Protein AF-A0A0B1PFQ1-F1 (afdb_monomer_lite)

pLDDT: mean 81.69, std 20.34, range [27.16, 98.69]

Foldseek 3Di:
DQDEPPDPDCFLVVLVVCVVVVNQDLAAHSLLRNDWQVLLVVLVVVFDAAAFAQDPPDDFKAKDFGRDPQLVQQFPDLLRTHGDDVSVVVSVVVSCVSPVPTHMDIGHDFQAWKKKWKWFQQQPDIWIFFMKTKDAADPQDSSRPDDGRCCQPVVQVVVRIAIDTDDDPVLRVVVGVNQRRSCVSSVRVSRGIWMWMWGQHPVPRGIHTHDIGSDQPAPDPPPGRRVRNVRQQFTQWLGPVLSSLSSVLSSCSNVCVLVLLLVLVQVVCLVCLVVVVVCLVVVVDVQNVLLLLVLVQDAAAWEEEEEQCFLQSSQVSNVVVVHHYAYAYEHAHPSSCPHPNNVPRYPPPHHHHDLLNDLSPDAATQEYEYEPRLQQDDLSSSSSSVSSRLVRHQAEYYYEFEQDDPVRQVVCCVVRHPSRGGHRCPVSVVSTHGHHPQQDDDPPPVVVVSVVVSVVVSVVVLVVPPDPDDDDRWDKDKDKDKRHDDDDDDDPDDDDDDDRHHYTYIYIYIYDPDDPPPPDDDD

Secondary structure (DSSP, 8-state):
--B-TTSSSSBHHHHHHHHHTTPPPSS--HHHHT--HHHHHHHHHTSSSB-----TT---EEEEESS-STTTTT-SSGGGEESSHHHHHHHHHHHHHH-TTSPEEEEE---EEEEEEEEEEETTEEEEPPPEEEE-SSS--TTT-S--HHIIIIIHHHTSSEEEE---HHHHHHHHHHHHHHHHHTT-TT--EEEEEEEEETTT--EEEEEEESS---SPPTT---HHHHHHHHHSTTHHHHHHHHHHHHHHHHHTTTHHHHHHHHHHHHHHHHHHHHHHHHT-SHHHHHHHHHHHHS---EEEEEET-TTSHHHHHHHHTT--EEEEEEES-TGGGGSHHHHHHBPSSPEES-HHHHGGG---EEEEEESS-GGGS-HHHHHHHHHHHHHHEEEEEEEEEEE--HHHHHHHHHHH-TTS-----HHHHHT-PPPTTSS----HHHHHHHHHHHHHHHHHHHHHT--S-SS------EEEEEE----------------PPP-EEEEEEEE---SSSSS----

Organism: Uncinula necator (NCBI:txid52586)

Radius of gyration: 27.13 Å; chains: 1; bounding box: 74×42×81 Å

InterPro domains:
  IPR029063 S-adenosyl-L-methionine-dependent methyltransferase superfamily [G3DSA:3.40.50.150] (262-458)
  IPR029063 S-adenosyl-L-methionine-dependent methyltransferase superfamily [SSF53335] (268-390)
  IPR041698 Methyltransferase domain 25 [PF13649] (304-392)

Sequence (523 aa):
MWGSEKDKVAGVEATKYLESKNIPILTNSSRFLKRTKLDLYQTAITSSFFVPGNTPGKFPKFVKYGDGYGGQLSLNTNSAVCVNEEEMKKQISLMREKNNHLKILVQDYIIGNACSVIVIEMGRGVVALDPIQQIFPGPTPNNEAFLNWDEKFENLENGDVRFEFLEDDATISILKSTAIKAFKASDSTRSGWARVDLRIEISSGLVYVIDICSVPMIFYPKGNLLGDDLVISQRFPGGHPAFIDTLLATRQIQLGELGRRNARVAAIYDKNAIHYQTLIQRGDVKFFTFRQALVSMFEFSGTVLDMACGTGYFGELLHQNGIKAEITGIELSTGMLNFPAIKNHYRCPVMVGPMQELIMVANEYDHIVCFGGLHFLDRIHFNAVLARIFMLARKSITFEIDDLNDSYIARTKGKYGELCYNGNNVNAAEAFSTPFGRAHNSNVTTCKHHIEAVLHLLSRLVKLKSSPSRGAGVNAQYTLHIWDSQEDSHNPSLQDSHSSPRVSIVFVSTSLSPQYFLSQSPP

Structure (mmCIF, N/CA/C/O backbone):
data_AF-A0A0B1PFQ1-F1
#
_entry.id   AF-A0A0B1PFQ1-F1
#
loop_
_atom_site.group_PDB
_atom_site.id
_atom_site.type_symbol
_atom_site.label_atom_id
_atom_site.label_alt_id
_atom_site.label_comp_id
_atom_site.label_asym_id
_atom_site.label_entity_id
_atom_site.label_seq_id
_atom_site.pdbx_PDB_ins_code
_atom_site.Cartn_x
_atom_site.Cartn_y
_atom_site.Cartn_z
_atom_site.occupancy
_atom_site.B_iso_or_equiv
_atom_site.auth_seq_id
_atom_site.auth_comp_id
_atom_site.auth_asym_id
_atom_site.auth_atom_id
_atom_site.pdbx_PDB_model_num
ATOM 1 N N . MET A 1 1 ? -10.546 17.169 6.157 1.00 83.19 1 MET A N 1
ATOM 2 C CA . MET A 1 1 ? -11.981 17.099 6.517 1.00 83.19 1 MET A CA 1
ATOM 3 C C . MET A 1 1 ? -12.148 15.889 7.411 1.00 83.19 1 MET A C 1
ATOM 5 O O . MET A 1 1 ? -11.604 14.852 7.053 1.00 83.19 1 MET A O 1
ATOM 9 N N . TRP A 1 2 ? -12.790 16.031 8.570 1.00 79.94 2 TRP A N 1
ATOM 10 C CA . TRP A 1 2 ? -12.835 14.962 9.579 1.00 79.94 2 TRP A CA 1
ATOM 11 C C . TRP A 1 2 ? -14.158 14.825 10.337 1.00 79.94 2 TRP A C 1
ATOM 13 O O . TRP A 1 2 ? -14.365 13.800 10.974 1.00 79.94 2 TRP A O 1
ATOM 23 N N . GL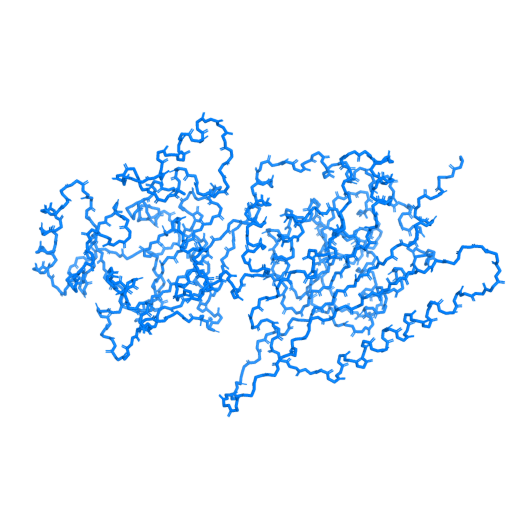Y A 1 3 ? -15.061 15.806 10.249 1.00 78.69 3 GLY A N 1
ATOM 24 C CA . GLY A 1 3 ? -16.358 15.727 10.924 1.00 78.69 3 GLY A CA 1
ATOM 25 C C . GLY A 1 3 ? -17.307 14.675 10.337 1.00 78.69 3 GLY A C 1
ATOM 26 O O . GLY A 1 3 ? -17.315 14.409 9.131 1.00 78.69 3 GLY A O 1
ATOM 27 N N . SER A 1 4 ? -18.163 14.126 11.188 1.00 81.50 4 SER A N 1
ATOM 28 C CA . SER A 1 4 ? -19.406 13.454 10.811 1.00 81.50 4 SER A CA 1
ATOM 29 C C . SER A 1 4 ? -20.455 14.440 10.286 1.00 81.50 4 SER A C 1
ATOM 31 O O . SER A 1 4 ? -20.261 15.653 10.299 1.00 81.50 4 SER A O 1
ATOM 33 N N . GLU A 1 5 ? -21.617 13.922 9.880 1.00 83.25 5 GLU A N 1
ATOM 34 C CA . GLU A 1 5 ? -22.803 14.741 9.577 1.00 83.25 5 GLU A CA 1
ATOM 35 C C . GLU A 1 5 ? -23.342 15.498 10.806 1.00 83.25 5 GLU A C 1
ATOM 37 O O . GLU A 1 5 ? -24.090 16.461 10.657 1.00 83.25 5 GLU A O 1
ATOM 42 N N . LYS A 1 6 ? -22.980 15.064 12.020 1.00 79.75 6 LYS A N 1
ATOM 43 C CA . LYS A 1 6 ? -23.446 15.647 13.285 1.00 79.75 6 LYS A CA 1
ATOM 44 C C . LYS A 1 6 ? -22.460 16.658 13.876 1.00 79.75 6 LYS A C 1
ATOM 46 O O . LYS A 1 6 ? -22.832 17.403 14.781 1.00 79.75 6 LYS A O 1
ATOM 51 N N . ASP A 1 7 ? -21.225 16.703 13.377 1.00 75.94 7 ASP A N 1
ATOM 52 C CA . ASP A 1 7 ? -20.189 17.586 13.907 1.00 75.94 7 ASP A CA 1
ATOM 53 C C . ASP A 1 7 ? -20.264 18.988 13.297 1.00 75.94 7 ASP A C 1
ATOM 55 O O . ASP A 1 7 ? -20.567 19.178 12.121 1.00 75.94 7 ASP A O 1
ATOM 59 N N . LYS A 1 8 ? -19.906 20.003 14.089 1.00 82.75 8 LYS A N 1
ATOM 60 C CA . LYS A 1 8 ? -19.859 21.411 13.650 1.00 82.75 8 LYS A CA 1
ATOM 61 C C . LYS A 1 8 ? -18.545 21.777 12.941 1.00 82.75 8 LYS A C 1
ATOM 63 O O . LYS A 1 8 ? -18.089 22.913 13.029 1.00 82.75 8 LYS A O 1
ATOM 68 N N . VAL A 1 9 ? -17.913 20.816 12.269 1.00 84.50 9 VAL A N 1
ATOM 69 C CA . VAL A 1 9 ? -16.626 20.983 11.574 1.00 84.50 9 VAL A CA 1
ATOM 70 C C . VAL A 1 9 ? -16.699 20.412 10.161 1.00 84.50 9 VAL A C 1
ATOM 72 O O . VAL A 1 9 ? -17.543 19.573 9.854 1.00 84.50 9 VAL A O 1
ATOM 75 N N . ALA A 1 10 ? -15.795 20.845 9.279 1.00 89.44 10 ALA A N 1
ATOM 76 C CA . ALA A 1 10 ? -15.756 20.350 7.907 1.00 89.44 10 ALA A CA 1
ATOM 77 C C . ALA A 1 10 ? -15.469 18.838 7.862 1.00 89.44 10 ALA A C 1
ATOM 79 O O . ALA A 1 10 ? -14.452 18.351 8.369 1.00 89.44 10 ALA A O 1
ATOM 80 N N . GLY A 1 11 ? -16.358 18.101 7.204 1.00 91.31 11 GLY A N 1
ATOM 81 C CA . GLY A 1 11 ? -16.422 16.650 7.292 1.00 91.31 11 GLY A CA 1
ATOM 82 C C . GLY A 1 11 ? -17.160 16.020 6.119 1.00 91.31 11 GLY A C 1
ATOM 83 O O . GLY A 1 11 ? -16.887 16.357 4.964 1.00 91.31 11 GLY A O 1
ATOM 84 N N . VAL A 1 12 ? -18.117 15.142 6.418 1.00 92.50 12 VAL A N 1
ATOM 85 C CA . VAL A 1 12 ? -18.976 14.475 5.427 1.00 92.50 12 VAL A CA 1
ATOM 86 C C . VAL A 1 12 ? -19.632 15.480 4.474 1.00 92.50 12 VAL A C 1
ATOM 88 O O . VAL A 1 12 ? -19.461 15.356 3.265 1.00 92.50 12 VAL A O 1
ATOM 91 N N . GLU A 1 13 ? -20.313 16.507 4.990 1.00 93.81 13 GLU A N 1
ATOM 92 C CA . GLU A 1 13 ? -21.057 17.471 4.158 1.00 93.81 13 GLU A CA 1
ATOM 93 C C . GLU A 1 13 ? -20.147 18.324 3.263 1.00 93.81 13 GLU A C 1
ATOM 95 O O . GLU A 1 13 ? -20.426 18.514 2.080 1.00 93.81 13 GLU A O 1
ATOM 100 N N . ALA A 1 14 ? -19.002 18.771 3.788 1.00 94.56 14 ALA A N 1
ATOM 101 C CA . ALA A 1 14 ? -18.006 19.487 2.990 1.00 94.56 14 ALA A CA 1
ATOM 102 C C . ALA A 1 14 ? -17.444 18.597 1.867 1.00 94.56 14 ALA A C 1
ATOM 104 O O . ALA A 1 14 ? -17.285 19.048 0.733 1.00 94.56 14 ALA A O 1
ATOM 105 N N . THR A 1 15 ? -17.210 17.315 2.160 1.00 94.50 15 THR A N 1
ATOM 106 C CA . THR A 1 15 ? -16.732 16.345 1.168 1.00 94.50 15 THR A CA 1
ATOM 107 C C . THR A 1 15 ? -17.791 16.093 0.094 1.00 94.50 15 THR A C 1
ATOM 109 O O . THR A 1 15 ? -17.469 16.171 -1.089 1.00 94.50 15 THR A O 1
ATOM 112 N N . LYS A 1 16 ? -19.065 15.898 0.477 1.00 95.25 16 LYS A N 1
ATOM 113 C CA . LYS A 1 16 ? -20.194 15.768 -0.468 1.00 95.25 16 LYS A CA 1
ATOM 114 C C . LYS A 1 16 ? -20.304 16.982 -1.383 1.00 95.25 16 LYS A C 1
ATOM 116 O O . LYS A 1 16 ? -20.533 16.835 -2.582 1.00 95.25 16 LYS A O 1
ATOM 121 N N . TYR A 1 17 ? -20.133 18.186 -0.834 1.00 95.88 17 TYR A N 1
ATOM 122 C CA . TYR A 1 17 ? -20.160 19.410 -1.627 1.00 95.88 17 TYR A CA 1
ATOM 123 C C . TYR A 1 17 ? -19.057 19.413 -2.692 1.00 95.88 17 TYR A C 1
ATOM 125 O O . TYR A 1 17 ? -19.350 19.654 -3.862 1.00 95.88 17 TYR A O 1
ATOM 133 N N . LEU A 1 18 ? -17.813 19.087 -2.329 1.00 95.94 18 LEU A N 1
ATOM 134 C CA . LEU A 1 18 ? -16.701 19.006 -3.283 1.00 95.94 18 LEU A CA 1
ATOM 135 C C . LEU A 1 18 ? -16.933 17.924 -4.349 1.00 95.94 18 LEU A C 1
ATOM 137 O O . LEU A 1 18 ? -16.752 18.183 -5.541 1.00 95.94 18 LEU A O 1
ATOM 141 N N . GLU A 1 19 ? -17.416 16.748 -3.945 1.00 94.62 19 GLU A N 1
ATOM 142 C CA . GLU A 1 19 ? -17.791 15.667 -4.864 1.00 94.62 19 GLU A CA 1
ATOM 143 C C . GLU A 1 19 ? -18.880 16.121 -5.853 1.00 94.62 19 GLU A C 1
ATOM 145 O O . GLU A 1 19 ? -18.765 15.861 -7.049 1.00 94.62 19 GLU A O 1
ATOM 150 N N . SER A 1 20 ? -19.879 16.892 -5.401 1.00 96.69 20 SER A N 1
ATOM 151 C CA . SER A 1 20 ? -20.934 17.453 -6.267 1.00 96.69 20 SER A CA 1
ATOM 152 C C . SER A 1 20 ? -20.413 18.443 -7.319 1.00 96.69 20 SER A C 1
ATOM 154 O O . SER A 1 20 ? -21.076 18.697 -8.324 1.00 96.69 20 SER A O 1
ATOM 156 N N . LYS A 1 21 ? -19.217 19.006 -7.102 1.00 97.69 21 LYS A N 1
ATOM 157 C CA . LYS A 1 21 ? -18.514 19.886 -8.046 1.00 97.69 21 LYS A CA 1
ATOM 158 C C . LYS A 1 21 ? -17.526 19.131 -8.936 1.00 97.69 21 LYS A C 1
ATOM 160 O O . LYS A 1 21 ? -16.770 19.769 -9.661 1.00 97.69 21 LYS A O 1
ATOM 165 N N . ASN A 1 22 ? -17.536 17.796 -8.900 1.00 94.25 22 ASN A N 1
ATOM 166 C CA . ASN A 1 22 ? -16.572 16.931 -9.580 1.00 94.25 22 ASN A CA 1
ATOM 167 C C . ASN A 1 22 ? -15.115 17.218 -9.181 1.00 94.25 22 ASN A C 1
ATOM 169 O O . ASN A 1 22 ? -14.201 16.989 -9.972 1.00 94.25 22 ASN A O 1
ATOM 173 N N . ILE A 1 23 ? -14.886 17.719 -7.962 1.00 93.94 23 ILE A N 1
ATOM 174 C CA . ILE A 1 23 ? -13.533 17.930 -7.447 1.00 93.94 23 ILE A CA 1
ATOM 175 C C . ILE A 1 23 ? -12.981 16.570 -7.001 1.00 93.94 23 ILE A C 1
ATOM 177 O O . ILE A 1 23 ? -13.604 15.906 -6.166 1.00 93.94 23 ILE A O 1
ATOM 181 N N . PRO A 1 24 ? -11.825 16.123 -7.528 1.00 89.12 24 PRO A N 1
ATOM 182 C CA . PRO A 1 24 ? -11.214 14.878 -7.090 1.00 89.12 24 PRO A CA 1
ATOM 183 C C . PRO A 1 24 ? -10.848 14.932 -5.604 1.00 89.12 24 PRO A C 1
ATOM 185 O O . PRO A 1 24 ? -10.064 15.773 -5.170 1.00 89.12 24 PRO A O 1
ATOM 188 N N . ILE A 1 25 ? -11.395 13.998 -4.829 1.00 91.19 25 ILE A N 1
ATOM 189 C CA . ILE A 1 25 ? -11.004 13.793 -3.434 1.00 91.19 25 ILE A CA 1
ATOM 190 C C . ILE A 1 25 ? -9.783 12.876 -3.407 1.00 91.19 25 ILE A C 1
ATOM 192 O O . ILE A 1 25 ? -9.820 11.780 -3.971 1.00 91.19 25 ILE A O 1
ATOM 196 N N . LEU A 1 26 ? -8.703 13.349 -2.780 1.00 89.44 26 LEU A N 1
ATOM 197 C CA . LEU A 1 26 ? -7.451 12.601 -2.662 1.00 89.44 26 LEU A CA 1
ATOM 198 C C . LEU A 1 26 ? -7.584 11.401 -1.715 1.00 89.44 26 LEU A C 1
ATOM 200 O O . LEU A 1 26 ? -7.049 10.335 -1.997 1.00 89.44 26 LEU A O 1
ATOM 204 N N . THR A 1 27 ? -8.285 11.589 -0.597 1.00 86.88 27 THR A N 1
ATOM 205 C CA . THR A 1 27 ? -8.435 10.581 0.459 1.00 86.88 27 THR A CA 1
ATOM 206 C C . THR A 1 27 ? -9.895 10.151 0.596 1.00 86.88 27 THR A C 1
ATOM 208 O O . THR A 1 27 ? -10.509 9.715 -0.375 1.00 86.88 27 THR A O 1
ATOM 211 N N . ASN A 1 28 ? -10.467 10.246 1.792 1.00 90.31 28 ASN A N 1
ATOM 212 C CA . ASN A 1 28 ? -11.726 9.610 2.133 1.00 90.31 28 ASN A CA 1
ATOM 213 C C . ASN A 1 28 ? -12.912 10.297 1.462 1.00 90.31 28 ASN A C 1
ATOM 215 O O . ASN A 1 28 ? -13.170 11.478 1.699 1.00 90.31 28 ASN A O 1
ATOM 219 N N . SER A 1 29 ? -13.661 9.531 0.668 1.00 91.88 29 SER A N 1
ATOM 220 C CA . SER A 1 29 ? -14.942 9.972 0.112 1.00 91.88 29 SER A CA 1
ATOM 221 C C . SER A 1 29 ? -15.964 10.253 1.213 1.00 91.88 29 SER A C 1
ATOM 223 O O . SER A 1 29 ? -15.890 9.697 2.316 1.00 91.88 29 SER A O 1
ATOM 225 N N . SER A 1 30 ? -16.990 11.044 0.901 1.00 92.81 30 SER A N 1
ATOM 226 C CA . SER A 1 30 ? -18.083 11.282 1.851 1.00 92.81 30 SER A CA 1
ATOM 227 C C . SER A 1 30 ? -18.793 9.987 2.259 1.00 92.81 30 SER A C 1
ATOM 229 O O . SER A 1 30 ? -19.237 9.843 3.400 1.00 92.81 30 SER A O 1
ATOM 231 N N . ARG A 1 31 ? -18.858 9.013 1.339 1.00 92.19 31 ARG A N 1
ATOM 232 C CA . ARG A 1 31 ? -19.452 7.689 1.553 1.00 92.19 31 ARG A CA 1
ATOM 233 C C . ARG A 1 31 ? -18.693 6.865 2.588 1.00 92.19 31 ARG A C 1
ATOM 235 O O . ARG A 1 31 ? -19.335 6.129 3.332 1.00 92.19 31 ARG A O 1
ATOM 242 N N . PHE A 1 32 ? -17.371 6.989 2.637 1.00 92.25 32 PHE A N 1
ATOM 243 C CA . PHE A 1 32 ? -16.557 6.313 3.640 1.00 92.25 32 PHE A CA 1
ATOM 244 C C . PHE A 1 32 ? -16.535 7.089 4.962 1.00 92.25 32 PHE A C 1
ATOM 246 O O . PHE A 1 32 ? -16.702 6.491 6.021 1.00 92.25 32 PHE A O 1
ATOM 253 N N . LEU A 1 33 ? -16.441 8.425 4.909 1.00 90.56 33 LEU A N 1
ATOM 254 C CA . LEU A 1 33 ? -16.474 9.283 6.099 1.00 90.56 33 LEU A CA 1
ATOM 255 C C . LEU A 1 33 ? -17.773 9.148 6.904 1.00 90.56 33 LEU A C 1
ATOM 257 O O . LEU A 1 33 ? -17.730 9.210 8.123 1.00 90.56 33 LEU A O 1
ATOM 261 N N . LYS A 1 34 ? -18.926 8.943 6.255 1.00 91.31 34 LYS A N 1
ATOM 262 C CA . LYS A 1 34 ? -20.216 8.806 6.955 1.00 91.31 34 LYS A CA 1
ATOM 263 C C . LYS A 1 34 ? -20.390 7.481 7.709 1.00 91.31 34 LYS A C 1
ATOM 265 O O . LYS A 1 34 ? -21.407 7.309 8.378 1.00 91.31 34 LYS A O 1
ATOM 270 N N . ARG A 1 35 ? -19.479 6.514 7.538 1.00 90.62 35 ARG A N 1
ATOM 271 C CA . ARG A 1 35 ? -19.631 5.182 8.132 1.00 90.62 35 ARG A CA 1
ATOM 272 C C . ARG A 1 35 ? -19.499 5.236 9.649 1.00 90.62 35 ARG A C 1
ATOM 274 O O . ARG A 1 35 ? -18.654 5.931 10.201 1.00 90.62 35 ARG A O 1
ATOM 281 N N . THR A 1 36 ? -20.326 4.441 10.309 1.00 90.75 36 THR A N 1
ATOM 282 C CA . THR A 1 36 ? -20.420 4.336 11.764 1.00 90.75 36 THR A CA 1
ATOM 283 C C . THR A 1 36 ? -19.946 2.967 12.252 1.00 90.75 36 THR A C 1
ATOM 285 O O . THR A 1 36 ? -19.763 2.026 11.474 1.00 90.75 36 THR A O 1
ATOM 288 N N . LYS A 1 37 ? -19.813 2.803 13.573 1.00 91.12 37 LYS A N 1
ATOM 289 C CA . LYS A 1 37 ? -19.506 1.496 14.183 1.00 91.12 37 LYS A CA 1
ATOM 290 C C . LYS A 1 37 ? -20.623 0.485 13.936 1.00 91.12 37 LYS A C 1
ATOM 292 O O . LYS A 1 37 ? -20.359 -0.706 13.845 1.00 91.12 37 LYS A O 1
ATOM 297 N N . LEU A 1 38 ? -21.866 0.941 13.792 1.00 92.25 38 LEU A N 1
ATOM 298 C CA . LEU A 1 38 ? -22.983 0.058 13.455 1.00 92.25 38 LEU A CA 1
ATOM 299 C C . LEU A 1 38 ? -22.845 -0.491 12.032 1.00 92.25 38 LEU A C 1
ATOM 301 O O . LEU A 1 38 ? -23.089 -1.675 11.809 1.00 92.25 38 LEU A O 1
ATOM 305 N N . ASP A 1 39 ? -22.379 0.334 11.092 1.00 93.38 39 ASP A N 1
ATOM 306 C CA . ASP A 1 39 ? -22.106 -0.114 9.724 1.00 93.38 39 ASP A CA 1
ATOM 307 C C . ASP A 1 39 ? -20.955 -1.125 9.685 1.00 93.38 39 ASP A C 1
ATOM 309 O O . ASP A 1 39 ? -20.989 -2.056 8.884 1.00 93.38 39 ASP A O 1
ATOM 313 N N . LEU A 1 40 ? -19.937 -0.973 10.543 1.00 94.44 40 LEU A N 1
ATOM 314 C CA . LEU A 1 40 ? -18.861 -1.961 10.692 1.00 94.44 40 LEU A CA 1
ATOM 315 C C . LEU A 1 40 ? -19.414 -3.328 11.122 1.00 94.44 40 LEU A C 1
ATOM 317 O O . LEU A 1 40 ? -19.068 -4.342 10.521 1.00 94.44 40 LEU A O 1
ATOM 321 N N . TYR A 1 41 ? -20.302 -3.355 12.119 1.00 94.06 41 TYR A N 1
ATOM 322 C CA . TYR A 1 41 ? -20.934 -4.592 12.588 1.00 94.06 41 TYR A CA 1
ATOM 323 C C . TYR A 1 41 ? -21.797 -5.234 11.503 1.00 94.06 41 TYR A C 1
ATOM 325 O O . TYR A 1 41 ? -21.711 -6.440 11.278 1.00 94.06 41 TYR A O 1
ATOM 333 N N . GLN A 1 42 ? -22.582 -4.431 10.782 1.00 93.88 42 GLN A N 1
ATOM 334 C CA . GLN A 1 42 ? -23.383 -4.931 9.668 1.00 93.88 42 GLN A CA 1
ATOM 335 C C . GLN A 1 42 ? -22.504 -5.510 8.551 1.00 93.88 42 GLN A C 1
ATOM 337 O O . GLN A 1 42 ? -22.839 -6.547 7.980 1.00 93.88 42 GLN A O 1
ATOM 342 N N . THR A 1 43 ? -21.367 -4.872 8.265 1.00 94.69 43 THR A N 1
ATOM 343 C CA . THR A 1 43 ? -20.375 -5.377 7.313 1.00 94.69 43 THR A CA 1
ATOM 344 C C . THR A 1 43 ? -19.730 -6.675 7.795 1.00 94.69 43 THR A C 1
ATOM 346 O O . THR A 1 43 ? -19.524 -7.573 6.981 1.00 94.69 43 THR A O 1
ATOM 349 N N . ALA A 1 44 ? -19.442 -6.813 9.090 1.00 95.56 44 ALA A N 1
ATOM 350 C CA . ALA A 1 44 ? -18.828 -8.015 9.648 1.00 95.56 44 ALA A CA 1
ATOM 351 C C . ALA A 1 44 ? -19.704 -9.267 9.472 1.00 95.56 44 ALA A C 1
ATOM 353 O O . ALA A 1 44 ? -19.174 -10.336 9.197 1.00 95.56 44 ALA A O 1
ATOM 354 N N . ILE A 1 45 ? -21.037 -9.134 9.532 1.00 92.88 45 ILE A N 1
ATOM 355 C CA . ILE A 1 45 ? -21.983 -10.256 9.341 1.00 92.88 45 ILE A CA 1
ATOM 356 C C . ILE A 1 45 ? -21.776 -10.958 7.993 1.00 92.88 45 ILE A C 1
ATOM 358 O O . ILE A 1 45 ? -21.897 -12.177 7.899 1.00 92.88 45 ILE A O 1
ATOM 362 N N . THR A 1 46 ? -21.471 -10.197 6.944 1.00 92.12 46 THR A N 1
ATOM 363 C CA . THR A 1 46 ? -21.299 -10.722 5.583 1.00 92.12 46 THR A CA 1
ATOM 364 C C . THR A 1 46 ? -19.832 -10.859 5.178 1.00 92.12 46 THR A C 1
ATOM 366 O O . THR A 1 46 ? -19.545 -11.074 4.002 1.00 92.12 46 THR A O 1
ATOM 369 N N . SER A 1 47 ? -18.897 -10.697 6.117 1.00 93.00 47 SER A N 1
ATOM 370 C CA . SER A 1 47 ? -17.460 -10.623 5.838 1.00 93.00 47 SER A CA 1
ATOM 371 C C . SER A 1 47 ? -16.661 -11.578 6.721 1.00 93.00 47 SER A C 1
ATOM 373 O O . SER A 1 47 ? -17.102 -12.009 7.776 1.00 93.00 47 SER A O 1
ATOM 375 N N . SER A 1 48 ? -15.439 -11.910 6.306 1.00 91.94 48 SER A N 1
ATOM 376 C CA . SER A 1 48 ? -14.580 -12.865 7.021 1.00 91.94 48 SER A CA 1
ATOM 377 C C . SER A 1 48 ? -13.660 -12.195 8.056 1.00 91.94 48 SER A C 1
ATOM 379 O O . SER A 1 48 ? -12.442 -12.389 8.009 1.00 91.94 48 SER A O 1
ATOM 381 N N . PHE A 1 49 ? -14.218 -11.378 8.956 1.00 96.31 49 PHE A N 1
ATOM 382 C CA . PHE A 1 49 ? -13.507 -10.812 10.113 1.00 96.31 49 PHE A CA 1
ATOM 383 C C . PHE A 1 49 ? -14.431 -10.713 11.333 1.00 96.31 49 PHE A C 1
ATOM 385 O O . PHE A 1 49 ? -15.646 -10.604 11.187 1.00 96.31 49 PHE A O 1
ATOM 392 N N . PHE A 1 50 ? -13.858 -10.739 12.538 1.00 97.50 50 PHE A N 1
ATOM 393 C CA . PHE A 1 50 ? -14.632 -10.684 13.775 1.00 97.50 50 PHE A CA 1
ATOM 394 C C . PHE A 1 50 ? -14.819 -9.253 14.266 1.00 97.50 50 PHE A C 1
ATOM 396 O O . PHE A 1 50 ? -13.910 -8.428 14.192 1.00 97.50 50 PHE A O 1
ATOM 403 N N . VAL A 1 51 ? -15.991 -8.991 14.833 1.00 97.81 51 VAL A N 1
ATOM 404 C CA . VAL A 1 51 ? -16.269 -7.836 15.693 1.00 97.81 51 VAL A CA 1
ATOM 405 C C . VAL A 1 51 ? -16.729 -8.358 17.053 1.00 97.81 51 VAL A C 1
ATOM 407 O O . VAL A 1 51 ? -17.224 -9.488 17.125 1.00 97.81 51 VAL A O 1
ATOM 410 N N . PRO A 1 52 ? -16.559 -7.597 18.143 1.00 97.19 52 PRO A N 1
ATOM 411 C CA . PRO A 1 52 ? -17.048 -8.021 19.450 1.00 97.19 52 PRO A CA 1
ATOM 412 C C . PRO A 1 52 ? -18.560 -8.296 19.418 1.00 97.19 52 PRO A C 1
ATOM 414 O O . PRO A 1 52 ? -19.318 -7.534 18.830 1.00 97.19 52 PRO A O 1
ATOM 417 N N . GLY A 1 53 ? -19.010 -9.397 20.021 1.00 96.44 53 GLY A N 1
ATOM 418 C CA . GLY A 1 53 ? -20.433 -9.752 20.062 1.00 96.44 53 GLY A CA 1
ATOM 419 C C . GLY A 1 53 ? -21.222 -8.912 21.068 1.00 96.44 53 GLY A C 1
ATOM 420 O O . GLY A 1 53 ? -20.693 -7.990 21.674 1.00 96.44 53 GLY A O 1
ATOM 421 N N . ASN A 1 54 ? -22.487 -9.259 21.305 1.00 96.38 54 ASN A N 1
ATOM 422 C CA . ASN A 1 54 ? -23.229 -8.823 22.491 1.00 96.38 54 ASN A CA 1
ATOM 423 C C . ASN A 1 54 ? -23.855 -10.050 23.165 1.00 96.38 54 ASN A C 1
ATOM 425 O O . ASN A 1 54 ? -25.071 -10.227 23.176 1.00 96.38 54 ASN A O 1
ATOM 429 N N . THR A 1 55 ? -23.004 -10.933 23.682 1.00 96.81 55 THR A N 1
ATOM 430 C CA . THR A 1 55 ? -23.420 -12.242 24.195 1.00 96.81 55 THR A CA 1
ATOM 431 C C . THR A 1 55 ? -24.247 -12.086 25.483 1.00 96.81 55 THR A C 1
ATOM 433 O O . THR A 1 55 ? -23.741 -11.499 26.445 1.00 96.81 55 THR A O 1
ATOM 436 N N . PRO A 1 56 ? -25.505 -12.566 25.555 1.00 96.31 56 PRO A N 1
ATOM 437 C CA . PRO A 1 56 ? -26.318 -12.456 26.767 1.00 96.31 56 PRO A CA 1
ATOM 438 C C . PRO A 1 56 ? -25.625 -13.079 27.987 1.00 96.31 56 PRO A C 1
ATOM 440 O O . PRO A 1 56 ? -25.067 -14.168 27.895 1.00 96.31 56 PRO A O 1
ATOM 443 N N . GLY A 1 57 ? -25.629 -12.371 29.120 1.00 95.38 57 GLY A N 1
ATOM 444 C CA . GLY A 1 57 ? -25.008 -12.827 30.371 1.00 95.38 57 GLY A CA 1
ATOM 445 C C . GLY A 1 57 ? -23.472 -12.803 30.412 1.00 95.38 57 GLY A C 1
ATOM 446 O O . GLY A 1 57 ? -22.904 -12.989 31.484 1.00 95.38 57 GLY A O 1
ATOM 447 N N . LYS A 1 58 ? -22.780 -12.541 29.293 1.00 95.94 58 LYS A N 1
ATOM 448 C CA . LYS A 1 58 ? -21.313 -12.427 29.261 1.00 95.94 58 LYS A CA 1
ATOM 449 C C . LYS A 1 58 ? -20.875 -11.024 29.681 1.00 95.94 58 LYS A C 1
ATOM 451 O O . LYS A 1 58 ? -21.216 -10.054 29.010 1.00 95.94 58 LYS A O 1
ATOM 456 N N . PHE A 1 59 ? -20.072 -10.928 30.732 1.00 94.81 59 PHE A N 1
ATOM 457 C CA . PHE A 1 59 ? -19.438 -9.691 31.192 1.00 94.81 59 PHE A CA 1
ATOM 458 C C . PHE A 1 59 ? -17.915 -9.881 31.293 1.00 94.81 59 PHE A C 1
ATOM 460 O O . PHE A 1 59 ? -17.470 -11.019 31.462 1.00 94.81 59 PHE A O 1
ATOM 467 N N . PRO A 1 60 ? -17.108 -8.807 31.188 1.00 95.06 60 PRO A N 1
ATOM 468 C CA . PRO A 1 60 ? -17.511 -7.400 31.068 1.00 95.06 60 PRO A CA 1
ATOM 469 C C . PRO A 1 60 ? -18.052 -6.981 29.685 1.00 95.06 60 PRO A C 1
ATOM 471 O O . PRO A 1 60 ? -17.782 -7.614 28.662 1.00 95.06 60 PRO A O 1
ATOM 474 N N . LYS A 1 61 ? -18.822 -5.886 29.662 1.00 94.81 61 LYS A N 1
ATOM 475 C CA . LYS A 1 61 ? -19.389 -5.237 28.467 1.00 94.81 61 LYS A CA 1
ATOM 476 C C . LYS A 1 61 ? -18.773 -3.862 28.254 1.00 94.81 61 LYS A C 1
ATOM 478 O O . LYS A 1 61 ? -18.550 -3.145 29.217 1.00 94.81 61 LYS A O 1
ATOM 483 N N . PHE A 1 62 ? -18.582 -3.457 27.005 1.00 92.69 62 PHE A N 1
ATOM 484 C CA . PHE A 1 62 ? -18.231 -2.087 26.640 1.00 92.69 62 PHE A CA 1
ATOM 485 C C . PHE A 1 62 ? -19.461 -1.353 26.097 1.00 92.69 62 PHE A C 1
ATOM 487 O O . PHE A 1 62 ? -20.074 -1.812 25.127 1.00 92.69 62 PHE A O 1
ATOM 494 N N . VAL A 1 63 ? -19.815 -0.214 26.696 1.00 91.56 63 VAL A N 1
ATOM 495 C CA . VAL A 1 63 ? -20.958 0.617 26.282 1.00 91.56 63 VAL A CA 1
ATOM 496 C C . VAL A 1 63 ? -20.443 1.920 25.667 1.00 91.56 63 VAL A C 1
ATOM 498 O O . VAL A 1 63 ? -19.768 2.707 26.327 1.00 91.56 63 VAL A O 1
ATOM 501 N N . LYS A 1 64 ? -20.749 2.157 24.386 1.00 89.69 64 LYS A N 1
ATOM 502 C CA . LYS A 1 64 ? -20.285 3.333 23.623 1.00 89.69 64 LYS A CA 1
ATOM 503 C C . LYS A 1 64 ? -21.342 3.843 22.644 1.00 89.69 64 LYS A C 1
ATOM 505 O O . LYS A 1 64 ? -22.306 3.142 22.353 1.00 89.69 64 LYS A O 1
ATOM 510 N N . TYR A 1 65 ? -21.167 5.044 22.090 1.00 87.56 65 TYR A N 1
ATOM 511 C CA . TYR A 1 65 ? -21.995 5.481 20.960 1.00 87.56 65 TYR A CA 1
ATOM 512 C C . TYR A 1 65 ? -21.569 4.756 19.679 1.00 87.56 65 TYR A C 1
ATOM 514 O O . TYR A 1 65 ? -20.379 4.552 19.429 1.00 87.56 65 TYR A O 1
ATOM 522 N N . GLY A 1 66 ? -22.545 4.365 18.865 1.00 86.56 66 GLY A N 1
ATOM 523 C CA . GLY A 1 66 ? -22.334 3.722 17.572 1.00 86.56 66 GLY A CA 1
ATOM 524 C C . GLY A 1 66 ? -21.977 4.713 16.463 1.00 86.56 66 GLY A C 1
ATOM 525 O O . GLY A 1 66 ? -21.224 4.367 15.559 1.00 86.56 66 GLY A O 1
ATOM 526 N N . ASP A 1 67 ? -22.482 5.943 16.550 1.00 78.44 67 ASP A N 1
ATOM 527 C CA . ASP A 1 67 ? -22.410 6.999 15.532 1.00 78.44 67 ASP A CA 1
ATOM 528 C C . ASP A 1 67 ? -21.678 8.271 16.008 1.00 78.44 67 ASP A C 1
ATOM 530 O O . ASP A 1 67 ? -21.792 9.321 15.383 1.00 78.44 67 ASP A O 1
ATOM 534 N N . GLY A 1 68 ? -20.924 8.182 17.110 1.00 66.19 68 GLY A N 1
ATOM 535 C CA . GLY A 1 68 ? -20.095 9.272 17.638 1.00 66.19 68 GLY A CA 1
ATOM 536 C C . GLY A 1 68 ? -18.609 9.150 17.274 1.00 66.19 68 GLY A C 1
ATOM 537 O O . GLY A 1 68 ? -18.088 8.043 17.089 1.00 6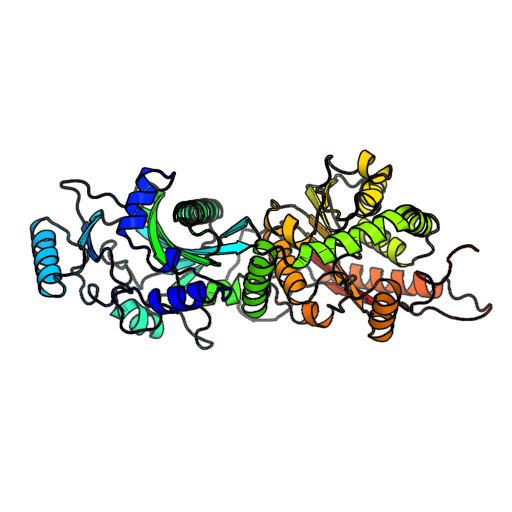6.19 68 GLY A O 1
ATOM 538 N N . TYR A 1 69 ? -17.916 10.293 17.234 1.00 63.69 69 TYR A N 1
ATOM 539 C CA . TYR A 1 69 ? -16.470 10.392 17.004 1.00 63.69 69 TYR A CA 1
ATOM 540 C C . TYR A 1 69 ? -15.662 10.457 18.305 1.00 63.69 69 TYR A C 1
ATOM 542 O O . TYR A 1 69 ? -16.143 10.876 19.360 1.00 63.69 69 TYR A O 1
ATOM 550 N N . GLY A 1 70 ? -14.406 10.013 18.221 1.00 56.03 70 GLY A N 1
ATOM 551 C CA . GLY A 1 70 ? -13.340 10.353 19.165 1.00 56.03 70 GLY A CA 1
ATOM 552 C C . GLY A 1 70 ? -13.445 9.817 20.594 1.00 56.03 70 GLY A C 1
ATOM 553 O O . GLY A 1 70 ? -12.467 9.896 21.313 1.00 56.03 70 GLY A O 1
ATOM 554 N N . GLY A 1 71 ? -14.558 9.240 21.046 1.00 51.00 71 GLY A N 1
ATOM 555 C CA . GLY A 1 71 ? -14.777 9.022 22.486 1.00 51.00 71 GLY A CA 1
ATOM 556 C C . GLY A 1 71 ? -15.212 10.287 23.238 1.00 51.00 71 GLY A C 1
ATOM 557 O O . GLY A 1 71 ? -15.573 10.204 24.410 1.00 51.00 71 GLY A O 1
ATOM 558 N N . GLN A 1 72 ? -15.281 11.417 22.526 1.00 46.69 72 GLN A N 1
ATOM 559 C CA . GLN A 1 72 ? -15.517 12.781 23.010 1.00 46.69 72 GLN A CA 1
ATOM 560 C C . GLN A 1 72 ? -16.851 12.957 23.746 1.00 46.69 72 GLN A C 1
ATOM 562 O O . GLN A 1 72 ? -17.031 13.885 24.528 1.00 46.69 72 GLN A O 1
ATOM 567 N N . LEU A 1 73 ? -17.812 12.058 23.517 1.00 48.16 73 LEU A N 1
ATOM 568 C CA . LEU A 1 73 ? -19.133 12.148 24.137 1.00 48.16 73 LEU A CA 1
ATOM 569 C C . LEU A 1 73 ? -19.355 11.123 25.260 1.00 48.16 73 LEU A C 1
ATOM 571 O O . LEU A 1 73 ? -20.290 11.311 26.044 1.00 48.16 73 LEU A O 1
ATOM 575 N N . SER A 1 74 ? -18.510 10.091 25.398 1.00 45.78 74 SER A N 1
ATOM 576 C CA . SER A 1 74 ? -18.783 8.933 26.273 1.00 45.78 74 SER A CA 1
ATOM 577 C C . SER A 1 74 ? -17.632 8.421 27.147 1.00 45.78 74 SER A C 1
ATOM 579 O O . SER A 1 74 ? -17.908 7.568 27.981 1.00 45.78 74 SER A O 1
ATOM 581 N N . LEU A 1 75 ? -16.380 8.861 26.964 1.00 52.22 75 LEU A N 1
ATOM 582 C CA . LEU A 1 75 ? -15.215 8.190 27.571 1.00 52.22 75 LEU A CA 1
ATOM 583 C C . LEU A 1 75 ? -14.512 8.949 28.710 1.00 52.22 75 LEU A C 1
ATOM 585 O O . LEU A 1 75 ? -13.444 8.514 29.108 1.00 52.22 75 LEU A O 1
ATOM 589 N N . ASN A 1 76 ? -15.082 10.004 29.298 1.00 51.09 76 ASN A N 1
ATOM 590 C CA . ASN A 1 76 ? -14.484 10.647 30.492 1.00 51.09 76 ASN A CA 1
ATOM 591 C C . ASN A 1 76 ? -14.638 9.822 31.788 1.00 51.09 76 ASN A C 1
ATOM 593 O O . ASN A 1 76 ? -14.588 10.373 32.882 1.00 51.09 76 ASN A O 1
ATOM 597 N N . THR A 1 77 ? -14.918 8.519 31.705 1.00 54.44 77 THR A N 1
ATOM 598 C CA . THR A 1 77 ? -15.234 7.714 32.889 1.00 54.44 77 THR A CA 1
ATOM 599 C C . THR A 1 77 ? -14.802 6.261 32.728 1.00 54.44 77 THR A C 1
ATOM 601 O O . THR A 1 77 ? -15.184 5.607 31.754 1.00 54.44 77 THR A O 1
ATOM 604 N N . ASN A 1 78 ? -14.157 5.717 33.766 1.00 61.91 78 ASN A N 1
ATOM 605 C CA . ASN A 1 78 ? -13.848 4.288 33.951 1.00 61.91 78 ASN A CA 1
ATOM 606 C C . ASN A 1 78 ? -15.091 3.366 33.875 1.00 61.91 78 ASN A C 1
ATOM 608 O O . ASN A 1 78 ? -14.962 2.149 33.867 1.00 61.91 78 ASN A O 1
ATOM 612 N N . SER A 1 79 ? -16.306 3.924 33.786 1.00 69.81 79 SER A N 1
ATOM 613 C CA . SER A 1 79 ? -17.579 3.200 33.680 1.00 69.81 79 SER A CA 1
ATOM 614 C C . SER A 1 79 ? -17.957 2.740 32.264 1.00 69.81 79 SER A C 1
ATOM 616 O O . SER A 1 79 ? -19.032 2.168 32.082 1.00 69.81 79 SER A O 1
ATOM 618 N N . ALA A 1 80 ? -17.123 2.988 31.245 1.00 82.31 80 ALA A N 1
ATOM 619 C CA . ALA A 1 80 ? -17.386 2.503 29.884 1.00 82.31 80 ALA A CA 1
ATOM 620 C C . ALA A 1 80 ? -17.336 0.966 29.786 1.00 82.31 80 ALA A C 1
ATOM 622 O O . ALA A 1 80 ? -18.023 0.379 28.944 1.00 82.31 80 ALA A O 1
ATOM 623 N N . VAL A 1 81 ? -16.550 0.326 30.659 1.00 90.25 81 VAL A N 1
ATOM 624 C CA . VAL A 1 81 ? -16.518 -1.125 30.855 1.00 90.25 81 VAL A CA 1
ATOM 625 C C . VAL A 1 81 ? -17.405 -1.469 32.050 1.00 90.25 81 VAL A C 1
ATOM 627 O O . VAL A 1 81 ? -17.076 -1.150 33.185 1.00 90.25 81 VAL A O 1
ATOM 630 N N . CYS A 1 82 ? -18.535 -2.118 31.797 1.00 92.69 82 CYS A N 1
ATOM 631 C CA . CYS A 1 82 ? -19.485 -2.544 32.821 1.00 92.69 82 CYS A CA 1
ATOM 632 C C . CYS A 1 82 ? -19.237 -4.014 33.166 1.00 92.69 82 CYS A C 1
ATOM 634 O O . CYS A 1 82 ? -19.233 -4.860 32.266 1.00 92.69 82 CYS A O 1
ATOM 636 N N . VAL A 1 83 ? -19.058 -4.347 34.445 1.00 94.25 83 VAL A N 1
ATOM 637 C CA . VAL A 1 83 ? -18.760 -5.726 34.881 1.00 94.25 83 VAL A CA 1
ATOM 638 C C . VAL A 1 83 ? -20.013 -6.549 35.190 1.00 94.25 83 VAL A C 1
ATOM 640 O O . VAL A 1 83 ? -19.923 -7.758 35.390 1.00 94.25 83 VAL A O 1
ATOM 643 N N . ASN A 1 84 ? -21.189 -5.919 35.196 1.00 95.56 84 ASN A N 1
ATOM 644 C CA . ASN A 1 84 ? -22.480 -6.567 35.419 1.00 95.56 84 ASN A CA 1
ATOM 645 C C . ASN A 1 84 ? -23.630 -5.831 34.698 1.00 95.56 84 ASN A C 1
ATOM 647 O O . ASN A 1 84 ? -23.455 -4.773 34.082 1.00 95.56 84 ASN A O 1
ATOM 651 N N . GLU A 1 85 ? -24.828 -6.418 34.754 1.00 97.00 85 GLU A N 1
ATOM 652 C CA . GLU A 1 85 ? -26.015 -5.913 34.057 1.00 97.00 85 GLU A CA 1
ATOM 653 C C . GLU A 1 85 ? -26.529 -4.582 34.623 1.00 97.00 85 GLU A C 1
ATOM 655 O O . GLU A 1 85 ? -27.024 -3.744 33.864 1.00 97.00 85 GLU A O 1
ATOM 660 N N . GLU A 1 86 ? -26.402 -4.366 35.934 1.00 96.69 86 GLU A N 1
ATOM 661 C CA . GLU A 1 86 ? -26.845 -3.135 36.595 1.00 96.69 86 GLU A CA 1
ATOM 662 C C . GLU A 1 86 ? -26.014 -1.933 36.140 1.00 96.69 86 GLU A C 1
ATOM 664 O O . GLU A 1 86 ? -26.572 -0.918 35.714 1.00 96.69 86 GLU A O 1
ATOM 669 N N . GLU A 1 87 ? -24.687 -2.073 36.133 1.00 94.88 87 GLU A N 1
ATOM 670 C CA . GLU A 1 87 ? -23.762 -1.064 35.616 1.00 94.88 87 GLU A CA 1
ATOM 671 C C . GLU A 1 87 ? -24.027 -0.756 34.145 1.00 94.88 87 GLU A C 1
ATOM 673 O O . GLU A 1 87 ? -24.092 0.412 33.760 1.00 94.88 87 GLU A O 1
ATOM 678 N N . MET A 1 88 ? -24.263 -1.787 33.329 1.00 95.06 88 MET A N 1
ATOM 679 C CA . MET A 1 88 ? -24.580 -1.617 31.912 1.00 95.06 88 MET A CA 1
ATOM 680 C C . MET A 1 88 ? -25.872 -0.813 31.718 1.00 95.06 88 MET A C 1
ATOM 682 O O . MET A 1 88 ? -25.898 0.136 30.933 1.00 95.06 88 MET A O 1
ATOM 686 N N . LYS A 1 89 ? -26.950 -1.147 32.440 1.00 95.50 89 LYS A N 1
ATOM 687 C CA . LYS A 1 89 ? -28.224 -0.406 32.374 1.00 95.50 89 LYS A CA 1
ATOM 688 C C . LYS A 1 89 ? -28.064 1.041 32.839 1.00 95.50 89 LYS A C 1
ATOM 690 O O . LYS A 1 89 ? -28.610 1.950 32.203 1.00 95.50 89 LYS A O 1
ATOM 695 N N . LYS A 1 90 ? -27.296 1.265 33.909 1.00 93.62 90 LYS A N 1
ATOM 696 C CA . LYS A 1 90 ? -26.974 2.602 34.421 1.00 93.62 90 LYS A CA 1
ATOM 697 C C . LYS A 1 90 ? -26.214 3.423 33.378 1.00 93.62 90 LYS A C 1
ATOM 699 O O . LYS A 1 90 ? -26.618 4.546 33.083 1.00 93.62 90 LYS A O 1
ATOM 704 N N . GLN A 1 91 ? -25.183 2.846 32.763 1.00 91.25 91 GLN A N 1
ATOM 705 C CA . GLN A 1 91 ? -24.377 3.514 31.742 1.00 91.25 91 GLN A CA 1
ATOM 706 C C . GLN A 1 91 ? -25.199 3.839 30.486 1.00 91.25 91 GLN A C 1
ATOM 708 O O . GLN A 1 91 ? -25.116 4.952 29.970 1.00 91.25 91 GLN A O 1
ATOM 713 N N . ILE A 1 92 ? -26.054 2.920 30.019 1.00 92.44 92 ILE A N 1
ATOM 714 C CA . ILE A 1 92 ? -26.973 3.182 28.897 1.00 92.44 92 ILE A CA 1
ATOM 715 C C . ILE A 1 92 ? -27.900 4.361 29.213 1.00 92.44 92 ILE A C 1
ATOM 717 O O . ILE A 1 92 ? -28.110 5.216 28.354 1.00 92.44 92 ILE A O 1
ATOM 721 N N . SER A 1 93 ? -28.454 4.412 30.427 1.00 92.69 93 SER A N 1
ATOM 722 C CA . SER A 1 93 ? -29.369 5.483 30.845 1.00 92.69 93 SER A CA 1
ATOM 723 C C . SER A 1 93 ? -28.659 6.838 30.848 1.00 92.69 93 SER A C 1
ATOM 725 O O . SER A 1 93 ? -29.123 7.766 30.187 1.00 92.69 93 SER A O 1
ATOM 727 N N . LEU A 1 94 ? -27.467 6.906 31.450 1.00 89.88 94 LEU A N 1
ATOM 728 C CA . LEU A 1 94 ? -26.625 8.105 31.462 1.00 89.88 94 LEU A CA 1
ATOM 729 C C . LEU A 1 94 ? -26.281 8.591 30.043 1.00 89.88 94 LEU A C 1
ATOM 731 O O . LEU A 1 94 ? -26.348 9.783 29.742 1.00 89.88 94 LEU A O 1
ATOM 735 N N . MET A 1 95 ? -25.930 7.672 29.139 1.00 88.06 95 MET A N 1
ATOM 736 C CA . MET A 1 95 ? -25.622 8.022 27.750 1.00 88.06 95 MET A CA 1
ATOM 737 C C . MET A 1 95 ? -26.852 8.543 26.994 1.00 88.06 95 MET A C 1
ATOM 739 O O . MET A 1 95 ? -26.737 9.495 26.224 1.00 88.06 95 MET A O 1
ATOM 743 N N . ARG A 1 96 ? -28.044 7.979 27.232 1.00 89.69 96 ARG A N 1
ATOM 744 C CA . ARG A 1 96 ? -29.293 8.482 26.631 1.00 89.69 96 ARG A CA 1
ATOM 745 C C . ARG A 1 96 ? -29.660 9.871 27.137 1.00 89.69 96 ARG A C 1
ATOM 747 O O . ARG A 1 96 ? -30.116 10.684 26.341 1.00 89.69 96 ARG A O 1
ATOM 754 N N . GLU A 1 97 ? -29.454 10.142 28.423 1.00 89.75 97 GLU A N 1
ATOM 755 C CA . GLU A 1 97 ? -29.680 11.469 29.006 1.00 89.75 97 GLU A CA 1
ATOM 756 C C . GLU A 1 97 ? -28.740 12.510 28.395 1.00 89.75 97 GLU A C 1
ATOM 758 O O . GLU A 1 97 ? -29.177 13.597 28.022 1.00 89.75 97 GLU A O 1
ATOM 763 N N . LYS A 1 98 ? -27.460 12.155 28.225 1.00 85.75 98 LYS A N 1
ATOM 764 C CA . LYS A 1 98 ? -26.455 13.064 27.666 1.00 85.75 98 LYS A CA 1
ATOM 765 C C . LYS A 1 98 ? -26.656 13.316 26.169 1.00 85.75 98 LYS A C 1
ATOM 767 O O . LYS A 1 98 ? -26.506 14.448 25.724 1.00 85.75 98 LYS A O 1
ATOM 772 N N . ASN A 1 99 ? -26.967 12.279 25.383 1.00 84.56 99 ASN A N 1
ATOM 773 C CA . ASN A 1 99 ? -27.184 12.387 23.936 1.00 84.56 99 ASN A CA 1
ATOM 774 C C . ASN A 1 99 ? -28.278 11.424 23.452 1.00 84.56 99 ASN A C 1
ATOM 776 O O . ASN A 1 99 ? -28.005 10.350 22.916 1.00 84.56 99 ASN A O 1
ATOM 780 N N . ASN A 1 100 ? -29.535 11.846 23.564 1.00 85.56 100 ASN A N 1
ATOM 781 C CA . ASN A 1 100 ? -30.699 11.043 23.170 1.00 85.56 100 ASN A CA 1
ATOM 782 C C . ASN A 1 100 ? -30.815 10.752 21.656 1.00 85.56 100 ASN A C 1
ATOM 784 O O . ASN A 1 100 ? -31.576 9.874 21.256 1.00 85.56 100 ASN A O 1
ATOM 788 N N . HIS A 1 101 ? -30.077 11.479 20.815 1.00 84.56 101 HIS A N 1
ATOM 789 C CA . HIS A 1 101 ? -30.113 11.380 19.352 1.00 84.56 101 HIS A CA 1
ATOM 790 C C . HIS A 1 101 ? -28.989 10.504 18.767 1.00 84.56 101 HIS A C 1
ATOM 792 O O . HIS A 1 101 ? -28.927 10.309 17.548 1.00 84.56 101 HIS A O 1
ATOM 798 N N . LEU A 1 102 ? -28.072 10.017 19.610 1.00 85.19 102 LEU A N 1
ATOM 799 C CA . LEU A 1 102 ? -27.010 9.092 19.221 1.00 85.19 102 LEU A CA 1
ATOM 800 C C . LEU A 1 102 ? -27.427 7.657 19.525 1.00 85.19 102 LEU A C 1
ATOM 802 O O . LEU A 1 102 ? -28.096 7.369 20.520 1.00 85.19 102 LEU A O 1
ATOM 806 N N . LYS A 1 103 ? -27.013 6.729 18.666 1.00 89.69 103 LYS A N 1
ATOM 807 C CA . LYS A 1 103 ? -27.278 5.306 18.879 1.00 89.69 103 LYS A CA 1
ATOM 808 C C . LYS A 1 103 ? -26.252 4.748 19.855 1.00 89.69 103 LYS A C 1
ATOM 810 O O . LYS A 1 103 ? -25.067 5.045 19.750 1.00 89.69 103 LYS A O 1
ATOM 815 N N . ILE A 1 104 ? -26.691 3.906 20.784 1.00 91.06 104 ILE A N 1
ATOM 816 C CA . ILE A 1 104 ? -25.806 3.235 21.745 1.00 91.06 104 ILE A CA 1
ATOM 817 C C . ILE A 1 104 ? -25.505 1.824 21.244 1.00 91.06 104 ILE A C 1
ATOM 819 O O . ILE A 1 104 ? -26.402 1.105 20.810 1.00 91.06 104 ILE A O 1
ATOM 823 N N . LEU A 1 105 ? -24.236 1.444 21.326 1.00 92.62 105 LEU A N 1
ATOM 824 C CA . LEU A 1 105 ? -23.711 0.122 21.035 1.00 92.62 105 LEU A CA 1
ATOM 825 C C . LEU A 1 105 ? -23.213 -0.505 22.341 1.00 92.62 105 LEU A C 1
ATOM 827 O O . LEU A 1 105 ? -22.373 0.065 23.038 1.00 92.62 105 LEU A O 1
ATOM 831 N N . VAL A 1 106 ? -23.732 -1.692 22.641 1.00 94.69 106 VAL A N 1
ATOM 832 C CA . VAL A 1 106 ? -23.274 -2.552 23.735 1.00 94.69 106 VAL A CA 1
ATOM 833 C C . VAL A 1 106 ? -22.583 -3.746 23.108 1.00 94.69 106 VAL A C 1
ATOM 835 O O . VAL A 1 106 ? -23.161 -4.396 22.237 1.00 94.69 106 VAL A O 1
ATOM 838 N N . GLN A 1 107 ? -21.367 -4.032 23.550 1.00 95.62 107 GLN A N 1
ATOM 839 C CA . GLN A 1 107 ? -20.579 -5.139 23.027 1.00 95.62 107 GLN A CA 1
ATOM 840 C C . GLN A 1 107 ? -19.821 -5.866 24.140 1.00 95.62 107 GLN A C 1
ATOM 842 O O . GLN A 1 107 ? -19.589 -5.304 25.206 1.00 95.62 107 GLN A O 1
ATOM 847 N N . ASP A 1 108 ? -19.413 -7.104 23.894 1.00 96.69 108 ASP A N 1
ATOM 848 C CA . ASP A 1 108 ? -18.491 -7.841 24.749 1.00 96.69 108 ASP A CA 1
ATOM 849 C C . ASP A 1 108 ? -17.168 -7.063 24.825 1.00 96.69 108 ASP A C 1
ATOM 851 O O . ASP A 1 108 ? -16.654 -6.574 23.811 1.00 96.69 108 ASP A O 1
ATOM 855 N N . TYR A 1 109 ? -16.621 -6.908 26.029 1.00 95.12 109 TYR A N 1
ATOM 856 C CA . TYR A 1 109 ? -15.292 -6.336 26.182 1.00 95.12 109 TYR A CA 1
ATOM 857 C C . TYR A 1 109 ? -14.247 -7.423 25.919 1.00 95.12 109 TYR A C 1
ATOM 859 O O . TYR A 1 109 ? -14.217 -8.454 26.591 1.00 95.12 109 TYR A O 1
ATOM 867 N N . ILE A 1 110 ? -13.404 -7.198 24.911 1.00 95.81 110 ILE A N 1
ATOM 868 C CA . ILE A 1 110 ? -12.348 -8.136 24.532 1.00 95.81 110 ILE A CA 1
ATOM 869 C C . ILE A 1 110 ? -11.136 -7.879 25.420 1.00 95.81 110 ILE A C 1
ATOM 871 O O . ILE A 1 110 ? -10.473 -6.847 25.292 1.00 95.81 110 ILE A O 1
ATOM 875 N N . ILE A 1 111 ? -10.858 -8.817 26.322 1.00 94.88 111 ILE A N 1
ATOM 876 C CA . ILE A 1 111 ? -9.698 -8.760 27.209 1.00 94.88 111 ILE A CA 1
ATOM 877 C C . ILE A 1 111 ? -8.449 -9.152 26.416 1.00 94.88 111 ILE A C 1
ATOM 879 O O . ILE A 1 111 ? -8.304 -10.303 26.002 1.00 94.88 111 ILE A O 1
ATOM 883 N N . GLY A 1 112 ? -7.552 -8.188 26.224 1.00 93.38 112 GLY A N 1
ATOM 884 C CA . GLY A 1 112 ? -6.246 -8.412 25.624 1.00 93.38 112 GLY A CA 1
ATOM 885 C C . GLY A 1 112 ? -5.646 -7.176 24.975 1.00 93.38 112 GLY A C 1
ATOM 886 O O . GLY A 1 112 ? -5.996 -6.051 25.331 1.00 93.38 112 GLY A O 1
ATOM 887 N N . ASN A 1 113 ? -4.721 -7.395 24.046 1.00 93.50 113 ASN A N 1
ATOM 888 C CA . ASN A 1 113 ? -3.847 -6.343 23.535 1.00 93.50 113 ASN A CA 1
ATOM 889 C C . ASN A 1 113 ? -4.581 -5.464 22.523 1.00 93.50 113 ASN A C 1
ATOM 891 O O . ASN A 1 113 ? -5.192 -5.977 21.584 1.00 93.50 113 ASN A O 1
ATOM 895 N N . ALA A 1 114 ? -4.503 -4.144 22.701 1.00 93.75 114 ALA A N 1
ATOM 896 C CA . ALA A 1 114 ? -5.020 -3.168 21.750 1.00 93.75 114 ALA A CA 1
ATOM 897 C C . ALA A 1 114 ? -3.953 -2.844 20.699 1.00 93.75 114 ALA A C 1
ATOM 899 O O . ALA A 1 114 ? -2.862 -2.377 21.028 1.00 93.75 114 ALA A O 1
ATOM 900 N N . CYS A 1 115 ? -4.288 -3.084 19.435 1.00 96.00 115 CYS A N 1
ATOM 901 C CA . CYS A 1 115 ? -3.397 -2.890 18.300 1.00 96.00 115 CYS A CA 1
ATOM 902 C C . CYS A 1 115 ? -4.050 -1.972 17.268 1.00 96.00 115 CYS A C 1
ATOM 904 O O . CYS A 1 115 ? -5.274 -1.930 17.146 1.00 96.00 115 CYS A O 1
ATOM 906 N N . SER A 1 116 ? -3.235 -1.295 16.472 1.00 96.25 116 SER A N 1
ATOM 907 C CA . SER A 1 116 ? -3.708 -0.465 15.369 1.00 96.25 116 SER A CA 1
ATOM 908 C C . SER A 1 116 ? -2.881 -0.742 14.119 1.00 96.25 116 SER A C 1
ATOM 910 O O . SER A 1 116 ? -1.663 -0.904 14.183 1.00 96.25 116 SER A O 1
ATOM 912 N N . VAL A 1 117 ? -3.556 -0.804 12.972 1.00 97.75 117 VAL A N 1
ATOM 913 C CA . VAL A 1 117 ? -2.940 -1.028 11.658 1.00 97.75 117 VAL A CA 1
ATOM 914 C C . VAL A 1 117 ? -3.384 0.079 10.716 1.00 97.75 117 VAL A C 1
ATOM 916 O O . VAL A 1 117 ? -4.581 0.245 10.479 1.00 97.75 117 VAL A O 1
ATOM 919 N N . ILE A 1 118 ? -2.433 0.807 10.132 1.00 97.06 118 ILE A N 1
ATOM 920 C CA . ILE A 1 118 ? -2.732 1.716 9.022 1.00 97.06 118 ILE A CA 1
ATOM 921 C C . ILE A 1 118 ? -2.862 0.894 7.742 1.00 97.06 118 ILE A C 1
ATOM 923 O O . ILE A 1 118 ? -1.984 0.104 7.397 1.00 97.06 118 ILE A O 1
ATOM 927 N N . VAL A 1 119 ? -3.964 1.095 7.032 1.00 96.88 119 VAL A N 1
ATOM 928 C CA . VAL A 1 119 ? -4.248 0.507 5.724 1.00 96.88 119 VAL A CA 1
ATOM 929 C C . VAL A 1 119 ? -4.334 1.612 4.692 1.00 96.88 119 VAL A C 1
ATOM 931 O O . VAL A 1 119 ? -4.966 2.640 4.921 1.00 96.88 119 VAL A O 1
ATOM 934 N N . ILE A 1 120 ? -3.699 1.402 3.549 1.00 96.19 120 ILE A N 1
ATOM 935 C CA . ILE A 1 120 ? -3.592 2.390 2.479 1.00 96.19 120 ILE A CA 1
ATOM 936 C C . ILE A 1 120 ? -3.919 1.752 1.137 1.00 96.19 120 ILE A C 1
ATOM 938 O O . ILE A 1 120 ? -3.580 0.598 0.869 1.00 96.19 120 ILE A O 1
ATOM 942 N N . GLU A 1 121 ? -4.579 2.509 0.276 1.00 95.56 121 GLU A N 1
ATOM 943 C CA . GLU A 1 121 ? -4.720 2.177 -1.130 1.00 95.56 121 GLU A CA 1
ATOM 944 C C . GLU A 1 121 ? -3.421 2.534 -1.861 1.00 95.56 121 GLU A C 1
ATOM 946 O O . GLU A 1 121 ? -2.935 3.665 -1.811 1.00 95.56 121 GLU A O 1
ATOM 951 N N . MET A 1 122 ? -2.876 1.555 -2.576 1.00 95.31 122 MET A N 1
ATOM 952 C CA . MET A 1 122 ? -1.736 1.718 -3.474 1.00 95.31 122 MET A CA 1
ATOM 953 C C . MET A 1 122 ? -2.203 1.319 -4.872 1.00 95.31 122 MET A C 1
ATOM 955 O O . MET A 1 122 ? -2.471 0.146 -5.134 1.00 95.31 122 MET A O 1
ATOM 959 N N . GLY A 1 123 ? -2.398 2.298 -5.758 1.00 93.62 123 GLY A N 1
ATOM 960 C CA . GLY A 1 123 ? -3.032 2.091 -7.063 1.00 93.62 123 GLY A CA 1
ATOM 961 C C . GLY A 1 123 ? -4.432 1.470 -6.937 1.00 93.62 123 GLY A C 1
ATOM 962 O O . GLY A 1 123 ? -5.390 2.120 -6.517 1.00 93.62 123 GLY A O 1
ATOM 963 N N . ARG A 1 124 ? -4.558 0.195 -7.322 1.00 91.94 124 ARG A N 1
ATOM 964 C CA . ARG A 1 124 ? -5.793 -0.609 -7.174 1.00 91.94 124 ARG A CA 1
ATOM 965 C C . ARG A 1 124 ? -5.700 -1.662 -6.062 1.00 91.94 124 ARG A C 1
ATOM 967 O O . ARG A 1 124 ? -6.660 -2.393 -5.828 1.00 91.94 124 ARG A O 1
ATOM 974 N N . GLY A 1 125 ? -4.542 -1.767 -5.417 1.00 93.50 125 GLY A N 1
ATOM 975 C CA . GLY A 1 125 ? -4.286 -2.642 -4.282 1.00 93.50 125 GLY A CA 1
ATOM 976 C C . GLY A 1 125 ? -4.561 -1.953 -2.948 1.00 93.50 125 GLY A C 1
ATOM 977 O O . GLY A 1 125 ? -4.772 -0.744 -2.875 1.00 93.50 125 GLY A O 1
ATOM 978 N N . VAL A 1 126 ? -4.529 -2.748 -1.880 1.00 95.38 126 VAL A N 1
ATOM 979 C CA . VAL A 1 126 ? -4.576 -2.265 -0.495 1.00 95.38 126 VAL A CA 1
ATOM 980 C C . VAL A 1 126 ? -3.427 -2.913 0.255 1.00 95.38 126 VAL A C 1
ATOM 982 O O . VAL A 1 126 ? -3.241 -4.127 0.155 1.00 95.38 126 VAL A O 1
ATOM 985 N N . VAL A 1 127 ? -2.691 -2.106 1.005 1.00 95.94 127 VAL A N 1
ATOM 986 C CA . VAL A 1 127 ? -1.523 -2.515 1.780 1.00 95.94 127 VAL A CA 1
ATOM 987 C C . VAL A 1 127 ? -1.746 -2.137 3.235 1.00 95.94 127 VAL A C 1
ATOM 989 O O . VAL A 1 127 ? -2.291 -1.076 3.524 1.00 95.94 127 VAL A O 1
ATOM 992 N N . ALA A 1 128 ? -1.336 -3.013 4.145 1.00 97.12 128 ALA A N 1
ATOM 993 C CA . ALA A 1 128 ? -1.296 -2.730 5.572 1.00 97.12 128 ALA A CA 1
ATOM 994 C C . ALA A 1 128 ? 0.147 -2.467 6.009 1.00 97.12 128 ALA A C 1
ATOM 996 O O . ALA A 1 128 ? 1.049 -3.242 5.678 1.00 97.12 128 ALA A O 1
ATOM 997 N N . LEU A 1 129 ? 0.347 -1.380 6.749 1.00 96.38 129 LEU A N 1
ATOM 998 C CA . LEU A 1 129 ? 1.625 -1.019 7.355 1.00 96.38 129 LEU A CA 1
ATOM 999 C C . LEU A 1 129 ? 1.869 -1.829 8.632 1.00 96.38 129 LEU A C 1
ATOM 1001 O O . LEU A 1 129 ? 0.996 -2.576 9.084 1.00 96.38 129 LEU A O 1
ATOM 1005 N N . ASP A 1 130 ? 3.079 -1.723 9.177 1.00 95.00 130 ASP A N 1
ATOM 1006 C CA . ASP A 1 130 ? 3.456 -2.433 10.398 1.00 95.00 130 ASP A CA 1
ATOM 1007 C C . ASP A 1 130 ? 2.521 -2.044 11.556 1.00 95.00 130 ASP A C 1
ATOM 1009 O O . ASP A 1 130 ? 2.274 -0.852 11.770 1.00 95.00 130 ASP A O 1
ATOM 1013 N N . PRO A 1 131 ? 1.951 -3.034 12.265 1.00 96.81 131 PRO A N 1
ATOM 1014 C CA . PRO A 1 131 ? 1.064 -2.768 13.381 1.00 96.81 131 PRO A CA 1
ATOM 1015 C C . PRO A 1 131 ? 1.828 -2.190 14.567 1.00 96.81 131 PRO A C 1
ATOM 1017 O O . PRO A 1 131 ? 2.957 -2.589 14.862 1.00 96.81 131 PRO A O 1
ATOM 1020 N N . ILE A 1 132 ? 1.138 -1.325 15.299 1.00 95.31 132 ILE A N 1
ATOM 1021 C CA . ILE A 1 132 ? 1.559 -0.852 16.615 1.00 95.31 132 ILE A CA 1
ATOM 1022 C C . ILE A 1 132 ? 0.633 -1.407 17.693 1.00 95.31 132 ILE A C 1
ATOM 1024 O O . ILE A 1 132 ? -0.560 -1.618 17.456 1.00 95.31 132 ILE A O 1
ATOM 1028 N N . GLN A 1 133 ? 1.178 -1.621 18.882 1.00 94.50 133 GLN A N 1
ATOM 1029 C CA . GLN A 1 133 ? 0.459 -2.000 20.088 1.00 94.50 133 GLN A CA 1
ATOM 1030 C C . GLN A 1 133 ? 0.503 -0.856 21.104 1.00 94.50 133 GLN A C 1
ATOM 1032 O O . GLN A 1 133 ? 1.520 -0.186 21.258 1.00 94.50 133 GLN A O 1
ATOM 1037 N N . GLN A 1 134 ? -0.607 -0.659 21.813 1.00 91.38 134 GLN A N 1
ATOM 1038 C CA . GLN A 1 134 ? -0.679 0.224 22.977 1.00 91.38 134 GLN A CA 1
ATOM 1039 C C . GLN A 1 134 ? -0.113 -0.488 24.208 1.00 91.38 134 GLN A C 1
ATOM 1041 O O . GLN A 1 134 ? -0.550 -1.591 24.550 1.00 91.38 134 GLN A O 1
ATOM 1046 N N . ILE A 1 135 ? 0.828 0.163 24.884 1.00 90.12 135 ILE A N 1
ATOM 1047 C CA . ILE A 1 135 ? 1.461 -0.311 26.110 1.00 90.12 135 ILE A CA 1
ATOM 1048 C C . ILE A 1 135 ? 1.078 0.642 27.237 1.00 90.12 135 ILE A C 1
ATOM 1050 O O . ILE A 1 135 ? 1.458 1.812 27.221 1.00 90.12 135 ILE A O 1
ATOM 1054 N N . PHE A 1 136 ? 0.312 0.126 28.194 1.00 85.75 136 PHE A N 1
ATOM 1055 C CA . PHE A 1 136 ? -0.168 0.858 29.364 1.00 85.75 136 PHE A CA 1
ATOM 1056 C C . PHE A 1 136 ? 0.856 0.795 30.513 1.00 85.75 136 PHE A C 1
ATOM 1058 O O . PHE A 1 136 ? 1.650 -0.153 30.567 1.00 85.75 136 PHE A O 1
ATOM 1065 N N . PRO A 1 137 ? 0.864 1.774 31.434 1.00 83.12 137 PRO A N 1
ATOM 1066 C CA . PRO A 1 137 ? 1.850 1.837 32.505 1.00 83.12 137 PRO A CA 1
ATOM 1067 C C . PRO A 1 137 ? 1.551 0.809 33.606 1.00 83.12 137 PRO A C 1
ATOM 1069 O O . PRO A 1 137 ? 0.402 0.584 33.989 1.00 83.12 137 PRO A O 1
ATOM 1072 N N . GLY A 1 138 ? 2.606 0.205 34.163 1.00 80.06 138 GLY A N 1
ATOM 1073 C CA . GLY A 1 138 ? 2.504 -0.713 35.304 1.00 80.06 138 GLY A CA 1
ATOM 1074 C C . GLY A 1 138 ? 1.560 -1.912 35.080 1.00 80.06 138 GLY A C 1
ATOM 1075 O O . GLY A 1 138 ? 1.227 -2.254 33.943 1.00 80.06 138 GLY A O 1
ATOM 1076 N N . PRO A 1 139 ? 1.118 -2.593 36.154 1.00 80.50 139 PRO A N 1
ATOM 1077 C CA . PRO A 1 139 ? 0.086 -3.620 36.067 1.00 80.50 139 PRO A CA 1
ATOM 1078 C C . PRO A 1 139 ? -1.292 -2.962 35.887 1.00 80.50 139 PRO A C 1
ATOM 1080 O O . PRO A 1 139 ? -2.080 -2.888 36.828 1.00 80.50 139 PRO A O 1
ATOM 1083 N N . THR A 1 140 ? -1.581 -2.460 34.684 1.00 81.38 140 THR A N 1
ATOM 1084 C CA . THR A 1 140 ? -2.920 -1.958 34.343 1.00 81.38 140 THR A CA 1
ATOM 1085 C C . THR A 1 140 ? -3.909 -3.132 34.322 1.00 81.38 140 THR A C 1
ATOM 1087 O O . THR A 1 140 ? -3.666 -4.113 33.610 1.00 81.38 140 THR A O 1
ATOM 1090 N N . PRO A 1 141 ? -5.023 -3.078 35.077 1.00 84.00 141 PRO A N 1
ATOM 1091 C CA . PRO A 1 141 ? -6.039 -4.119 35.041 1.00 84.00 141 PRO A CA 1
ATOM 1092 C C . PRO A 1 141 ? -6.557 -4.363 33.620 1.00 84.00 141 PRO A C 1
ATOM 1094 O O . PRO A 1 141 ? -6.780 -3.441 32.839 1.00 84.00 141 PRO A O 1
ATOM 1097 N N . ASN A 1 142 ? -6.813 -5.624 33.278 1.00 83.19 142 ASN A N 1
ATOM 1098 C CA . ASN A 1 142 ? -7.261 -6.005 31.934 1.00 83.19 142 ASN A CA 1
ATOM 1099 C C . ASN A 1 142 ? -8.546 -5.283 31.482 1.00 83.19 142 ASN A C 1
ATOM 1101 O O . ASN A 1 142 ? -8.735 -5.024 30.293 1.00 83.19 142 ASN A O 1
ATOM 1105 N N . ASN A 1 143 ? -9.438 -4.967 32.422 1.00 79.94 143 ASN A N 1
ATOM 1106 C CA . ASN A 1 143 ? -10.677 -4.214 32.208 1.00 79.94 143 ASN A CA 1
ATOM 1107 C C . ASN A 1 143 ? -10.469 -2.693 32.099 1.00 79.94 143 ASN A C 1
ATOM 1109 O O . ASN A 1 143 ? -11.421 -1.996 31.776 1.00 79.94 143 ASN A O 1
ATOM 1113 N N . GLU A 1 144 ? -9.256 -2.198 32.334 1.00 79.69 144 GLU A N 1
ATOM 1114 C CA . GLU A 1 144 ? -8.875 -0.780 32.272 1.00 79.69 144 GLU A CA 1
ATOM 1115 C C . GLU A 1 144 ? -7.866 -0.496 31.150 1.00 79.69 144 GLU A C 1
ATOM 1117 O O . GLU A 1 144 ? -7.658 0.652 30.788 1.00 79.69 144 GLU A O 1
ATOM 1122 N N . ALA A 1 145 ? -7.290 -1.533 30.531 1.00 83.25 145 ALA A N 1
ATOM 1123 C CA . ALA A 1 145 ? -6.356 -1.414 29.412 1.00 83.25 145 ALA A CA 1
ATOM 1124 C C . ALA A 1 145 ? -7.050 -0.991 28.098 1.00 83.25 145 ALA A C 1
ATOM 1126 O O . ALA A 1 145 ? -7.103 -1.754 27.129 1.00 83.25 145 ALA A O 1
ATOM 1127 N N . PHE A 1 146 ? -7.642 0.204 28.051 1.00 81.00 146 PHE A N 1
ATOM 1128 C CA . PHE A 1 146 ? -8.222 0.835 26.865 1.00 81.00 146 PHE A CA 1
ATOM 1129 C C . PHE A 1 146 ? -8.091 2.355 26.956 1.00 81.00 146 PHE A C 1
ATOM 1131 O O . PHE A 1 146 ? -8.326 2.910 28.011 1.00 81.00 146 PHE A O 1
ATOM 1138 N N . LEU A 1 147 ? -7.814 3.028 25.835 1.00 73.44 147 LEU A N 1
ATOM 1139 C CA . LEU A 1 147 ? -7.693 4.488 25.815 1.00 73.44 147 LEU A CA 1
ATOM 1140 C C . LEU A 1 147 ? -9.043 5.198 26.023 1.00 73.44 147 LEU A C 1
ATOM 1142 O O . LEU A 1 147 ? -9.904 5.202 25.126 1.00 73.44 147 LEU A O 1
ATOM 1146 N N . ASN A 1 148 ? -9.200 5.842 27.174 1.00 72.31 148 ASN A 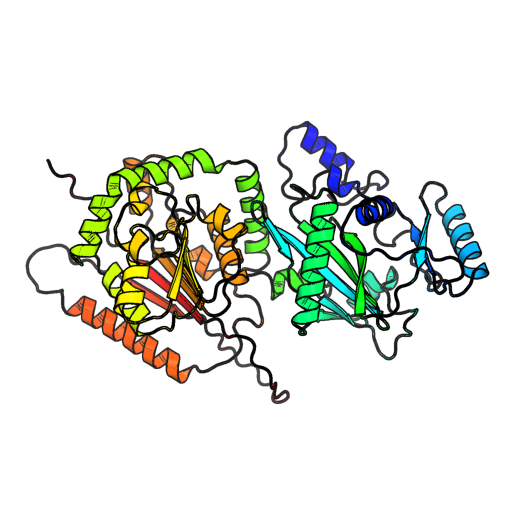N 1
ATOM 1147 C CA . ASN A 1 148 ? -10.258 6.804 27.469 1.00 72.31 148 ASN A CA 1
ATOM 1148 C C . ASN A 1 148 ? -9.948 8.191 26.840 1.00 72.31 148 ASN A C 1
ATOM 1150 O O . ASN A 1 148 ? -8.962 8.339 26.120 1.00 72.31 148 ASN A O 1
ATOM 1154 N N . TRP A 1 149 ? -10.836 9.189 26.963 1.00 66.06 149 TRP A N 1
ATOM 1155 C CA . TRP A 1 149 ? -10.614 10.485 26.287 1.00 66.06 149 TRP A CA 1
ATOM 1156 C C . TRP A 1 149 ? -9.409 11.244 26.852 1.00 66.06 149 TRP A C 1
ATOM 1158 O O . TRP A 1 149 ? -8.563 11.688 26.077 1.00 66.06 149 TRP A O 1
ATOM 1168 N N . ASP A 1 150 ? -9.332 11.350 28.175 1.00 63.44 150 ASP A N 1
ATOM 1169 C CA . ASP A 1 150 ? -8.264 12.068 28.872 1.00 63.44 150 ASP A CA 1
ATOM 1170 C C . ASP A 1 150 ? -6.916 11.361 28.611 1.00 63.44 150 ASP A C 1
ATOM 1172 O O . ASP A 1 150 ? -5.911 11.992 28.299 1.00 63.44 150 ASP A O 1
ATOM 1176 N N . GLU A 1 151 ? -6.921 10.027 28.532 1.00 63.12 151 GLU A N 1
ATOM 1177 C CA . GLU A 1 151 ? -5.757 9.215 28.170 1.00 63.12 151 GLU A CA 1
ATOM 1178 C C . GLU A 1 151 ? -5.250 9.432 26.740 1.00 63.12 151 GLU A C 1
ATOM 1180 O O . GLU A 1 151 ? -4.050 9.336 26.493 1.00 63.12 151 GLU A O 1
ATOM 1185 N N . LYS A 1 152 ? -6.142 9.716 25.782 1.00 63.84 152 LYS A N 1
ATOM 1186 C CA . LYS A 1 152 ? -5.766 9.917 24.370 1.00 63.84 152 LYS A CA 1
ATOM 1187 C C . LYS A 1 152 ? -5.004 11.206 24.113 1.00 63.84 152 LYS A C 1
ATOM 1189 O O . LYS A 1 152 ? -4.421 11.325 23.040 1.00 63.84 152 LYS A O 1
ATOM 1194 N N . PHE A 1 153 ? -5.057 12.168 25.025 1.00 66.06 153 PHE A N 1
ATOM 1195 C CA . PHE A 1 153 ? -4.418 13.463 24.827 1.00 66.06 153 PHE A CA 1
ATOM 1196 C C . PHE A 1 153 ? -3.488 13.800 25.993 1.00 66.06 153 PHE A C 1
ATOM 1198 O O . PHE A 1 153 ? -2.313 14.038 25.750 1.00 66.06 153 PHE A O 1
ATOM 1205 N N . GLU A 1 154 ? -3.944 13.707 27.243 1.00 63.31 154 GLU A N 1
ATOM 1206 C CA . GLU A 1 154 ? -3.138 14.081 28.413 1.00 63.31 154 GLU A CA 1
ATOM 1207 C C . GLU A 1 154 ? -2.097 13.002 28.767 1.00 63.31 154 GLU A C 1
ATOM 1209 O O . GLU A 1 154 ? -0.916 13.304 28.925 1.00 63.31 154 GLU A O 1
ATOM 1214 N N . ASN A 1 155 ? -2.482 11.721 28.811 1.00 62.41 155 ASN A N 1
ATOM 1215 C CA . ASN A 1 155 ? -1.544 10.654 29.209 1.00 62.41 155 ASN A CA 1
ATOM 1216 C C . ASN A 1 155 ? -0.564 10.260 28.097 1.00 62.41 155 ASN A C 1
ATOM 1218 O O . ASN A 1 155 ? 0.538 9.791 28.386 1.00 62.41 155 ASN A O 1
ATOM 1222 N N . LEU A 1 156 ? -0.932 10.468 26.827 1.00 63.50 156 LEU A N 1
ATOM 1223 C CA . LEU A 1 156 ? 0.020 10.352 25.720 1.00 63.50 156 LEU A CA 1
ATOM 1224 C C . LEU A 1 156 ? 1.067 11.469 25.768 1.00 63.50 156 LEU A C 1
ATOM 1226 O O . LEU A 1 156 ? 2.230 11.193 25.496 1.00 63.50 156 LEU A O 1
ATOM 1230 N N . GLU A 1 157 ? 0.693 12.697 26.141 1.00 64.56 157 GLU A N 1
ATOM 1231 C CA . GLU A 1 157 ? 1.650 13.798 26.326 1.00 64.56 157 GLU A CA 1
ATOM 1232 C C . GLU A 1 157 ? 2.593 13.555 27.515 1.00 64.56 157 GLU A C 1
ATOM 1234 O O . GLU A 1 157 ? 3.780 13.870 27.426 1.00 64.56 157 GLU A O 1
ATOM 1239 N N . ASN A 1 158 ? 2.099 12.921 28.584 1.00 66.69 158 ASN A N 1
ATOM 1240 C CA . ASN A 1 158 ? 2.902 12.553 29.756 1.00 66.69 158 ASN A CA 1
ATOM 1241 C C . ASN A 1 158 ? 3.764 11.290 29.552 1.00 66.69 158 ASN A C 1
ATOM 1243 O O . ASN A 1 158 ? 4.661 11.025 30.353 1.00 66.69 158 ASN A O 1
ATOM 1247 N N . GLY A 1 159 ? 3.528 10.524 28.480 1.00 65.00 159 GLY A N 1
ATOM 1248 C CA . GLY A 1 159 ? 4.264 9.295 28.160 1.00 65.00 159 GLY A CA 1
ATOM 1249 C C . GLY A 1 159 ? 3.830 8.055 28.951 1.00 65.00 159 GLY A C 1
ATOM 1250 O O . GLY A 1 159 ? 4.533 7.045 28.930 1.00 65.00 159 GLY A O 1
ATOM 1251 N N . ASP A 1 160 ? 2.682 8.109 29.626 1.00 76.38 160 ASP A N 1
ATOM 1252 C CA . ASP A 1 160 ? 2.166 7.007 30.444 1.00 76.38 160 ASP A CA 1
ATOM 1253 C C . ASP A 1 160 ? 1.700 5.830 29.578 1.00 76.38 160 ASP A C 1
ATOM 1255 O O . ASP A 1 160 ? 1.949 4.670 29.905 1.00 76.38 160 ASP A O 1
ATOM 1259 N N . VAL A 1 161 ? 1.063 6.124 28.440 1.00 79.56 161 VAL A N 1
ATOM 1260 C CA . VAL A 1 161 ? 0.757 5.130 27.405 1.00 79.56 161 VAL A CA 1
ATOM 1261 C C . VAL A 1 161 ? 1.701 5.344 26.231 1.00 79.56 161 VAL A C 1
ATOM 1263 O O . VAL A 1 161 ? 1.842 6.454 25.723 1.00 79.56 161 VAL A O 1
ATOM 1266 N N . ARG A 1 162 ? 2.338 4.269 25.770 1.00 86.56 162 ARG A N 1
ATOM 1267 C CA . ARG A 1 162 ? 3.271 4.304 24.636 1.00 86.56 162 ARG A CA 1
ATOM 1268 C C . ARG A 1 162 ? 2.833 3.359 23.530 1.00 86.56 162 ARG A C 1
ATOM 1270 O O . ARG A 1 162 ? 2.121 2.386 23.772 1.00 86.56 162 ARG A O 1
ATOM 1277 N N . PHE A 1 163 ? 3.272 3.650 22.314 1.00 89.94 163 PHE A N 1
ATOM 1278 C CA . PHE A 1 163 ? 3.071 2.778 21.166 1.00 89.94 163 PHE A CA 1
ATOM 1279 C C . PHE A 1 163 ? 4.376 2.073 20.829 1.00 89.94 163 PHE A C 1
ATOM 1281 O O . PHE A 1 163 ? 5.413 2.719 20.694 1.00 89.94 163 PHE A O 1
ATOM 1288 N N . GLU A 1 164 ? 4.314 0.757 20.670 1.00 92.00 164 GLU A N 1
ATOM 1289 C CA . GLU A 1 164 ? 5.447 -0.055 20.229 1.00 92.00 164 GLU A CA 1
ATOM 1290 C C . GLU A 1 164 ? 5.078 -0.819 18.963 1.00 92.00 164 GLU A C 1
ATOM 1292 O O . GLU A 1 164 ? 3.930 -1.231 18.789 1.00 92.00 164 GLU A O 1
ATOM 1297 N N . PHE A 1 165 ? 6.046 -1.008 18.068 1.00 93.31 165 PHE A N 1
ATOM 1298 C CA . PHE A 1 165 ? 5.863 -1.916 16.942 1.00 93.31 165 PHE A CA 1
ATOM 1299 C C . PHE A 1 165 ? 5.823 -3.353 17.450 1.00 93.31 165 PHE A C 1
ATOM 1301 O O . PHE A 1 165 ? 6.565 -3.728 18.355 1.00 93.31 165 PHE A O 1
ATOM 1308 N N . LEU A 1 166 ? 4.938 -4.156 16.865 1.00 93.62 166 LEU A N 1
ATOM 1309 C CA . LEU A 1 166 ? 4.980 -5.596 17.085 1.00 93.62 166 LEU A CA 1
ATOM 1310 C C . LEU A 1 166 ? 6.136 -6.199 16.287 1.00 93.62 166 LEU A C 1
ATOM 1312 O O . LEU A 1 166 ? 6.373 -5.792 15.152 1.00 93.62 166 LEU A O 1
ATOM 1316 N N . GLU A 1 167 ? 6.782 -7.206 16.871 1.00 91.19 167 GLU A N 1
ATOM 1317 C CA . GLU A 1 167 ? 7.921 -7.918 16.271 1.00 91.19 167 GLU A CA 1
ATOM 1318 C C . GLU A 1 167 ? 7.598 -9.398 15.958 1.00 91.19 167 GLU A C 1
ATOM 1320 O O . GLU A 1 167 ? 8.369 -10.077 15.289 1.00 91.19 167 GLU A O 1
ATOM 1325 N N . ASP A 1 168 ? 6.445 -9.922 16.401 1.00 93.25 168 ASP A N 1
ATOM 1326 C CA . ASP A 1 168 ? 6.023 -11.299 16.093 1.00 93.25 168 ASP A CA 1
ATOM 1327 C C . ASP A 1 168 ? 5.394 -11.406 14.691 1.00 93.25 168 ASP A C 1
ATOM 1329 O O . ASP A 1 168 ? 4.254 -10.984 14.472 1.00 93.25 168 ASP A O 1
ATOM 1333 N N . ASP A 1 169 ? 6.116 -12.018 13.748 1.00 89.94 169 ASP A N 1
ATOM 1334 C CA . ASP A 1 169 ? 5.723 -12.142 12.334 1.00 89.94 169 ASP A CA 1
ATOM 1335 C C . ASP A 1 169 ? 4.334 -12.771 12.128 1.00 89.94 169 ASP A C 1
ATOM 1337 O O . ASP A 1 169 ? 3.553 -12.324 11.276 1.00 89.94 169 ASP A O 1
ATOM 1341 N N . ALA A 1 170 ? 3.996 -13.801 12.911 1.00 93.94 170 ALA A N 1
ATOM 1342 C CA . ALA A 1 170 ? 2.710 -14.484 12.800 1.00 93.94 170 ALA A CA 1
ATOM 1343 C C . ALA A 1 170 ? 1.555 -13.546 13.187 1.00 93.94 170 ALA A C 1
ATOM 1345 O O . ALA A 1 170 ? 0.581 -13.406 12.436 1.00 93.94 170 ALA A O 1
ATOM 1346 N N . THR A 1 171 ? 1.690 -12.845 14.312 1.00 95.38 171 THR A N 1
ATOM 1347 C CA . THR A 1 171 ? 0.726 -11.843 14.777 1.00 95.38 171 THR A CA 1
ATOM 1348 C C . THR A 1 171 ? 0.625 -10.676 13.800 1.00 95.38 171 THR A C 1
ATOM 1350 O O . THR A 1 171 ? -0.486 -10.278 13.436 1.00 95.38 171 THR A O 1
ATOM 1353 N N . ILE A 1 172 ? 1.757 -10.159 13.309 1.00 95.88 172 ILE A N 1
ATOM 1354 C CA . ILE A 1 172 ? 1.797 -9.076 12.316 1.00 95.88 172 ILE A CA 1
ATOM 1355 C C . ILE A 1 172 ? 0.996 -9.461 11.070 1.00 95.88 172 ILE A C 1
ATOM 1357 O O . ILE A 1 172 ? 0.150 -8.689 10.611 1.00 95.88 172 ILE A O 1
ATOM 1361 N N . SER A 1 173 ? 1.222 -10.664 10.539 1.00 96.00 173 SER A N 1
ATOM 1362 C CA . SER A 1 173 ? 0.535 -11.162 9.346 1.00 96.00 173 SER A CA 1
ATOM 1363 C C . SER A 1 173 ? -0.983 -11.260 9.549 1.00 96.00 173 SER A C 1
ATOM 1365 O O . SER A 1 173 ? -1.763 -10.787 8.711 1.00 96.00 173 SER A O 1
ATOM 1367 N N . ILE A 1 174 ? -1.425 -11.791 10.696 1.00 97.50 174 ILE A N 1
ATOM 1368 C CA . ILE A 1 174 ? -2.853 -11.916 11.026 1.00 97.50 174 ILE A CA 1
ATOM 1369 C C . ILE A 1 174 ? -3.506 -10.535 11.177 1.00 97.50 174 ILE A C 1
ATOM 1371 O O . ILE A 1 174 ? -4.590 -10.311 10.625 1.00 97.50 174 ILE A O 1
ATOM 1375 N N . LEU A 1 175 ? -2.856 -9.593 11.868 1.00 98.31 175 LEU A N 1
ATOM 1376 C CA . LEU A 1 175 ? -3.356 -8.226 12.040 1.00 98.31 175 LEU A CA 1
ATOM 1377 C C . LEU A 1 175 ? -3.470 -7.495 10.698 1.00 98.31 175 LEU A C 1
ATOM 1379 O O . LEU A 1 175 ? -4.535 -6.958 10.384 1.00 98.31 175 LEU A O 1
ATOM 1383 N N . LYS A 1 176 ? -2.416 -7.532 9.870 1.00 97.94 176 LYS A N 1
ATOM 1384 C CA . LYS A 1 176 ? -2.402 -6.919 8.531 1.00 97.94 176 LYS A CA 1
ATOM 1385 C C . LYS A 1 176 ? -3.505 -7.492 7.640 1.00 97.94 176 LYS A C 1
ATOM 1387 O O . LYS A 1 176 ? -4.276 -6.739 7.043 1.00 97.94 176 LYS A O 1
ATOM 1392 N N . SER A 1 177 ? -3.631 -8.819 7.587 1.00 97.44 177 SER A N 1
ATOM 1393 C CA . SER A 1 177 ? -4.665 -9.503 6.799 1.00 97.44 177 SER A CA 1
ATOM 1394 C C . SER A 1 177 ? -6.078 -9.139 7.263 1.00 97.44 177 SER A C 1
ATOM 1396 O O . SER A 1 177 ? -6.948 -8.829 6.444 1.00 97.44 177 SER A O 1
ATOM 1398 N N . THR A 1 178 ? -6.306 -9.109 8.579 1.00 98.19 178 THR A N 1
ATOM 1399 C CA . THR A 1 178 ? -7.602 -8.741 9.168 1.00 98.19 178 THR A CA 1
ATOM 1400 C C . THR A 1 178 ? -7.954 -7.283 8.878 1.00 98.19 178 THR A C 1
ATOM 1402 O O . THR A 1 178 ? -9.075 -6.999 8.453 1.00 98.19 178 THR A O 1
ATOM 1405 N N . ALA A 1 179 ? -6.991 -6.367 9.005 1.00 98.12 179 ALA A N 1
ATOM 1406 C CA . ALA A 1 179 ? -7.181 -4.953 8.700 1.00 98.12 179 ALA A CA 1
ATOM 1407 C C . ALA A 1 179 ? -7.517 -4.715 7.218 1.00 98.12 179 ALA A C 1
ATOM 1409 O O . ALA A 1 179 ? -8.468 -3.995 6.911 1.00 98.12 179 ALA A O 1
ATOM 1410 N N . ILE A 1 180 ? -6.810 -5.374 6.288 1.00 97.06 180 ILE A N 1
ATOM 1411 C CA . ILE A 1 180 ? -7.105 -5.289 4.845 1.00 97.06 180 ILE A CA 1
ATOM 1412 C C . ILE A 1 180 ? -8.519 -5.796 4.545 1.00 97.06 180 ILE A C 1
ATOM 1414 O O . ILE A 1 180 ? -9.245 -5.161 3.775 1.00 97.06 180 ILE A O 1
ATOM 1418 N N . LYS A 1 181 ? -8.925 -6.928 5.139 1.00 96.62 181 LYS A N 1
ATOM 1419 C CA . LYS A 1 181 ? -10.278 -7.483 4.967 1.00 96.62 181 LYS A CA 1
ATOM 1420 C C . LYS A 1 181 ? -11.343 -6.505 5.456 1.00 96.62 181 LYS A C 1
ATOM 1422 O O . LYS A 1 181 ? -12.274 -6.214 4.709 1.00 96.62 181 LYS A O 1
ATOM 1427 N N . ALA A 1 182 ? -11.184 -5.979 6.670 1.00 96.94 182 ALA A N 1
ATOM 1428 C CA . ALA A 1 182 ? -12.124 -5.037 7.269 1.00 96.94 182 ALA A CA 1
ATOM 1429 C C . ALA A 1 182 ? -12.248 -3.748 6.447 1.00 96.94 182 ALA A C 1
ATOM 1431 O O . ALA A 1 182 ? -13.359 -3.296 6.167 1.00 96.94 182 ALA A O 1
ATOM 1432 N N . PHE A 1 183 ? -11.119 -3.199 5.994 1.00 95.88 183 PHE A N 1
ATOM 1433 C CA . PHE A 1 183 ? -11.087 -2.023 5.132 1.00 95.88 183 PHE A CA 1
ATOM 1434 C C . PHE A 1 183 ? -11.833 -2.270 3.820 1.00 95.88 183 PHE A C 1
ATOM 1436 O O . PHE A 1 183 ? -12.819 -1.588 3.552 1.00 95.88 183 PHE A O 1
ATOM 1443 N N . LYS A 1 184 ? -11.446 -3.300 3.052 1.00 94.19 184 LYS A N 1
ATOM 1444 C CA . LYS A 1 184 ? -12.077 -3.627 1.760 1.00 94.19 184 LYS A CA 1
ATOM 1445 C C . LYS A 1 184 ? -13.580 -3.889 1.886 1.00 94.19 184 LYS A C 1
ATOM 1447 O O . LYS A 1 184 ? -14.353 -3.443 1.043 1.00 94.19 184 LYS A O 1
ATOM 1452 N N . ALA A 1 185 ? -13.996 -4.592 2.938 1.00 94.50 185 ALA A N 1
ATOM 1453 C CA . ALA A 1 185 ? -15.403 -4.883 3.202 1.00 94.50 185 ALA A CA 1
ATOM 1454 C C . ALA A 1 185 ? -16.211 -3.634 3.594 1.00 94.50 185 ALA A C 1
ATOM 1456 O O . ALA A 1 185 ? -17.427 -3.585 3.404 1.00 94.50 185 ALA A O 1
ATOM 1457 N N . SER A 1 186 ? -15.539 -2.599 4.100 1.00 89.62 186 SER A N 1
ATOM 1458 C CA . SER A 1 186 ? -16.162 -1.340 4.506 1.00 89.62 186 SER A CA 1
ATOM 1459 C C . SER A 1 186 ? -16.379 -0.377 3.341 1.00 89.62 186 SER A C 1
ATOM 1461 O O . SER A 1 186 ? -16.587 0.815 3.572 1.00 89.62 186 SER A O 1
ATOM 1463 N N . ASP A 1 187 ? -16.408 -0.892 2.102 1.00 80.81 187 ASP A N 1
ATOM 1464 C CA . ASP A 1 187 ? -16.732 -0.116 0.899 1.00 80.81 187 ASP A CA 1
ATOM 1465 C C . ASP A 1 187 ? -15.810 1.107 0.766 1.00 80.81 187 ASP A C 1
ATOM 1467 O O . ASP A 1 187 ? -16.187 2.213 0.388 1.00 80.81 187 ASP A O 1
ATOM 1471 N N . SER A 1 188 ? -14.550 0.868 1.124 1.00 73.25 188 SER A N 1
ATOM 1472 C CA . SER A 1 188 ? -13.494 1.863 1.191 1.00 73.25 188 SER A CA 1
ATOM 1473 C C . SER A 1 188 ? -12.851 2.149 -0.161 1.00 73.25 188 SER A C 1
ATOM 1475 O O . SER A 1 188 ? -11.828 2.829 -0.208 1.00 73.25 188 SER A O 1
ATOM 1477 N N . THR A 1 189 ? -13.428 1.667 -1.266 1.00 76.38 189 THR A N 1
ATOM 1478 C CA . THR A 1 189 ? -12.886 1.926 -2.601 1.00 76.38 189 THR A CA 1
ATOM 1479 C C . THR A 1 189 ? -12.730 3.428 -2.799 1.00 76.38 189 THR A C 1
ATOM 1481 O O . THR A 1 189 ? -13.713 4.163 -2.675 1.00 76.38 189 THR A O 1
ATOM 1484 N N . ARG A 1 190 ? -11.518 3.872 -3.142 1.00 82.50 190 ARG A N 1
ATOM 1485 C CA . ARG A 1 190 ? -11.171 5.288 -3.332 1.00 82.50 190 ARG A CA 1
ATOM 1486 C C . ARG A 1 190 ? -11.217 6.120 -2.050 1.00 82.50 190 ARG A C 1
ATOM 1488 O O . ARG A 1 190 ? -11.573 7.296 -2.108 1.00 82.50 190 ARG A O 1
ATOM 1495 N N . SER A 1 191 ? -10.904 5.516 -0.907 1.00 83.88 191 SER A N 1
ATOM 1496 C CA . SER A 1 191 ? -10.794 6.230 0.375 1.00 83.88 191 SER A CA 1
ATOM 1497 C C . SER A 1 191 ? -9.359 6.657 0.688 1.00 83.88 191 SER A C 1
ATOM 1499 O O . SER A 1 191 ? -9.127 7.443 1.603 1.00 83.88 191 SER A O 1
ATOM 1501 N N . GLY A 1 192 ? -8.379 6.176 -0.079 1.00 89.62 192 GLY A N 1
ATOM 1502 C CA . GLY A 1 192 ? -6.966 6.490 0.098 1.00 89.62 192 GLY A CA 1
ATOM 1503 C C . GLY A 1 192 ? -6.339 5.735 1.266 1.00 89.62 192 GLY A C 1
ATOM 1504 O O . GLY A 1 192 ? -5.353 5.040 1.061 1.00 89.62 192 GLY A O 1
ATOM 1505 N N . TRP A 1 193 ? -6.894 5.835 2.477 1.00 93.88 193 TRP A N 1
ATOM 1506 C CA . TRP A 1 193 ? -6.310 5.236 3.680 1.00 93.88 193 TRP A CA 1
ATOM 1507 C C . TRP A 1 193 ? -7.246 5.254 4.901 1.00 93.88 193 TRP A C 1
ATOM 1509 O O . TRP A 1 193 ? -8.215 6.005 4.937 1.00 93.88 193 TRP A O 1
ATOM 1519 N N . ALA A 1 194 ? -6.943 4.438 5.910 1.00 95.06 194 ALA A N 1
ATOM 1520 C CA . ALA A 1 194 ? -7.596 4.437 7.219 1.00 95.06 194 ALA A CA 1
ATOM 1521 C C . ALA A 1 194 ? -6.693 3.788 8.277 1.00 95.06 194 ALA A C 1
ATOM 1523 O O . ALA A 1 194 ? -5.701 3.137 7.952 1.00 95.06 194 ALA A O 1
ATOM 1524 N N . ARG A 1 195 ? -7.079 3.896 9.548 1.00 95.62 195 ARG A N 1
ATOM 1525 C CA . ARG A 1 195 ? -6.539 3.071 10.629 1.00 95.62 195 ARG A CA 1
ATOM 1526 C C . ARG A 1 195 ? -7.608 2.099 11.088 1.00 95.62 195 ARG A C 1
ATOM 1528 O O . ARG A 1 195 ? -8.736 2.498 11.365 1.00 95.62 195 ARG A O 1
ATOM 1535 N N . VAL A 1 196 ? -7.254 0.829 11.174 1.00 96.88 196 VAL A N 1
ATOM 1536 C CA . VAL A 1 196 ? -8.105 -0.209 11.745 1.00 96.88 196 VAL A CA 1
ATOM 1537 C C . VAL A 1 196 ? -7.633 -0.456 13.168 1.00 96.88 196 VAL A C 1
ATOM 1539 O O . VAL A 1 196 ? -6.469 -0.788 13.378 1.00 96.88 196 VAL A O 1
ATOM 1542 N N . ASP A 1 197 ? -8.532 -0.279 14.129 1.00 96.25 197 ASP A N 1
ATOM 1543 C CA . ASP A 1 197 ? -8.274 -0.562 15.537 1.00 96.25 197 ASP A CA 1
ATOM 1544 C C . ASP A 1 197 ? -8.719 -1.995 15.835 1.00 96.25 197 ASP A C 1
ATOM 1546 O O . ASP A 1 197 ? -9.857 -2.377 15.548 1.00 96.25 197 ASP A O 1
ATOM 1550 N N . LEU A 1 198 ? -7.814 -2.799 16.387 1.00 97.56 198 LEU A N 1
ATOM 1551 C CA . LEU A 1 198 ? -7.991 -4.227 16.631 1.00 97.56 198 LEU A CA 1
ATOM 1552 C C . LEU A 1 198 ? -7.722 -4.576 18.098 1.00 97.56 198 LEU A C 1
ATOM 1554 O O . LEU A 1 198 ? -7.020 -3.863 18.815 1.00 97.56 198 LEU A O 1
ATOM 1558 N N . ARG A 1 199 ? -8.258 -5.716 18.535 1.00 96.75 199 ARG A N 1
ATOM 1559 C CA . ARG A 1 199 ? -7.858 -6.376 19.779 1.00 96.75 199 ARG A CA 1
ATOM 1560 C C . ARG A 1 199 ? -7.538 -7.840 19.562 1.00 96.75 199 ARG A C 1
ATOM 1562 O O . ARG A 1 199 ? -8.292 -8.525 18.874 1.00 96.75 199 ARG A O 1
ATOM 1569 N N . ILE A 1 200 ? -6.468 -8.302 20.198 1.00 96.88 200 ILE A N 1
ATOM 1570 C CA . ILE A 1 200 ? -6.106 -9.719 20.286 1.00 96.88 200 ILE A CA 1
ATOM 1571 C C . ILE A 1 200 ? -6.606 -10.234 21.633 1.00 96.88 200 ILE A C 1
ATOM 1573 O O . ILE A 1 200 ? -6.152 -9.764 22.673 1.00 96.88 200 ILE A O 1
ATOM 1577 N N . GLU A 1 201 ? -7.558 -11.162 21.631 1.00 96.38 201 GLU A N 1
ATOM 1578 C CA . GLU A 1 201 ? -8.102 -11.753 22.856 1.00 96.38 201 GLU A CA 1
ATOM 1579 C C . GLU A 1 201 ? -7.081 -12.703 23.499 1.00 96.38 201 GLU A C 1
ATOM 1581 O O . GLU A 1 201 ? -6.622 -13.643 22.855 1.00 96.38 201 GLU A O 1
ATOM 1586 N N . ILE A 1 202 ? -6.750 -12.495 24.778 1.00 93.25 202 ILE A N 1
ATOM 1587 C CA . ILE A 1 202 ? -5.703 -13.272 25.473 1.00 93.25 202 ILE A CA 1
ATOM 1588 C C . ILE A 1 202 ? -6.038 -14.768 25.537 1.00 93.25 202 ILE A C 1
ATOM 1590 O O . ILE A 1 202 ? -5.152 -15.605 25.403 1.00 93.25 202 ILE A O 1
ATOM 1594 N N . SER A 1 203 ? -7.305 -15.120 25.761 1.00 94.38 203 SER A N 1
ATOM 1595 C CA . SER A 1 203 ? -7.706 -16.512 25.999 1.00 94.38 203 SER A CA 1
ATOM 1596 C C . SER A 1 203 ? -7.724 -17.372 24.737 1.00 94.38 203 SER A C 1
ATOM 1598 O O . SER A 1 203 ? -7.526 -18.581 24.823 1.00 94.38 203 SER A O 1
ATOM 1600 N N . SER A 1 204 ? -7.995 -16.768 23.580 1.00 95.69 204 SER A N 1
ATOM 1601 C CA . SER A 1 204 ? -8.237 -17.483 22.323 1.00 95.69 204 SER A CA 1
ATOM 1602 C C . SER A 1 204 ? -7.217 -17.160 21.231 1.00 95.69 204 SER A C 1
ATOM 1604 O O . SER A 1 204 ? -7.124 -17.898 20.253 1.00 95.69 204 SER A O 1
ATOM 1606 N N . GLY A 1 205 ? -6.488 -16.047 21.359 1.00 95.56 205 GLY A N 1
ATOM 1607 C CA . GLY A 1 205 ? -5.658 -15.484 20.294 1.00 95.56 205 GLY A CA 1
ATOM 1608 C C . GLY A 1 205 ? -6.460 -14.891 19.128 1.00 95.56 205 GLY A C 1
ATOM 1609 O O . GLY A 1 205 ? -5.872 -14.491 18.124 1.00 95.56 205 GLY A O 1
ATOM 1610 N N . LEU A 1 206 ? -7.797 -14.833 19.216 1.00 97.12 206 LEU A N 1
ATOM 1611 C CA . LEU A 1 206 ? -8.639 -14.302 18.144 1.00 97.12 206 LEU A CA 1
ATOM 1612 C C . LEU A 1 206 ? -8.497 -12.783 18.019 1.00 97.12 206 LEU A C 1
ATOM 1614 O O . LEU A 1 206 ? -8.404 -12.058 19.010 1.00 97.12 206 LEU A O 1
ATOM 1618 N N . VAL A 1 207 ? -8.544 -12.305 16.775 1.00 98.19 207 VAL A N 1
ATOM 1619 C CA . VAL A 1 207 ? -8.439 -10.883 16.439 1.00 98.19 207 VAL A CA 1
ATOM 1620 C C . VAL A 1 207 ? -9.816 -10.303 16.139 1.00 98.19 207 VAL A C 1
ATOM 1622 O O . VAL A 1 207 ? -10.503 -10.752 15.221 1.00 98.19 207 VAL A O 1
ATOM 1625 N N . TYR A 1 208 ? -10.184 -9.260 16.878 1.00 98.31 208 TYR A N 1
ATOM 1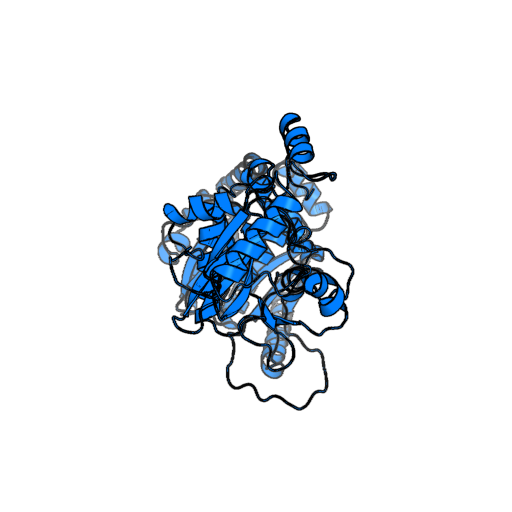626 C CA . TYR A 1 208 ? -11.445 -8.538 16.742 1.00 98.31 208 TYR A CA 1
ATOM 1627 C C . TYR A 1 208 ? -11.199 -7.122 16.231 1.00 98.31 208 TYR A C 1
ATOM 1629 O O . TYR A 1 208 ? -10.371 -6.396 16.776 1.00 98.31 208 TYR A O 1
ATOM 1637 N N . VAL A 1 209 ? -11.958 -6.700 15.223 1.00 98.00 209 VAL A N 1
ATOM 1638 C CA . VAL A 1 209 ? -11.969 -5.322 14.727 1.00 98.00 209 VAL A CA 1
ATOM 1639 C C . VAL A 1 209 ? -12.889 -4.487 15.613 1.00 98.00 209 VAL A C 1
ATOM 1641 O O . VAL A 1 209 ? -14.070 -4.792 15.775 1.00 98.00 209 VAL A O 1
ATOM 1644 N N . ILE A 1 210 ? -12.339 -3.432 16.206 1.00 95.00 210 ILE A N 1
ATOM 1645 C CA . ILE A 1 210 ? -13.021 -2.574 17.180 1.00 95.00 210 ILE A CA 1
ATOM 1646 C C . ILE A 1 210 ? -13.579 -1.313 16.525 1.00 95.00 210 ILE A C 1
ATOM 1648 O O . ILE A 1 210 ? -14.670 -0.861 16.897 1.00 95.00 210 ILE A O 1
ATOM 1652 N N . ASP A 1 211 ? -12.818 -0.735 15.596 1.00 93.50 211 ASP A N 1
ATOM 1653 C CA . ASP A 1 211 ? -13.170 0.494 14.889 1.00 93.50 211 ASP A CA 1
ATOM 1654 C C . ASP A 1 211 ? -12.383 0.627 13.577 1.00 93.50 211 ASP A C 1
ATOM 1656 O O . ASP A 1 211 ? -11.338 -0.002 13.392 1.00 93.50 211 ASP A O 1
ATOM 1660 N N . ILE A 1 212 ? -12.877 1.479 12.678 1.00 93.69 212 ILE A N 1
ATOM 1661 C CA . ILE A 1 212 ? -12.132 1.936 11.500 1.00 93.69 212 ILE A CA 1
ATOM 1662 C C . ILE A 1 212 ? -12.119 3.461 11.531 1.00 93.69 212 ILE A C 1
ATOM 1664 O O . ILE A 1 212 ? -13.118 4.115 11.234 1.00 93.69 212 ILE A O 1
ATOM 1668 N N . CYS A 1 213 ? -10.975 4.032 11.893 1.00 91.50 213 CYS A N 1
ATOM 1669 C CA . CYS A 1 213 ? -10.753 5.465 11.874 1.00 91.50 213 CYS A CA 1
ATOM 1670 C C . CYS A 1 213 ? -10.430 5.906 10.444 1.00 91.50 213 CYS A C 1
ATOM 1672 O O . CYS A 1 213 ? -9.344 5.650 9.920 1.00 91.50 213 CYS A O 1
ATOM 1674 N N . SER A 1 214 ? -11.387 6.576 9.807 1.00 89.75 214 SER A N 1
ATOM 1675 C CA . SER A 1 214 ? -11.225 7.102 8.452 1.00 89.75 214 SER A CA 1
ATOM 1676 C C . SER A 1 214 ? -10.270 8.293 8.390 1.00 89.75 214 SER A C 1
ATOM 1678 O O . SER A 1 214 ? -9.755 8.589 7.324 1.00 89.75 214 SER A O 1
ATOM 1680 N N . VAL A 1 215 ? -9.970 8.962 9.505 1.00 87.56 215 VAL A N 1
ATOM 1681 C CA . VAL A 1 215 ? -9.043 10.104 9.525 1.00 87.56 215 VAL A CA 1
ATOM 1682 C C . VAL A 1 215 ? -7.981 9.893 10.604 1.00 87.56 215 VAL A C 1
ATOM 1684 O O . VAL A 1 215 ? -8.084 10.481 11.681 1.00 87.56 215 VAL A O 1
ATOM 1687 N N . PRO A 1 216 ? -6.987 9.021 10.345 1.00 87.81 216 PRO A N 1
ATOM 1688 C CA . PRO A 1 216 ? -5.881 8.814 11.270 1.00 87.81 216 PRO A CA 1
ATOM 1689 C C . PRO A 1 216 ? -5.130 10.121 11.527 1.00 87.81 216 PRO A C 1
ATOM 1691 O O . PRO A 1 216 ? -5.040 10.991 10.654 1.00 87.81 216 PRO A O 1
ATOM 1694 N N . MET A 1 217 ? -4.568 10.242 12.724 1.00 84.38 217 MET A N 1
ATOM 1695 C CA . MET A 1 217 ? -3.865 11.437 13.187 1.00 84.38 217 MET A CA 1
ATOM 1696 C C . MET A 1 217 ? -2.413 11.441 12.698 1.00 84.38 217 MET A C 1
ATOM 1698 O O . MET A 1 217 ? -1.488 11.282 13.486 1.00 84.38 217 MET A O 1
ATOM 1702 N N . ILE A 1 218 ? -2.211 11.620 11.391 1.00 81.69 218 ILE A N 1
ATOM 1703 C CA . ILE A 1 218 ? -0.874 11.832 10.809 1.00 81.69 218 ILE A CA 1
ATOM 1704 C C . ILE A 1 218 ? -0.670 13.310 10.454 1.00 81.69 218 ILE A C 1
ATOM 1706 O O . ILE A 1 218 ? -1.641 14.037 10.238 1.00 81.69 218 ILE A O 1
ATOM 1710 N N . PHE A 1 219 ? 0.589 13.730 10.329 1.00 83.19 219 PHE A N 1
ATOM 1711 C CA . PHE A 1 219 ? 1.025 15.122 10.138 1.00 83.19 219 PHE A CA 1
ATOM 1712 C C . PHE A 1 219 ? 0.850 16.011 11.374 1.00 83.19 219 PHE A C 1
ATOM 1714 O O . PHE A 1 219 ? 0.668 17.226 11.254 1.00 83.19 219 PHE A O 1
ATOM 1721 N N . TYR A 1 220 ? 0.924 15.423 12.567 1.00 76.25 220 TYR A N 1
ATOM 1722 C CA . TYR A 1 220 ? 1.038 16.207 13.794 1.00 76.25 220 TYR A CA 1
ATOM 1723 C C . TYR A 1 220 ? 2.427 16.864 13.900 1.00 76.25 220 TYR A C 1
ATOM 1725 O O . TYR A 1 220 ? 3.367 16.448 13.216 1.00 76.25 220 TYR A O 1
ATOM 1733 N N . PRO A 1 221 ? 2.586 17.913 14.732 1.00 78.19 221 PRO A N 1
ATOM 1734 C CA . PRO A 1 221 ? 3.888 18.525 14.971 1.00 78.19 221 PRO A CA 1
ATOM 1735 C C . PRO A 1 221 ? 4.954 17.484 15.337 1.00 78.19 221 PRO A C 1
ATOM 1737 O O . PRO A 1 221 ? 4.669 16.491 16.013 1.00 78.19 221 PRO A O 1
ATOM 1740 N N . LYS A 1 222 ? 6.193 17.709 14.882 1.00 72.31 222 LYS A N 1
ATOM 1741 C CA . LYS A 1 222 ? 7.321 16.815 15.178 1.00 72.31 222 LYS A CA 1
ATOM 1742 C C . LYS A 1 222 ? 7.472 16.628 16.690 1.00 72.31 222 LYS A C 1
ATOM 1744 O O . LYS A 1 222 ? 7.405 17.603 17.432 1.00 72.31 222 LYS A O 1
ATOM 1749 N N . GLY A 1 223 ? 7.723 15.390 17.111 1.00 68.44 223 GLY A N 1
ATOM 1750 C CA . GLY A 1 223 ? 7.862 15.028 18.524 1.00 68.44 223 GLY A CA 1
ATOM 1751 C C . GLY A 1 223 ? 6.552 14.635 19.210 1.00 68.44 223 GLY A C 1
ATOM 1752 O O . GLY A 1 223 ? 6.568 14.374 20.406 1.00 68.44 223 GLY A O 1
ATOM 1753 N N . ASN A 1 224 ? 5.432 14.568 18.480 1.00 73.31 224 ASN A N 1
ATOM 1754 C CA . ASN A 1 224 ? 4.205 13.990 19.021 1.00 73.31 224 ASN A CA 1
ATOM 1755 C C . ASN A 1 224 ? 4.388 12.488 19.314 1.00 73.31 224 ASN A C 1
ATOM 1757 O O . ASN A 1 224 ? 5.096 11.784 18.594 1.00 73.31 224 ASN A O 1
ATOM 1761 N N . LEU A 1 225 ? 3.719 12.011 20.362 1.00 70.00 225 LEU A N 1
ATOM 1762 C CA . LEU A 1 225 ? 3.724 10.606 20.782 1.00 70.00 225 LEU A CA 1
ATOM 1763 C C . LEU A 1 225 ? 2.496 9.840 20.253 1.00 70.00 225 LEU A C 1
ATOM 1765 O O . LEU A 1 225 ? 2.156 8.767 20.751 1.00 70.00 225 LEU A O 1
ATOM 1769 N N . LEU A 1 226 ? 1.807 10.384 19.241 1.00 72.19 226 LEU A N 1
ATOM 1770 C CA . LEU A 1 226 ? 0.641 9.737 18.647 1.00 72.19 226 LEU A CA 1
ATOM 1771 C C . LEU A 1 226 ? 1.106 8.616 17.714 1.00 72.19 226 LEU A C 1
ATOM 1773 O O . LEU A 1 226 ? 1.878 8.827 16.779 1.00 72.19 226 LEU A O 1
ATOM 1777 N N . GLY A 1 227 ? 0.592 7.408 17.947 1.00 77.88 227 GLY A N 1
ATOM 1778 C CA . GLY A 1 227 ? 1.045 6.210 17.242 1.00 77.88 227 GLY A CA 1
ATOM 1779 C C . GLY A 1 227 ? 0.886 6.252 15.717 1.00 77.88 227 GLY A C 1
ATOM 1780 O O . GLY A 1 227 ? 1.698 5.671 15.005 1.00 77.88 227 GLY A O 1
ATOM 1781 N N . ASP A 1 228 ? -0.115 6.957 15.184 1.00 87.94 228 ASP A N 1
ATOM 1782 C CA . ASP A 1 228 ? -0.378 6.969 13.737 1.00 87.94 228 ASP A CA 1
ATOM 1783 C C . ASP A 1 228 ? 0.768 7.631 12.948 1.00 87.94 228 ASP A C 1
ATOM 1785 O O . ASP A 1 228 ? 1.194 7.125 11.907 1.00 87.94 228 ASP A O 1
ATOM 1789 N N . ASP A 1 229 ? 1.288 8.756 13.448 1.00 89.50 229 ASP A N 1
ATOM 1790 C CA . ASP A 1 229 ? 2.371 9.509 12.808 1.00 89.50 229 ASP A CA 1
ATOM 1791 C C . ASP A 1 229 ? 3.716 8.769 12.910 1.00 89.50 229 ASP A C 1
ATOM 1793 O O . ASP A 1 229 ? 4.534 8.808 11.984 1.00 89.50 229 ASP A O 1
ATOM 1797 N N . LEU A 1 230 ? 3.907 8.018 14.000 1.00 88.75 230 LEU A N 1
ATOM 1798 C CA . LEU A 1 230 ? 5.053 7.134 14.219 1.00 88.75 230 LEU A CA 1
ATOM 1799 C C . LEU A 1 230 ? 5.174 6.078 13.109 1.00 88.75 230 LEU A C 1
ATOM 1801 O O . LEU A 1 230 ? 6.258 5.856 12.572 1.00 88.75 230 LEU A O 1
ATOM 1805 N N . VAL A 1 231 ? 4.055 5.459 12.715 1.00 92.50 231 VAL A N 1
ATOM 1806 C CA . VAL A 1 231 ? 4.034 4.438 11.653 1.00 92.50 231 VAL A CA 1
ATOM 1807 C C . VAL A 1 231 ? 4.507 5.022 10.321 1.00 92.50 231 VAL A C 1
ATOM 1809 O O . VAL A 1 231 ? 5.314 4.401 9.628 1.00 92.50 231 VAL A O 1
ATOM 1812 N N . ILE A 1 232 ? 4.043 6.223 9.961 1.00 92.75 232 ILE A N 1
ATOM 1813 C CA . ILE A 1 232 ? 4.433 6.862 8.698 1.00 92.75 232 ILE A CA 1
ATOM 1814 C C . ILE A 1 232 ? 5.882 7.343 8.746 1.00 92.75 232 ILE A C 1
ATOM 1816 O O . ILE A 1 232 ? 6.645 7.067 7.825 1.00 92.75 232 ILE A O 1
ATOM 1820 N N . SER A 1 233 ? 6.276 8.031 9.815 1.00 89.44 233 SER A N 1
ATOM 1821 C CA . SER A 1 233 ? 7.628 8.584 9.941 1.00 89.44 233 SER A CA 1
ATOM 1822 C C . SER A 1 233 ? 8.715 7.514 10.000 1.00 89.44 233 SER A C 1
ATOM 1824 O O . SER A 1 233 ? 9.786 7.724 9.434 1.00 89.44 233 SER A O 1
ATOM 1826 N N . GLN A 1 234 ? 8.457 6.379 10.659 1.00 88.44 234 GLN A N 1
ATOM 1827 C CA . GLN A 1 234 ? 9.482 5.360 10.893 1.00 88.44 234 GLN A CA 1
ATOM 1828 C C . GLN A 1 234 ? 9.400 4.162 9.948 1.00 88.44 234 GLN A C 1
ATOM 1830 O O . GLN A 1 234 ? 10.440 3.623 9.577 1.00 88.44 234 GLN A O 1
ATOM 1835 N N . ARG A 1 235 ? 8.199 3.709 9.562 1.00 90.50 235 ARG A N 1
ATOM 1836 C CA . ARG A 1 235 ? 8.032 2.442 8.821 1.00 90.50 235 ARG A CA 1
ATOM 1837 C C . ARG A 1 235 ? 7.563 2.615 7.378 1.00 90.50 235 ARG A C 1
ATOM 1839 O O . ARG A 1 235 ? 7.728 1.685 6.589 1.00 90.50 235 ARG A O 1
ATOM 1846 N N . PHE A 1 236 ? 7.015 3.768 6.990 1.00 94.50 236 PHE A N 1
ATOM 1847 C CA . PHE A 1 236 ? 6.687 4.014 5.584 1.00 94.50 236 PHE A CA 1
ATOM 1848 C C . PHE A 1 236 ? 7.955 4.402 4.801 1.00 94.50 236 PHE A C 1
ATOM 1850 O O . PHE A 1 236 ? 8.600 5.391 5.153 1.00 94.50 236 PHE A O 1
ATOM 1857 N N . PRO A 1 237 ? 8.343 3.677 3.733 1.00 94.06 237 PRO A N 1
ATOM 1858 C CA . PRO A 1 237 ? 9.535 4.032 2.970 1.00 94.06 237 PRO A CA 1
ATOM 1859 C C . PRO A 1 237 ? 9.375 5.395 2.293 1.00 94.06 237 PRO A C 1
ATOM 1861 O O . PRO A 1 237 ? 8.382 5.654 1.618 1.00 94.06 237 PRO A O 1
ATOM 1864 N N . GLY A 1 238 ? 10.361 6.264 2.495 1.00 92.25 238 GLY A N 1
ATOM 1865 C CA . GLY A 1 238 ? 10.353 7.663 2.081 1.00 92.25 238 GLY A CA 1
ATOM 1866 C C . GLY A 1 238 ? 9.564 8.593 3.011 1.00 92.25 238 GLY A C 1
ATOM 1867 O O . GLY A 1 238 ? 9.391 9.768 2.681 1.00 92.25 238 GLY A O 1
ATOM 1868 N N . GLY A 1 239 ? 9.088 8.086 4.155 1.00 92.44 239 GLY A N 1
ATOM 1869 C CA . GLY A 1 239 ? 8.402 8.843 5.200 1.00 92.44 239 GLY A CA 1
ATOM 1870 C C . GLY A 1 239 ? 7.156 9.586 4.714 1.00 92.44 239 GLY A C 1
ATOM 1871 O O . GLY A 1 239 ? 6.497 9.203 3.745 1.00 92.44 239 GLY A O 1
ATOM 1872 N N . HIS A 1 240 ? 6.837 10.698 5.380 1.00 93.12 240 HIS A N 1
ATOM 1873 C CA . HIS A 1 240 ? 5.691 11.549 5.041 1.00 93.12 240 HIS A CA 1
ATOM 1874 C C . HIS A 1 240 ? 5.679 12.076 3.595 1.00 93.12 240 HIS A C 1
ATOM 1876 O O . HIS A 1 240 ? 4.601 12.060 2.993 1.00 93.12 240 HIS A O 1
ATOM 1882 N N . PRO A 1 241 ? 6.806 12.529 3.000 1.00 93.44 241 PRO A N 1
ATOM 1883 C CA . PRO A 1 241 ? 6.803 12.983 1.610 1.00 93.44 241 PRO A CA 1
ATOM 1884 C C . PRO A 1 241 ? 6.373 11.885 0.632 1.00 93.44 241 PRO A C 1
ATOM 1886 O O . PRO A 1 241 ? 5.448 12.094 -0.154 1.00 93.44 241 PRO A O 1
ATOM 1889 N N . ALA A 1 242 ? 6.979 10.695 0.720 1.00 95.69 242 ALA A N 1
ATOM 1890 C CA . ALA A 1 242 ? 6.618 9.584 -0.158 1.00 95.69 242 ALA A CA 1
ATOM 1891 C C . ALA A 1 242 ? 5.208 9.053 0.124 1.00 95.69 242 ALA A C 1
ATOM 1893 O O . ALA A 1 242 ? 4.539 8.571 -0.791 1.00 95.69 242 ALA A O 1
ATOM 1894 N N . PHE A 1 243 ? 4.728 9.165 1.365 1.00 95.94 243 PHE A N 1
ATOM 1895 C CA . PHE A 1 243 ? 3.358 8.817 1.721 1.00 95.94 243 PHE A CA 1
ATOM 1896 C C . PHE A 1 243 ? 2.333 9.681 0.966 1.00 95.94 243 PHE A C 1
ATOM 1898 O O . PHE A 1 243 ? 1.412 9.145 0.348 1.00 95.94 243 PHE A O 1
ATOM 1905 N N . ILE A 1 244 ? 2.518 11.006 0.939 1.00 95.62 244 ILE A N 1
ATOM 1906 C CA . ILE A 1 244 ? 1.657 11.917 0.164 1.00 95.62 244 ILE A CA 1
ATOM 1907 C C . ILE A 1 244 ? 1.750 11.634 -1.337 1.00 95.62 244 ILE A C 1
ATOM 1909 O O . ILE A 1 244 ? 0.716 11.531 -2.001 1.00 95.62 244 ILE A O 1
ATOM 1913 N N . ASP A 1 245 ? 2.965 11.463 -1.861 1.00 97.25 245 ASP A N 1
ATOM 1914 C CA . ASP A 1 245 ? 3.170 11.137 -3.275 1.00 97.25 245 ASP A CA 1
ATOM 1915 C C . ASP A 1 245 ? 2.487 9.812 -3.646 1.00 97.25 245 ASP A C 1
ATOM 1917 O O . ASP A 1 245 ? 1.883 9.695 -4.710 1.00 97.25 245 ASP A O 1
ATOM 1921 N N . THR A 1 246 ? 2.478 8.836 -2.738 1.00 97.50 246 THR A N 1
ATOM 1922 C CA . THR A 1 246 ? 1.763 7.569 -2.927 1.00 97.50 246 THR A CA 1
ATOM 1923 C C . THR A 1 246 ? 0.254 7.772 -3.018 1.00 97.50 246 THR A C 1
ATOM 1925 O O . THR A 1 246 ? -0.375 7.208 -3.912 1.00 97.50 246 THR A O 1
ATOM 1928 N N . LEU A 1 247 ? -0.348 8.591 -2.149 1.00 95.81 247 LEU A N 1
ATOM 1929 C CA . LEU A 1 247 ? -1.784 8.888 -2.224 1.00 95.81 247 LEU A CA 1
ATOM 1930 C C . LEU A 1 247 ? -2.149 9.584 -3.545 1.00 95.81 247 LEU A C 1
ATOM 1932 O O . LEU A 1 247 ? -3.163 9.251 -4.165 1.00 95.81 247 LEU A O 1
ATOM 1936 N N . LEU A 1 248 ? -1.304 10.514 -4.002 1.00 96.62 248 LEU A N 1
ATOM 1937 C CA . LEU A 1 248 ? -1.470 11.193 -5.288 1.00 96.62 248 LEU A CA 1
ATOM 1938 C C . LEU A 1 248 ? -1.365 10.202 -6.452 1.00 96.62 248 LEU A C 1
ATOM 1940 O O . LEU A 1 248 ? -2.300 10.113 -7.248 1.00 96.62 248 LEU A O 1
ATOM 1944 N N . ALA A 1 249 ? -0.295 9.404 -6.506 1.00 97.12 249 ALA A N 1
ATOM 1945 C CA . ALA A 1 249 ? -0.096 8.377 -7.528 1.00 97.12 249 ALA A CA 1
ATOM 1946 C C . ALA A 1 249 ? -1.279 7.400 -7.575 1.00 97.12 249 ALA A C 1
ATOM 1948 O O . ALA A 1 249 ? -1.840 7.142 -8.641 1.00 97.12 249 ALA A O 1
ATOM 1949 N N . THR A 1 250 ? -1.728 6.910 -6.414 1.00 96.38 250 THR A N 1
ATOM 1950 C CA . THR A 1 250 ? -2.914 6.054 -6.292 1.00 96.38 250 THR A CA 1
ATOM 1951 C C . THR A 1 250 ? -4.122 6.694 -6.959 1.00 96.38 250 THR A C 1
ATOM 1953 O O . THR A 1 250 ? -4.807 6.041 -7.752 1.00 96.38 250 THR A O 1
ATOM 1956 N N . ARG A 1 251 ? -4.375 7.981 -6.698 1.00 94.62 251 ARG A N 1
ATOM 1957 C CA . ARG A 1 251 ? -5.526 8.666 -7.281 1.00 94.62 251 ARG A CA 1
ATOM 1958 C C . ARG A 1 251 ? -5.411 8.806 -8.798 1.00 94.62 251 ARG A C 1
ATOM 1960 O O . ARG A 1 251 ? -6.385 8.531 -9.500 1.00 94.62 251 ARG A O 1
ATOM 1967 N N . GLN A 1 252 ? -4.237 9.168 -9.306 1.00 95.19 252 GLN A N 1
ATOM 1968 C CA . GLN A 1 252 ? -3.987 9.316 -10.744 1.00 95.19 252 GLN A CA 1
ATOM 1969 C C . GLN A 1 252 ? -4.146 7.983 -11.492 1.00 95.19 252 GLN A C 1
ATOM 1971 O O . GLN A 1 252 ? -4.766 7.935 -12.559 1.00 95.19 252 GLN A O 1
ATOM 1976 N N . ILE A 1 253 ? -3.685 6.881 -10.891 1.00 95.19 253 ILE A N 1
ATOM 1977 C CA . ILE A 1 253 ? -3.873 5.512 -11.397 1.00 95.19 253 ILE A CA 1
ATOM 1978 C C . ILE A 1 253 ? -5.362 5.143 -11.444 1.00 95.19 253 ILE A C 1
ATOM 1980 O O . ILE A 1 253 ? -5.861 4.639 -12.452 1.00 95.19 253 ILE A O 1
ATOM 1984 N N . GLN A 1 254 ? -6.109 5.414 -10.370 1.00 93.12 254 GLN A N 1
ATOM 1985 C CA . GLN A 1 254 ? -7.542 5.104 -10.293 1.00 93.12 254 GLN A CA 1
ATOM 1986 C C . GLN A 1 254 ? -8.391 5.912 -11.287 1.00 93.12 254 GLN A C 1
ATOM 1988 O O . GLN A 1 254 ? -9.455 5.439 -11.702 1.00 93.12 254 GLN A O 1
ATOM 1993 N N . LEU A 1 255 ? -7.934 7.113 -11.656 1.00 92.62 255 LEU A N 1
ATOM 1994 C CA . LEU A 1 255 ? -8.548 7.979 -12.665 1.00 92.62 255 LEU A CA 1
ATOM 1995 C C . LEU A 1 255 ? -8.078 7.667 -14.097 1.00 92.62 255 LEU A C 1
ATOM 1997 O O . LEU A 1 255 ? -8.683 8.152 -15.050 1.00 92.62 255 LEU A O 1
ATOM 2001 N N . GLY A 1 256 ? -7.043 6.836 -14.266 1.00 93.44 256 GLY A N 1
ATOM 2002 C CA . GLY A 1 256 ? -6.503 6.469 -15.577 1.00 93.44 256 GLY A CA 1
ATOM 2003 C C . GLY A 1 256 ? -5.780 7.615 -16.292 1.00 93.44 256 GLY A C 1
ATOM 2004 O O . GLY A 1 256 ? -5.668 7.597 -17.519 1.00 93.44 256 GLY A O 1
ATOM 2005 N N . GLU A 1 257 ? -5.281 8.609 -15.549 1.00 90.75 257 GLU A N 1
ATOM 2006 C CA . GLU A 1 257 ? -4.695 9.838 -16.109 1.00 90.75 257 GLU A CA 1
ATOM 2007 C C . GLU A 1 257 ? -3.456 9.571 -16.977 1.00 90.75 257 GLU A C 1
ATOM 2009 O O . GLU A 1 257 ? -3.172 10.311 -17.920 1.00 90.75 257 GLU A O 1
ATOM 2014 N N . LEU A 1 258 ? -2.741 8.472 -16.716 1.00 89.88 258 LEU A N 1
ATOM 2015 C CA . LEU A 1 258 ? -1.514 8.122 -17.430 1.00 89.88 258 LEU A CA 1
ATOM 2016 C C . LEU A 1 258 ? -1.722 7.281 -18.697 1.00 89.88 258 LEU A C 1
ATOM 2018 O O . LEU A 1 258 ? -0.757 7.036 -19.421 1.00 89.88 258 LEU A O 1
ATOM 2022 N N . GLY A 1 259 ? -2.952 6.863 -19.017 1.00 92.44 259 GLY A N 1
ATOM 2023 C CA . GLY A 1 259 ? -3.203 5.893 -20.092 1.00 92.44 259 GLY A CA 1
ATOM 2024 C C . GLY A 1 259 ? -2.619 6.301 -21.452 1.00 92.44 259 GLY A C 1
ATOM 2025 O O . GLY A 1 259 ? -1.949 5.506 -22.111 1.00 92.44 259 GLY A O 1
ATOM 2026 N N . ARG A 1 260 ? -2.792 7.569 -21.857 1.00 92.94 260 ARG A N 1
ATOM 2027 C CA . ARG A 1 260 ? -2.265 8.083 -23.140 1.00 92.94 260 ARG A CA 1
ATOM 2028 C C . ARG A 1 260 ? -0.737 8.163 -23.167 1.00 92.94 260 ARG A C 1
ATOM 2030 O O . ARG A 1 260 ? -0.133 7.857 -24.193 1.00 92.94 260 ARG A O 1
ATOM 2037 N N . ARG A 1 261 ? -0.123 8.568 -22.052 1.00 91.81 261 ARG A N 1
ATOM 2038 C CA . ARG A 1 261 ? 1.338 8.633 -21.884 1.00 91.81 261 ARG A CA 1
ATOM 2039 C C . ARG A 1 261 ? 1.940 7.233 -21.978 1.00 91.81 261 ARG A C 1
ATOM 2041 O O . ARG A 1 261 ? 2.818 7.004 -22.803 1.00 91.81 261 ARG A O 1
ATOM 2048 N N . ASN A 1 262 ? 1.394 6.283 -21.223 1.00 94.50 262 ASN A N 1
ATOM 2049 C CA . ASN A 1 262 ? 1.849 4.893 -21.217 1.00 94.50 262 ASN A CA 1
ATOM 2050 C C . ASN A 1 262 ? 1.721 4.251 -22.610 1.00 94.50 262 ASN A C 1
ATOM 2052 O O . ASN A 1 262 ? 2.683 3.673 -23.109 1.00 94.50 262 ASN A O 1
ATOM 2056 N N . ALA A 1 263 ? 0.588 4.433 -23.298 1.00 94.69 263 ALA A N 1
ATOM 2057 C CA . ALA A 1 263 ? 0.406 3.926 -24.661 1.00 94.69 263 ALA A CA 1
ATOM 2058 C C . ALA A 1 263 ? 1.412 4.527 -25.661 1.00 94.69 263 ALA A C 1
ATOM 2060 O O . ALA A 1 263 ? 1.901 3.834 -26.556 1.00 94.69 263 ALA A O 1
ATOM 2061 N N . ARG A 1 264 ? 1.754 5.815 -25.512 1.00 94.25 264 ARG A N 1
ATOM 2062 C CA . ARG A 1 264 ? 2.760 6.465 -26.359 1.00 94.25 264 ARG A CA 1
ATOM 2063 C C . ARG A 1 264 ? 4.152 5.883 -26.134 1.00 94.25 264 ARG A C 1
ATOM 2065 O O . ARG A 1 264 ? 4.833 5.602 -27.118 1.00 94.25 264 ARG A O 1
ATOM 2072 N N . VAL A 1 265 ? 4.564 5.715 -24.878 1.00 92.94 265 VAL A N 1
ATOM 2073 C CA . VAL A 1 265 ? 5.865 5.120 -24.531 1.00 92.94 265 VAL A CA 1
ATOM 2074 C C . VAL A 1 265 ? 5.941 3.679 -25.045 1.00 92.94 265 VAL A C 1
ATOM 2076 O O . VAL A 1 265 ? 6.905 3.345 -25.733 1.00 92.94 265 VAL A O 1
ATOM 2079 N N . ALA A 1 266 ? 4.892 2.873 -24.838 1.00 96.19 266 ALA A N 1
ATOM 2080 C CA . ALA A 1 266 ? 4.794 1.511 -25.372 1.00 96.19 266 ALA A CA 1
ATOM 2081 C C . ALA A 1 266 ? 5.041 1.476 -26.889 1.00 96.19 266 ALA A C 1
ATOM 2083 O O . ALA A 1 266 ? 5.930 0.775 -27.362 1.00 96.19 266 ALA A O 1
ATOM 2084 N N . ALA A 1 267 ? 4.332 2.320 -27.647 1.00 95.81 267 ALA A N 1
ATOM 2085 C CA . ALA A 1 267 ? 4.443 2.368 -29.104 1.00 95.81 267 ALA A CA 1
ATOM 2086 C C . ALA A 1 267 ? 5.828 2.819 -29.606 1.00 95.81 267 ALA A C 1
ATOM 2088 O O . ALA A 1 267 ? 6.236 2.451 -30.710 1.00 95.81 267 ALA A O 1
ATOM 2089 N N . ILE A 1 268 ? 6.549 3.645 -28.840 1.00 93.19 268 ILE A N 1
ATOM 2090 C CA . ILE A 1 268 ? 7.931 4.025 -29.168 1.00 93.19 268 ILE A CA 1
ATOM 2091 C C . ILE A 1 268 ? 8.843 2.811 -29.012 1.00 93.19 268 ILE A C 1
ATOM 2093 O O . ILE A 1 268 ? 9.636 2.532 -29.912 1.00 93.19 268 ILE A O 1
ATOM 2097 N N . TYR A 1 269 ? 8.728 2.077 -27.910 1.00 94.12 269 TYR A N 1
ATOM 2098 C CA . TYR A 1 269 ? 9.585 0.924 -27.650 1.00 94.12 269 TYR A CA 1
ATOM 2099 C C . TYR A 1 269 ? 9.236 -0.292 -28.507 1.00 94.12 269 TYR A C 1
ATOM 2101 O O . TYR A 1 269 ? 10.156 -0.957 -28.974 1.00 94.12 269 TYR A O 1
ATOM 2109 N N . ASP A 1 270 ? 7.964 -0.485 -28.867 1.00 96.44 270 ASP A N 1
ATOM 2110 C CA . ASP A 1 270 ? 7.553 -1.500 -29.843 1.00 96.44 270 ASP A CA 1
ATOM 2111 C C . ASP A 1 270 ? 8.297 -1.313 -31.175 1.00 96.44 270 ASP A C 1
ATOM 2113 O O . ASP A 1 270 ? 8.816 -2.268 -31.753 1.00 96.44 270 ASP A O 1
ATOM 2117 N N . LYS A 1 271 ? 8.414 -0.062 -31.645 1.00 94.94 271 LYS A N 1
ATOM 2118 C CA . LYS A 1 271 ? 9.122 0.276 -32.891 1.00 94.94 271 LYS A CA 1
ATOM 2119 C C . LYS A 1 271 ? 10.641 0.159 -32.779 1.00 94.94 271 LYS A C 1
ATOM 2121 O O . LYS A 1 271 ? 11.304 -0.072 -33.785 1.00 94.94 271 LYS A O 1
ATOM 2126 N N . ASN A 1 272 ? 11.195 0.348 -31.583 1.00 91.06 272 ASN A N 1
ATOM 2127 C CA . ASN A 1 272 ? 12.641 0.389 -31.356 1.00 91.06 272 ASN A CA 1
ATOM 2128 C C . ASN A 1 272 ? 13.212 -0.912 -30.771 1.00 91.06 272 ASN A C 1
ATOM 2130 O O . ASN A 1 272 ? 14.419 -0.985 -30.547 1.00 91.06 272 ASN A O 1
ATOM 2134 N N . ALA A 1 273 ? 12.393 -1.943 -30.551 1.00 94.06 273 ALA A N 1
ATOM 2135 C CA . ALA A 1 273 ? 12.807 -3.154 -29.845 1.00 94.06 273 ALA A CA 1
ATOM 2136 C C . ALA A 1 273 ? 14.007 -3.867 -30.505 1.00 94.06 273 ALA A C 1
ATOM 2138 O O . ALA A 1 273 ? 14.963 -4.247 -29.831 1.00 94.06 273 ALA A O 1
ATOM 2139 N N . ILE A 1 274 ? 14.025 -3.968 -31.842 1.00 93.94 274 ILE A N 1
ATOM 2140 C CA . ILE A 1 274 ? 15.151 -4.560 -32.594 1.00 93.94 274 ILE A CA 1
ATOM 2141 C C . ILE A 1 274 ? 16.428 -3.728 -32.434 1.00 93.94 274 ILE A C 1
ATOM 2143 O O . ILE A 1 274 ? 17.518 -4.276 -32.250 1.00 93.94 274 ILE A O 1
ATOM 2147 N N . HIS A 1 275 ? 16.305 -2.400 -32.493 1.00 89.69 275 HIS A N 1
ATOM 2148 C CA . HIS A 1 275 ? 17.444 -1.504 -32.316 1.00 89.69 275 HIS A CA 1
ATOM 2149 C C . HIS A 1 275 ? 18.026 -1.638 -30.904 1.00 89.69 275 HIS A C 1
ATOM 2151 O O . HIS A 1 275 ? 19.235 -1.793 -30.753 1.00 89.69 275 HIS A O 1
ATOM 2157 N N . TYR A 1 276 ? 17.164 -1.684 -29.886 1.00 87.19 276 TYR A N 1
ATOM 2158 C CA . TYR A 1 276 ? 17.557 -1.927 -28.500 1.00 87.19 276 TYR A CA 1
ATOM 2159 C C . TYR A 1 276 ? 18.319 -3.252 -28.340 1.00 87.19 276 TYR A C 1
ATOM 2161 O O . TYR A 1 276 ? 19.422 -3.263 -27.793 1.00 87.19 276 TYR A O 1
ATOM 2169 N N . GLN A 1 277 ? 17.804 -4.352 -28.902 1.00 89.69 277 GLN A N 1
ATOM 2170 C CA . GLN A 1 277 ? 18.496 -5.646 -28.872 1.00 89.69 277 GLN A CA 1
ATOM 2171 C C . GLN A 1 277 ? 19.854 -5.604 -29.585 1.00 89.69 277 GLN A C 1
ATOM 2173 O O . GLN A 1 277 ? 20.821 -6.217 -29.132 1.00 89.69 277 GLN A O 1
ATOM 2178 N N . THR A 1 278 ? 19.947 -4.868 -30.692 1.00 88.69 278 THR A N 1
ATOM 2179 C CA . THR A 1 278 ? 21.204 -4.712 -31.435 1.00 88.69 278 THR A CA 1
ATOM 2180 C C . THR A 1 278 ? 22.264 -4.016 -30.578 1.00 88.69 278 THR A C 1
ATOM 2182 O O . THR A 1 278 ? 23.420 -4.439 -30.564 1.00 88.69 278 THR A O 1
ATOM 2185 N N . LEU A 1 279 ? 21.876 -2.981 -29.825 1.00 83.81 279 LEU A N 1
ATOM 2186 C CA . LEU A 1 279 ? 22.777 -2.270 -28.912 1.00 83.81 279 LEU A CA 1
ATOM 2187 C C . LEU A 1 279 ? 23.275 -3.164 -27.768 1.00 83.81 279 LEU A C 1
ATOM 2189 O O . LEU A 1 279 ? 24.445 -3.066 -27.395 1.00 83.81 279 LEU A O 1
ATOM 2193 N N . ILE A 1 280 ? 22.420 -4.057 -27.254 1.00 82.50 280 ILE A N 1
ATOM 2194 C CA . ILE A 1 280 ? 22.817 -5.088 -26.281 1.00 82.50 280 ILE A CA 1
ATOM 2195 C C . ILE A 1 280 ? 23.890 -5.997 -26.883 1.00 82.50 280 ILE A C 1
ATOM 2197 O O . ILE A 1 280 ? 24.967 -6.151 -26.311 1.00 82.50 280 ILE A O 1
ATOM 2201 N N . GLN A 1 281 ? 23.613 -6.578 -28.053 1.00 82.75 281 GLN A N 1
ATOM 2202 C CA . GLN A 1 281 ? 24.474 -7.589 -28.675 1.00 82.75 281 GLN A CA 1
ATOM 2203 C C . GLN A 1 281 ? 25.851 -7.055 -29.062 1.00 82.75 281 GLN A C 1
ATOM 2205 O O . GLN A 1 281 ? 26.841 -7.776 -28.955 1.00 82.75 281 GLN A O 1
ATOM 2210 N N . ARG A 1 282 ? 25.935 -5.797 -29.502 1.00 80.31 282 ARG A N 1
ATOM 2211 C CA . ARG A 1 282 ? 27.218 -5.185 -29.865 1.00 80.31 282 ARG A CA 1
ATOM 2212 C C . ARG A 1 282 ? 28.078 -4.829 -28.650 1.00 80.31 282 ARG A C 1
ATOM 2214 O O . ARG A 1 282 ? 29.268 -4.578 -28.807 1.00 80.31 282 ARG A O 1
ATOM 2221 N N . GLY A 1 283 ? 27.503 -4.791 -27.443 1.00 69.12 283 GLY A N 1
ATOM 2222 C CA . GLY A 1 283 ? 28.202 -4.295 -26.254 1.00 69.12 283 GLY A CA 1
ATOM 2223 C C . GLY A 1 283 ? 28.622 -2.824 -26.389 1.00 69.12 283 GLY A C 1
ATOM 2224 O O . GLY A 1 283 ? 29.543 -2.371 -25.703 1.00 69.12 283 GLY A O 1
ATOM 2225 N N . ASP A 1 284 ? 27.960 -2.086 -27.287 1.00 61.28 284 ASP A N 1
ATOM 2226 C CA . ASP A 1 284 ? 28.279 -0.696 -27.631 1.00 61.28 284 ASP A CA 1
ATOM 2227 C C . ASP A 1 284 ? 27.935 0.264 -26.484 1.00 61.28 284 ASP A C 1
ATOM 2229 O O . ASP A 1 284 ? 28.436 1.388 -26.421 1.00 61.28 284 ASP A O 1
ATOM 2233 N N . VAL A 1 285 ? 27.123 -0.193 -25.528 1.00 61.78 285 VAL A N 1
ATOM 2234 C CA . VAL A 1 285 ? 26.715 0.592 -24.369 1.00 61.78 285 VAL A CA 1
ATOM 2235 C C . VAL A 1 285 ? 27.366 0.026 -23.111 1.00 61.78 285 VAL A C 1
ATOM 2237 O O . VAL A 1 285 ? 27.041 -1.075 -22.666 1.00 61.78 285 VAL A O 1
ATOM 2240 N N . LYS A 1 286 ? 28.243 0.827 -22.486 1.00 65.12 286 LYS A N 1
ATOM 2241 C CA . LYS A 1 286 ? 28.900 0.530 -21.190 1.00 65.12 286 LYS A CA 1
ATOM 2242 C C . LYS A 1 286 ? 27.909 0.112 -20.090 1.00 65.12 286 LYS A C 1
ATOM 2244 O O . LYS A 1 286 ? 28.272 -0.586 -19.150 1.00 65.12 286 LYS A O 1
ATOM 2249 N N . PHE A 1 287 ? 26.652 0.513 -20.246 1.00 64.56 287 PHE A N 1
ATOM 2250 C CA . PHE A 1 287 ? 25.524 0.131 -19.416 1.00 64.56 287 PHE A CA 1
ATOM 2251 C C . PHE A 1 287 ? 25.335 -1.389 -19.258 1.00 64.56 287 PHE A C 1
ATOM 2253 O O . PHE A 1 287 ? 25.117 -1.875 -18.150 1.00 64.56 287 PHE A O 1
ATOM 2260 N N . PHE A 1 288 ? 25.490 -2.170 -20.331 1.00 70.88 288 PHE A N 1
ATOM 2261 C CA . PHE A 1 288 ? 25.297 -3.623 -20.261 1.00 70.88 288 PHE A CA 1
ATOM 2262 C C . PHE A 1 288 ? 26.450 -4.327 -19.539 1.00 70.88 288 PHE A C 1
ATOM 2264 O O . PHE A 1 288 ? 26.225 -5.261 -18.771 1.00 70.88 288 PHE A O 1
ATOM 2271 N N . THR A 1 289 ? 27.676 -3.816 -19.687 1.00 74.31 289 THR A N 1
ATOM 2272 C CA . THR A 1 289 ? 28.853 -4.305 -18.950 1.00 74.31 289 THR A CA 1
ATOM 2273 C C . THR A 1 289 ? 28.715 -4.086 -17.444 1.00 74.31 289 THR A C 1
ATOM 2275 O O . THR A 1 289 ? 29.163 -4.910 -16.651 1.00 74.31 289 THR A O 1
ATOM 2278 N N . PHE A 1 290 ? 28.058 -3.003 -17.026 1.00 77.31 290 PHE A N 1
ATOM 2279 C CA . PHE A 1 290 ? 27.802 -2.763 -15.611 1.00 77.31 290 PHE A CA 1
ATOM 2280 C C . PHE A 1 290 ? 26.840 -3.802 -15.006 1.00 77.31 290 PHE A C 1
ATOM 2282 O O . PHE A 1 290 ? 27.107 -4.327 -13.927 1.00 77.31 290 PHE A O 1
ATOM 2289 N N . ARG A 1 291 ? 25.773 -4.177 -15.725 1.00 86.06 291 ARG A N 1
ATOM 2290 C CA . ARG A 1 291 ? 24.858 -5.245 -15.281 1.00 86.06 291 ARG A CA 1
ATOM 2291 C C . ARG A 1 291 ? 25.586 -6.588 -15.122 1.00 86.06 291 ARG A C 1
ATOM 2293 O O . ARG A 1 291 ? 25.340 -7.289 -14.147 1.00 86.06 291 ARG A O 1
ATOM 2300 N N . GLN A 1 292 ? 26.522 -6.914 -16.021 1.00 84.81 292 GLN A N 1
ATOM 2301 C CA . GLN A 1 292 ? 27.392 -8.098 -15.890 1.00 84.81 292 GLN A CA 1
ATOM 2302 C C . GLN A 1 292 ? 28.206 -8.071 -14.595 1.00 84.81 292 GLN A C 1
ATOM 2304 O O . GLN A 1 292 ? 28.243 -9.069 -13.877 1.00 84.81 292 GLN A O 1
ATOM 2309 N N . ALA A 1 293 ? 28.804 -6.922 -14.267 1.00 83.94 293 ALA A N 1
ATOM 2310 C CA . ALA A 1 293 ? 29.515 -6.761 -13.006 1.00 83.94 293 ALA A CA 1
ATOM 2311 C C . ALA A 1 293 ? 28.575 -6.997 -11.814 1.00 83.94 293 ALA A C 1
ATOM 2313 O O . ALA A 1 293 ? 28.903 -7.806 -10.951 1.00 83.94 293 ALA A O 1
ATOM 2314 N N . LEU A 1 294 ? 27.388 -6.375 -11.788 1.00 85.81 294 LEU A N 1
ATOM 2315 C CA . LEU A 1 294 ? 26.407 -6.570 -10.711 1.00 85.81 294 LEU A CA 1
ATOM 2316 C C . LEU A 1 294 ? 26.062 -8.043 -10.485 1.00 85.81 294 LEU A C 1
ATOM 2318 O O . LEU A 1 294 ? 26.130 -8.518 -9.355 1.00 85.81 294 LEU A O 1
ATOM 2322 N N . VAL A 1 295 ? 25.745 -8.769 -11.556 1.00 90.25 295 VAL A N 1
ATOM 2323 C CA . VAL A 1 295 ? 25.392 -10.193 -11.485 1.00 90.25 295 VAL A CA 1
ATOM 2324 C C . VAL A 1 295 ? 26.539 -11.049 -10.941 1.00 90.25 295 VAL A C 1
ATOM 2326 O O . VAL A 1 295 ? 26.292 -12.022 -10.241 1.00 90.25 295 VAL A O 1
ATOM 2329 N N . SER A 1 296 ? 27.792 -10.672 -11.206 1.00 86.69 296 SER A N 1
ATOM 2330 C CA . SER A 1 296 ? 28.958 -11.384 -10.663 1.00 86.69 296 SER A CA 1
ATOM 2331 C C . SER A 1 296 ? 29.241 -11.100 -9.182 1.00 86.69 296 SER A C 1
ATOM 2333 O O . SER A 1 296 ? 29.973 -11.856 -8.548 1.00 86.69 296 SER A O 1
ATOM 2335 N N . MET A 1 297 ? 28.697 -10.011 -8.630 1.00 82.06 297 MET A N 1
ATOM 2336 C CA . MET A 1 297 ? 29.027 -9.528 -7.281 1.00 82.06 297 MET A CA 1
ATOM 2337 C C . MET A 1 297 ? 27.917 -9.764 -6.266 1.00 82.06 297 MET A C 1
ATOM 2339 O O . MET A 1 297 ? 28.196 -9.858 -5.072 1.00 82.06 297 MET A O 1
ATOM 2343 N N . PHE A 1 298 ? 26.670 -9.828 -6.725 1.00 85.88 298 PHE A N 1
ATOM 2344 C CA . PHE A 1 298 ? 25.506 -9.930 -5.861 1.00 85.88 298 PHE A CA 1
ATOM 2345 C C . PHE A 1 298 ? 24.753 -11.239 -6.081 1.00 85.88 298 PHE A C 1
ATOM 2347 O O . PHE A 1 298 ? 24.716 -11.806 -7.171 1.00 85.88 298 PHE A O 1
ATOM 2354 N N . GLU A 1 299 ? 24.142 -11.709 -5.002 1.00 88.38 299 GLU A N 1
ATOM 2355 C CA . GLU A 1 299 ? 23.303 -12.898 -4.981 1.00 88.38 299 GLU A CA 1
ATOM 2356 C C . GLU A 1 299 ? 21.890 -12.529 -5.455 1.00 88.38 299 GLU A C 1
ATOM 2358 O O . GLU A 1 299 ? 21.310 -11.556 -4.971 1.00 88.38 299 GLU A O 1
ATOM 2363 N N . PHE A 1 300 ? 21.358 -13.291 -6.414 1.00 94.69 300 PHE A N 1
ATOM 2364 C CA . PHE A 1 300 ? 20.024 -13.079 -6.994 1.00 94.69 300 PHE A CA 1
ATOM 2365 C C . PHE A 1 300 ? 19.205 -14.384 -7.088 1.00 94.69 300 PHE A C 1
ATOM 2367 O O . PHE A 1 300 ? 18.299 -14.486 -7.917 1.00 94.69 300 PHE A O 1
ATOM 2374 N N . SER A 1 301 ? 19.531 -15.423 -6.310 1.00 96.00 301 SER A N 1
ATOM 2375 C CA . SER A 1 301 ? 18.789 -16.691 -6.346 1.00 96.00 301 SER A CA 1
ATOM 2376 C C . SER A 1 301 ? 17.499 -16.608 -5.532 1.00 96.00 301 SER A C 1
ATOM 2378 O O . SER A 1 301 ? 17.419 -15.998 -4.461 1.00 96.00 301 SER A O 1
ATOM 2380 N N . GLY A 1 302 ? 16.486 -17.331 -6.001 1.00 97.25 302 GLY A N 1
ATOM 2381 C CA . GLY A 1 302 ? 15.120 -17.233 -5.494 1.00 97.25 302 GLY A CA 1
ATOM 2382 C C . GLY A 1 302 ? 14.235 -16.471 -6.471 1.00 97.25 302 GLY A C 1
ATOM 2383 O O . GLY A 1 302 ? 14.429 -16.551 -7.680 1.00 97.25 302 GLY A O 1
ATOM 2384 N N . THR A 1 303 ? 13.239 -15.761 -5.960 1.00 98.50 303 THR A N 1
ATOM 2385 C CA . THR A 1 303 ? 12.254 -15.039 -6.776 1.00 98.50 303 THR A CA 1
ATOM 2386 C C . THR A 1 303 ? 12.737 -13.629 -7.120 1.00 98.50 303 THR A C 1
ATOM 2388 O O . THR A 1 303 ? 13.100 -12.857 -6.233 1.00 98.50 303 THR A O 1
ATOM 2391 N N . VAL A 1 304 ? 12.720 -13.275 -8.406 1.00 98.56 304 VAL A N 1
ATOM 2392 C CA . VAL A 1 304 ? 13.154 -11.964 -8.913 1.00 98.56 304 VAL A CA 1
ATOM 2393 C C . VAL A 1 304 ? 12.002 -11.290 -9.650 1.00 98.56 304 VAL A C 1
ATOM 2395 O O . VAL A 1 304 ? 11.432 -11.877 -10.570 1.00 98.56 304 VAL A O 1
ATOM 2398 N N . LEU A 1 305 ? 11.681 -10.049 -9.283 1.00 98.69 305 LEU A N 1
ATOM 2399 C CA . LEU A 1 305 ? 10.826 -9.173 -10.081 1.00 98.69 305 LEU A CA 1
ATOM 2400 C C . LEU A 1 305 ? 11.691 -8.199 -10.879 1.00 98.69 305 LEU A C 1
ATOM 2402 O O . LEU A 1 305 ? 12.357 -7.348 -10.297 1.00 98.69 305 LEU A O 1
ATOM 2406 N N . ASP A 1 306 ? 11.651 -8.309 -12.202 1.00 98.50 306 ASP A N 1
ATOM 2407 C CA . ASP A 1 306 ? 12.361 -7.432 -13.132 1.00 98.50 306 ASP A CA 1
ATOM 2408 C C . ASP A 1 306 ? 11.387 -6.422 -13.750 1.00 98.50 306 ASP A C 1
ATOM 2410 O O . ASP A 1 306 ? 10.551 -6.756 -14.598 1.00 98.50 306 ASP A O 1
ATOM 2414 N N . MET A 1 307 ? 11.444 -5.188 -13.256 1.00 98.12 307 MET A N 1
ATOM 2415 C CA . MET A 1 307 ? 10.601 -4.084 -13.695 1.00 98.12 307 MET A CA 1
ATOM 2416 C C . MET A 1 307 ? 11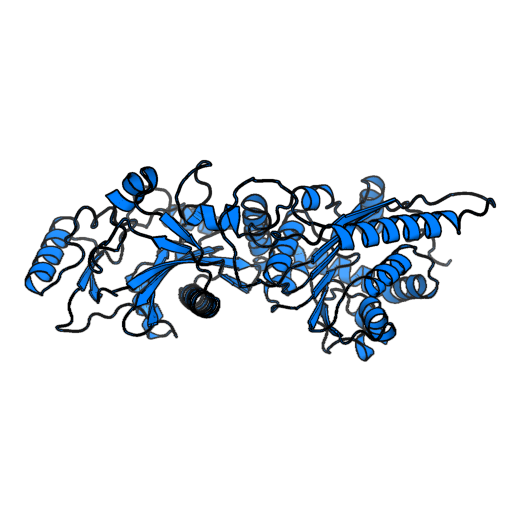.234 -3.374 -14.892 1.00 98.12 307 MET A C 1
ATOM 2418 O O . MET A 1 307 ? 12.398 -2.985 -14.839 1.00 98.12 307 MET A O 1
ATOM 2422 N N . ALA A 1 308 ? 10.438 -3.154 -15.943 1.00 96.50 308 ALA A N 1
ATOM 2423 C CA . ALA A 1 308 ? 10.924 -2.723 -17.255 1.00 96.50 308 ALA A CA 1
ATOM 2424 C C . ALA A 1 308 ? 11.948 -3.722 -17.830 1.00 96.50 308 ALA A C 1
ATOM 2426 O O . ALA A 1 308 ? 13.064 -3.356 -18.206 1.00 96.50 308 ALA A O 1
ATOM 2427 N N . CYS A 1 309 ? 11.563 -5.005 -17.869 1.00 96.94 309 CYS A N 1
ATOM 2428 C CA . CYS A 1 309 ? 12.467 -6.097 -18.244 1.00 96.94 309 CYS A CA 1
ATOM 2429 C C . CYS A 1 309 ? 12.928 -6.050 -19.716 1.00 96.94 309 CYS A C 1
ATOM 2431 O O . CYS A 1 309 ? 13.888 -6.736 -20.091 1.00 96.94 309 CYS A O 1
ATOM 2433 N N . GLY A 1 310 ? 12.286 -5.230 -20.558 1.00 95.81 310 GLY A N 1
ATOM 2434 C CA . GLY A 1 310 ? 12.668 -5.015 -21.947 1.00 95.81 310 GLY A CA 1
ATOM 2435 C C . GLY A 1 310 ? 12.712 -6.325 -22.727 1.00 95.81 310 GLY A C 1
ATOM 2436 O O . GLY A 1 310 ? 11.771 -7.114 -22.708 1.00 95.81 310 GLY A O 1
ATOM 2437 N N . THR A 1 311 ? 13.828 -6.574 -23.414 1.00 96.19 311 THR A N 1
ATOM 2438 C CA . THR A 1 311 ? 14.026 -7.795 -24.211 1.00 96.19 311 THR A CA 1
ATOM 2439 C C . THR A 1 311 ? 14.461 -9.017 -23.397 1.00 96.19 311 THR A C 1
ATOM 2441 O O . THR A 1 311 ? 14.738 -10.063 -23.982 1.00 96.19 311 THR A O 1
ATOM 2444 N N . GLY A 1 312 ? 14.522 -8.915 -22.064 1.00 96.38 312 GLY A N 1
ATOM 2445 C CA . GLY A 1 312 ? 14.868 -10.023 -21.168 1.00 96.38 312 GLY A CA 1
ATOM 2446 C C . GLY A 1 312 ? 16.368 -10.211 -20.913 1.00 96.38 312 GLY A C 1
ATOM 2447 O O . GLY A 1 312 ? 16.785 -11.259 -20.422 1.00 96.38 312 GLY A O 1
ATOM 2448 N N . TYR A 1 313 ? 17.194 -9.211 -21.239 1.00 94.69 313 TYR A N 1
ATOM 2449 C CA . TYR A 1 313 ? 18.655 -9.304 -21.120 1.00 94.69 313 TYR A CA 1
ATOM 2450 C C . TYR A 1 313 ? 19.135 -9.633 -19.699 1.00 94.69 313 TYR A C 1
ATOM 2452 O O . TYR A 1 313 ? 20.086 -10.391 -19.526 1.00 94.69 313 TYR A O 1
ATOM 2460 N N . PHE A 1 314 ? 18.493 -9.074 -18.667 1.00 95.38 314 PHE A N 1
ATOM 2461 C CA . PHE A 1 314 ? 18.920 -9.324 -17.290 1.00 95.38 314 PHE A CA 1
ATOM 2462 C C . PHE A 1 314 ? 18.677 -10.781 -16.878 1.00 95.38 314 PHE A C 1
ATOM 2464 O O . PHE A 1 314 ? 19.564 -11.406 -16.302 1.00 95.38 314 PHE A O 1
ATOM 2471 N N . GLY A 1 315 ? 17.528 -11.361 -17.238 1.00 97.25 315 GLY A N 1
ATOM 2472 C CA . GLY A 1 315 ? 17.250 -12.763 -16.940 1.00 97.25 315 GLY A CA 1
ATOM 2473 C C . GLY A 1 315 ? 18.118 -13.753 -17.714 1.00 97.25 315 GLY A C 1
ATOM 2474 O O . GLY A 1 315 ? 18.500 -14.787 -17.166 1.00 97.25 315 GLY A O 1
ATOM 2475 N N . GLU A 1 316 ? 18.492 -13.426 -18.952 1.00 96.31 316 GLU A N 1
ATOM 2476 C CA . GLU A 1 316 ? 19.523 -14.173 -19.682 1.00 96.31 316 GLU A CA 1
ATOM 2477 C C . GLU A 1 316 ? 20.858 -14.138 -18.931 1.00 96.31 316 GLU A C 1
ATOM 2479 O O . GLU A 1 316 ? 21.471 -15.179 -18.690 1.00 96.31 316 GLU A O 1
ATOM 2484 N N . LEU A 1 317 ? 21.276 -12.948 -18.498 1.00 95.12 317 LEU A N 1
ATOM 2485 C CA . LEU A 1 317 ? 22.533 -12.754 -17.794 1.00 95.12 317 LEU A CA 1
ATOM 2486 C C . LEU A 1 317 ? 22.592 -13.524 -16.463 1.00 95.12 317 LEU A C 1
ATOM 2488 O O . LEU A 1 317 ? 23.619 -14.138 -16.170 1.00 95.12 317 LEU A O 1
ATOM 2492 N N . LEU A 1 318 ? 21.512 -13.530 -15.674 1.00 96.94 318 LEU A N 1
ATOM 2493 C CA . LEU A 1 318 ? 21.439 -14.307 -14.430 1.00 96.94 318 LEU A CA 1
ATOM 2494 C C . LEU A 1 318 ? 21.675 -15.803 -14.693 1.00 96.94 318 LEU A C 1
ATOM 2496 O O . LEU A 1 318 ? 22.552 -16.415 -14.080 1.00 96.94 318 LEU A O 1
ATOM 2500 N N . HIS A 1 319 ? 20.950 -16.382 -15.651 1.00 97.12 319 HIS A N 1
ATOM 2501 C CA . HIS A 1 319 ? 21.065 -17.807 -15.965 1.00 97.12 319 HIS A CA 1
ATOM 2502 C C . HIS A 1 319 ? 22.409 -18.183 -16.595 1.00 97.12 319 HIS A C 1
ATOM 2504 O O . HIS A 1 319 ? 22.950 -19.241 -16.276 1.00 97.12 319 HIS A O 1
ATOM 2510 N N . GLN A 1 320 ? 22.989 -17.319 -17.435 1.00 95.06 320 GLN A N 1
ATOM 2511 C CA . GLN A 1 320 ? 24.336 -17.524 -17.986 1.00 95.06 320 GLN A CA 1
ATOM 2512 C C . GLN A 1 320 ? 25.414 -17.580 -16.894 1.00 95.06 320 GLN A C 1
ATOM 2514 O O . GLN A 1 320 ? 26.401 -18.295 -17.049 1.00 95.06 320 GLN A O 1
ATOM 2519 N N . ASN A 1 321 ? 25.211 -16.878 -15.776 1.00 94.56 321 ASN A N 1
ATOM 2520 C CA . ASN A 1 321 ? 26.098 -16.922 -14.610 1.00 94.56 321 ASN A CA 1
ATOM 2521 C C . ASN A 1 321 ? 25.746 -18.056 -13.626 1.00 94.56 321 ASN A C 1
ATOM 2523 O O . ASN A 1 321 ? 26.274 -18.102 -12.519 1.00 94.56 321 ASN A O 1
ATOM 2527 N N . GLY A 1 322 ? 24.858 -18.980 -14.009 1.00 95.38 322 GLY A N 1
ATOM 2528 C CA . GLY A 1 322 ? 24.472 -20.123 -13.180 1.00 95.38 322 GLY A CA 1
ATOM 2529 C C . GLY A 1 322 ? 23.604 -19.765 -11.970 1.00 95.38 322 GLY A C 1
ATOM 2530 O O . GLY A 1 322 ? 23.424 -20.606 -11.086 1.00 95.38 322 GLY A O 1
ATOM 2531 N N . ILE A 1 323 ? 23.054 -18.546 -11.915 1.00 96.56 323 ILE A N 1
ATOM 2532 C CA . ILE A 1 323 ? 22.178 -18.115 -10.823 1.00 96.56 323 ILE A CA 1
ATOM 2533 C C . ILE A 1 323 ? 20.820 -18.796 -10.967 1.00 96.56 323 ILE A C 1
ATOM 2535 O O . ILE A 1 323 ? 20.199 -18.788 -12.031 1.00 96.56 323 ILE A O 1
ATOM 2539 N N . LYS A 1 324 ? 20.341 -19.377 -9.864 1.00 96.88 324 LYS A N 1
ATOM 2540 C CA . LYS A 1 324 ? 19.049 -20.066 -9.792 1.00 96.88 324 LYS A CA 1
ATOM 2541 C C . LYS A 1 324 ? 17.944 -19.064 -9.461 1.00 96.88 324 LYS A C 1
ATOM 2543 O O . LYS A 1 324 ? 17.447 -19.029 -8.335 1.00 96.88 324 LYS A O 1
ATOM 2548 N N . ALA A 1 325 ? 17.607 -18.227 -10.436 1.00 97.56 325 ALA A N 1
ATOM 2549 C CA . ALA A 1 325 ? 16.572 -17.211 -10.314 1.00 97.56 325 ALA A CA 1
ATOM 2550 C C . ALA A 1 325 ? 15.262 -17.662 -10.972 1.00 97.56 325 ALA A C 1
ATOM 2552 O O . ALA A 1 325 ? 15.238 -18.186 -12.081 1.00 97.56 325 ALA A O 1
ATOM 2553 N N . GLU A 1 326 ? 14.149 -17.408 -10.301 1.00 98.31 326 GLU A N 1
ATOM 2554 C CA . GLU A 1 326 ? 12.810 -17.512 -10.853 1.00 98.31 326 GLU A CA 1
ATOM 2555 C C . GLU A 1 326 ? 12.300 -16.105 -11.159 1.00 98.31 326 GLU A C 1
ATOM 2557 O O . GLU A 1 326 ? 11.977 -15.336 -10.252 1.00 98.31 326 GLU A O 1
ATOM 2562 N N . ILE A 1 327 ? 12.244 -15.760 -12.443 1.00 98.62 327 ILE A N 1
ATOM 2563 C CA . ILE A 1 327 ? 12.127 -14.363 -12.861 1.00 98.62 327 ILE A CA 1
ATOM 2564 C C . ILE A 1 327 ? 10.711 -14.066 -13.343 1.00 98.62 327 ILE A C 1
ATOM 2566 O O . ILE A 1 327 ? 10.218 -14.693 -14.277 1.00 98.62 327 ILE A O 1
ATOM 2570 N N . THR A 1 328 ? 10.065 -13.081 -12.729 1.00 98.62 328 THR A N 1
ATOM 2571 C CA . THR A 1 328 ? 8.818 -12.476 -13.210 1.00 98.62 328 THR A CA 1
ATOM 2572 C C . THR A 1 328 ? 9.139 -11.106 -13.794 1.00 98.62 328 THR A C 1
ATOM 2574 O O . THR A 1 328 ? 9.855 -10.326 -13.175 1.00 98.62 328 THR A O 1
ATOM 2577 N N . GLY A 1 329 ? 8.634 -10.812 -14.991 1.00 98.38 329 GLY A N 1
ATOM 2578 C CA . GLY A 1 329 ? 8.855 -9.525 -15.652 1.00 98.38 329 GLY A CA 1
ATOM 2579 C C . GLY A 1 329 ? 7.628 -8.618 -15.597 1.00 98.38 329 GLY A C 1
ATOM 2580 O O . GLY A 1 329 ? 6.494 -9.104 -15.667 1.00 98.38 329 GLY A O 1
ATOM 2581 N N . ILE A 1 330 ? 7.865 -7.308 -15.543 1.00 98.56 330 ILE A N 1
ATOM 2582 C CA . ILE A 1 330 ? 6.891 -6.274 -15.902 1.00 98.56 330 ILE A CA 1
ATOM 2583 C C . ILE A 1 330 ? 7.440 -5.494 -17.095 1.00 98.56 330 ILE A C 1
ATOM 2585 O O . ILE A 1 330 ? 8.543 -4.957 -17.019 1.00 98.56 330 ILE A O 1
ATOM 2589 N N . GLU A 1 331 ? 6.659 -5.378 -18.165 1.00 98.12 331 GLU A N 1
ATOM 2590 C CA . GLU A 1 331 ? 7.036 -4.601 -19.346 1.00 98.12 331 GLU A CA 1
ATOM 2591 C C . GLU A 1 331 ? 5.826 -3.891 -19.950 1.00 98.12 331 GLU A C 1
ATOM 2593 O O . GLU A 1 331 ? 4.727 -4.436 -20.031 1.00 98.12 331 GLU A O 1
ATOM 2598 N N . LEU A 1 332 ? 6.031 -2.658 -20.399 1.00 97.25 332 LEU A N 1
ATOM 2599 C CA . LEU A 1 332 ? 4.994 -1.840 -21.006 1.00 97.25 332 LEU A CA 1
ATOM 2600 C C . LEU A 1 332 ? 4.837 -2.135 -22.510 1.00 97.25 332 LEU A C 1
ATOM 2602 O O . LEU A 1 332 ? 3.723 -2.097 -23.031 1.00 97.25 332 LEU A O 1
ATOM 2606 N N . SER A 1 333 ? 5.940 -2.416 -23.208 1.00 97.25 333 SER A N 1
ATOM 2607 C CA . SER A 1 333 ? 6.002 -2.677 -24.650 1.00 97.25 333 SER A CA 1
ATOM 2608 C C . SER A 1 333 ? 5.863 -4.165 -24.976 1.00 97.25 333 SER A C 1
ATOM 2610 O O . SER A 1 333 ? 6.727 -4.982 -24.672 1.00 97.25 333 SER A O 1
ATOM 2612 N N . THR A 1 334 ? 4.805 -4.537 -25.695 1.00 97.25 334 THR A N 1
ATOM 2613 C CA . THR A 1 334 ? 4.638 -5.928 -26.159 1.00 97.25 334 THR A CA 1
ATOM 2614 C C . THR A 1 334 ? 5.678 -6.335 -27.205 1.00 97.25 334 THR A C 1
ATOM 2616 O O . THR A 1 334 ? 6.068 -7.499 -27.264 1.00 97.25 334 THR A O 1
ATOM 2619 N N . GLY A 1 335 ? 6.183 -5.384 -27.997 1.00 96.62 335 GLY A N 1
ATOM 2620 C CA . GLY A 1 335 ? 7.250 -5.609 -28.970 1.00 96.62 335 GLY A CA 1
ATOM 2621 C C . GLY A 1 335 ? 8.551 -6.077 -28.320 1.00 96.62 335 GLY A C 1
ATOM 2622 O O . GLY A 1 335 ? 9.224 -6.951 -28.868 1.00 96.62 335 GLY A O 1
ATOM 2623 N N . MET A 1 336 ? 8.858 -5.565 -27.124 1.00 96.69 336 MET A N 1
ATOM 2624 C CA . MET A 1 336 ? 10.006 -5.993 -26.320 1.00 96.69 336 MET A CA 1
ATOM 2625 C C . MET A 1 336 ? 9.901 -7.444 -25.836 1.00 96.69 336 MET A C 1
ATOM 2627 O O . MET A 1 336 ? 10.918 -8.106 -25.650 1.00 96.69 336 MET A O 1
ATOM 2631 N N . LEU A 1 337 ? 8.690 -7.993 -25.727 1.00 97.31 337 LEU A N 1
ATOM 2632 C CA . LEU A 1 337 ? 8.467 -9.353 -25.227 1.00 97.31 337 LEU A CA 1
ATOM 2633 C C . LEU A 1 337 ? 8.642 -10.453 -26.282 1.00 97.31 337 LEU A C 1
ATOM 2635 O O . LEU A 1 337 ? 8.596 -11.641 -25.963 1.00 97.31 337 LEU A O 1
ATOM 2639 N N . ASN A 1 338 ? 8.878 -10.081 -27.541 1.00 96.38 338 ASN A N 1
ATOM 2640 C CA . ASN A 1 338 ? 9.016 -11.034 -28.645 1.00 96.38 338 ASN A CA 1
ATOM 2641 C C . ASN A 1 338 ? 10.392 -11.716 -28.717 1.00 96.38 338 ASN A C 1
ATOM 2643 O O . ASN A 1 338 ? 10.604 -12.582 -29.570 1.00 96.38 338 ASN A O 1
ATOM 2647 N N . PHE A 1 339 ? 11.329 -11.343 -27.845 1.00 96.75 339 PHE A N 1
ATOM 2648 C CA . PHE A 1 339 ? 12.709 -11.815 -27.902 1.00 96.75 339 PHE A CA 1
ATOM 2649 C C . PHE A 1 339 ? 12.889 -13.174 -27.204 1.00 96.75 339 PHE A C 1
ATOM 2651 O O . PHE A 1 339 ? 12.203 -13.459 -26.219 1.00 96.75 339 PHE A O 1
ATOM 2658 N N . PRO A 1 340 ? 13.819 -14.030 -27.679 1.00 96.50 340 PRO A N 1
ATOM 2659 C CA . PRO A 1 340 ? 14.015 -15.369 -27.120 1.00 96.50 340 PRO A CA 1
ATOM 2660 C C . PRO A 1 340 ? 14.326 -15.382 -25.622 1.00 96.50 340 PRO A C 1
ATOM 2662 O O . PRO A 1 340 ? 13.842 -16.263 -24.915 1.00 96.50 340 PRO A O 1
ATOM 2665 N N . ALA A 1 341 ? 15.079 -14.394 -25.127 1.00 96.69 341 ALA A N 1
ATOM 2666 C CA . ALA A 1 341 ? 15.462 -14.326 -23.720 1.00 96.69 341 ALA A CA 1
ATOM 2667 C C . ALA A 1 341 ? 14.245 -14.272 -22.779 1.00 96.69 341 ALA A C 1
ATOM 2669 O O . ALA A 1 341 ? 14.250 -14.932 -21.744 1.00 96.69 341 ALA A O 1
ATOM 2670 N N . ILE A 1 342 ? 13.163 -13.592 -23.174 1.00 97.88 342 ILE A N 1
ATOM 2671 C CA . ILE A 1 342 ? 11.909 -13.572 -22.408 1.00 97.88 342 ILE A CA 1
ATOM 2672 C C . ILE A 1 342 ? 11.333 -14.983 -22.264 1.00 97.88 342 ILE A C 1
ATOM 2674 O O . ILE A 1 342 ? 11.061 -15.433 -21.156 1.00 97.88 342 ILE A O 1
ATOM 2678 N N . LYS A 1 343 ? 11.207 -15.720 -23.371 1.00 96.44 343 LYS A N 1
ATOM 2679 C CA . LYS A 1 343 ? 10.634 -17.077 -23.364 1.00 96.44 343 LYS A CA 1
ATOM 2680 C C . LYS A 1 343 ? 11.508 -18.087 -22.623 1.00 96.44 343 LYS A C 1
ATOM 2682 O O . LYS A 1 343 ? 10.984 -19.020 -22.026 1.00 96.44 343 LYS A O 1
ATOM 2687 N N . ASN A 1 344 ? 12.824 -17.910 -22.689 1.00 97.69 344 ASN A N 1
ATOM 2688 C CA . ASN A 1 344 ? 13.786 -18.875 -22.167 1.00 97.69 344 ASN A CA 1
ATOM 2689 C C . ASN A 1 344 ? 14.103 -18.669 -20.680 1.00 97.69 344 ASN A C 1
ATOM 2691 O O . ASN A 1 344 ? 14.529 -19.617 -20.025 1.00 97.69 344 ASN A O 1
ATOM 2695 N N . HIS A 1 345 ? 13.935 -17.451 -20.156 1.00 98.31 345 HIS A N 1
ATOM 2696 C CA . HIS A 1 345 ? 14.431 -17.085 -18.826 1.00 98.31 345 HIS A CA 1
ATOM 2697 C C . HIS A 1 345 ? 13.371 -16.496 -17.887 1.00 98.31 345 HIS A C 1
ATOM 2699 O O . HIS A 1 345 ? 13.641 -16.373 -16.696 1.00 98.31 345 HIS A O 1
ATOM 2705 N N . TYR A 1 346 ? 12.178 -16.145 -18.373 1.00 98.56 346 TYR A N 1
ATOM 2706 C CA . TYR A 1 346 ? 11.130 -15.541 -17.547 1.00 98.56 346 TYR A CA 1
ATOM 2707 C C . TYR A 1 346 ? 9.925 -16.469 -17.414 1.00 98.56 346 TYR A C 1
ATOM 2709 O O . TYR A 1 346 ? 9.551 -17.196 -18.338 1.00 98.56 346 TYR A O 1
ATOM 2717 N N . ARG A 1 347 ? 9.254 -16.388 -16.263 1.00 97.69 347 ARG A N 1
ATOM 2718 C CA . ARG A 1 347 ? 7.922 -16.955 -16.077 1.00 97.69 347 ARG A CA 1
ATOM 2719 C C . ARG A 1 347 ? 6.953 -16.283 -17.042 1.00 97.69 347 ARG A C 1
ATOM 2721 O O . ARG A 1 347 ? 6.802 -15.063 -17.048 1.00 97.69 347 ARG A O 1
ATOM 2728 N N . CYS A 1 348 ? 6.291 -17.105 -17.850 1.00 93.00 348 CYS A N 1
ATOM 2729 C CA . CYS A 1 348 ? 5.276 -16.664 -18.794 1.00 93.00 348 CYS A CA 1
ATOM 2730 C C . CYS A 1 348 ? 3.864 -16.957 -18.246 1.00 93.00 348 CYS A C 1
ATOM 2732 O O . CYS A 1 348 ? 3.655 -18.029 -17.675 1.00 93.00 348 CYS A O 1
ATOM 2734 N N . PRO A 1 349 ? 2.882 -16.062 -18.460 1.00 94.69 349 PRO A N 1
ATOM 2735 C CA . PRO A 1 349 ? 3.010 -14.790 -19.172 1.00 94.69 349 PRO A CA 1
ATOM 2736 C C . PRO A 1 349 ? 3.731 -13.713 -18.342 1.00 94.69 349 PRO A C 1
ATOM 2738 O O . PRO A 1 349 ? 3.517 -13.597 -17.138 1.00 94.69 349 PRO A O 1
ATOM 2741 N N . VAL A 1 350 ? 4.550 -12.898 -19.017 1.00 97.44 350 VAL A N 1
ATOM 2742 C CA . VAL A 1 350 ? 5.097 -11.653 -18.453 1.00 97.44 350 VAL A CA 1
ATOM 2743 C C . VAL A 1 350 ? 3.955 -10.658 -18.233 1.00 97.44 350 VAL A C 1
ATOM 2745 O O . VAL A 1 350 ? 3.001 -10.615 -19.015 1.00 97.44 350 VAL A O 1
ATOM 2748 N N . MET A 1 351 ? 4.036 -9.854 -17.172 1.00 98.00 351 MET A N 1
ATOM 2749 C CA . MET A 1 351 ? 3.010 -8.863 -16.855 1.00 98.00 351 MET A CA 1
ATOM 2750 C C . MET A 1 351 ? 3.131 -7.661 -17.801 1.00 98.00 351 MET A C 1
ATOM 2752 O O . MET A 1 351 ? 4.105 -6.912 -17.741 1.00 98.00 351 MET A O 1
ATOM 2756 N N . VAL A 1 352 ? 2.133 -7.467 -18.667 1.00 97.94 352 VAL A N 1
ATOM 2757 C CA . VAL A 1 352 ? 2.119 -6.363 -19.638 1.00 97.94 352 VAL A CA 1
ATOM 2758 C C . VAL A 1 352 ? 1.395 -5.151 -19.065 1.00 97.94 352 VAL A C 1
ATOM 2760 O O . VAL A 1 352 ? 0.200 -5.222 -18.773 1.00 97.94 352 VAL A O 1
ATOM 2763 N N . GLY A 1 353 ? 2.095 -4.026 -18.940 1.00 97.06 353 GLY A N 1
ATOM 2764 C CA . GLY A 1 353 ? 1.506 -2.767 -18.499 1.00 97.06 353 GLY A CA 1
ATOM 2765 C C . GLY A 1 353 ? 2.486 -1.818 -17.807 1.00 97.06 353 GLY A C 1
ATOM 2766 O O . GLY A 1 353 ? 3.681 -2.095 -17.707 1.00 97.06 353 GLY A O 1
ATOM 2767 N N . PRO A 1 354 ? 1.989 -0.666 -17.329 1.00 96.62 354 PRO A N 1
ATOM 2768 C CA . PRO A 1 354 ? 2.811 0.322 -16.644 1.00 96.62 354 PRO A CA 1
ATOM 2769 C C . PRO A 1 354 ? 3.318 -0.193 -15.295 1.00 96.62 354 PRO A C 1
ATOM 2771 O O . PRO A 1 354 ? 2.535 -0.630 -14.445 1.00 96.62 354 PRO A O 1
ATOM 2774 N N . MET A 1 355 ? 4.630 -0.079 -15.070 1.00 97.00 355 MET A N 1
ATOM 2775 C CA . MET A 1 355 ? 5.278 -0.577 -13.853 1.00 97.00 355 MET A CA 1
ATOM 2776 C C . MET A 1 355 ? 4.689 0.044 -12.584 1.00 97.00 355 MET A C 1
ATOM 2778 O O . MET A 1 355 ? 4.487 -0.659 -11.600 1.00 97.00 355 MET A O 1
ATOM 2782 N N . GLN A 1 356 ? 4.332 1.331 -12.639 1.00 96.06 356 GLN A N 1
ATOM 2783 C CA . GLN A 1 356 ? 3.762 2.086 -11.528 1.00 96.06 356 GLN A CA 1
ATOM 2784 C C . GLN A 1 356 ? 2.348 1.650 -11.134 1.00 96.06 356 GLN A C 1
ATOM 2786 O O . GLN A 1 356 ? 1.905 1.978 -10.040 1.00 96.06 356 GLN A O 1
ATOM 2791 N N . GLU A 1 357 ? 1.642 0.899 -11.982 1.00 96.81 357 GLU A N 1
ATOM 2792 C CA . GLU A 1 357 ? 0.353 0.294 -11.623 1.00 96.81 357 GLU A CA 1
ATOM 2793 C C . GLU A 1 357 ? 0.535 -1.157 -11.180 1.00 96.81 357 GLU A C 1
ATOM 2795 O O . GLU A 1 357 ? -0.026 -1.578 -10.167 1.00 96.81 357 GLU A O 1
ATOM 2800 N N . LEU A 1 358 ? 1.342 -1.916 -11.922 1.00 97.75 358 LEU A N 1
ATOM 2801 C CA . LEU A 1 358 ? 1.518 -3.348 -11.702 1.00 97.75 358 LEU A CA 1
ATOM 2802 C C . LEU A 1 358 ? 2.275 -3.658 -10.405 1.00 97.75 358 LEU A C 1
ATOM 2804 O O . LEU A 1 358 ? 1.901 -4.595 -9.702 1.00 97.75 358 LEU A O 1
ATOM 2808 N N . ILE A 1 359 ? 3.264 -2.840 -10.024 1.00 97.56 359 ILE A N 1
ATOM 2809 C CA . ILE A 1 359 ? 3.989 -3.017 -8.755 1.00 97.56 359 ILE A CA 1
ATOM 2810 C C . ILE A 1 359 ? 3.072 -2.844 -7.536 1.00 97.56 359 ILE A C 1
ATOM 2812 O O . ILE A 1 359 ? 3.259 -3.481 -6.499 1.00 97.56 359 ILE A O 1
ATOM 2816 N N . MET A 1 360 ? 2.023 -2.029 -7.659 1.00 96.94 360 MET A N 1
ATOM 2817 C CA . MET A 1 360 ? 1.117 -1.724 -6.550 1.00 96.94 360 MET A CA 1
ATOM 2818 C C . MET A 1 360 ? 0.274 -2.930 -6.123 1.00 96.94 360 MET A C 1
ATOM 2820 O O . MET A 1 360 ? -0.136 -3.022 -4.969 1.00 96.94 360 MET A O 1
ATOM 2824 N N . VAL A 1 361 ? 0.058 -3.878 -7.037 1.00 95.56 361 VAL A N 1
ATOM 2825 C CA . VAL A 1 361 ? -0.690 -5.125 -6.799 1.00 95.56 361 VAL A CA 1
ATOM 2826 C C . VAL A 1 361 ? 0.199 -6.369 -6.828 1.00 95.56 361 VAL A C 1
ATOM 2828 O O . VAL A 1 361 ? -0.308 -7.483 -6.722 1.00 95.56 361 VAL A O 1
ATOM 2831 N N . ALA A 1 362 ? 1.514 -6.193 -6.971 1.00 96.19 362 ALA A N 1
ATOM 2832 C CA . ALA A 1 362 ? 2.466 -7.291 -6.968 1.00 96.19 362 ALA A CA 1
ATOM 2833 C C . ALA A 1 362 ? 2.594 -7.933 -5.573 1.00 96.19 362 ALA A C 1
ATOM 2835 O O . ALA A 1 362 ? 2.345 -7.289 -4.546 1.00 96.19 362 ALA A O 1
ATOM 2836 N N . ASN A 1 363 ? 2.994 -9.207 -5.573 1.00 94.94 363 ASN A N 1
ATOM 2837 C CA . ASN A 1 363 ? 3.377 -9.965 -4.381 1.00 94.94 363 ASN A CA 1
ATOM 2838 C C . ASN A 1 363 ? 4.821 -9.643 -3.965 1.00 94.94 363 ASN A C 1
ATOM 2840 O O . ASN A 1 363 ? 5.522 -8.897 -4.645 1.00 94.94 363 ASN A O 1
ATOM 2844 N N . GLU A 1 364 ? 5.259 -10.216 -2.848 1.00 95.94 364 GLU A N 1
ATOM 2845 C CA . GLU A 1 364 ? 6.642 -10.112 -2.381 1.00 95.94 364 GLU A CA 1
ATOM 2846 C C . GLU A 1 364 ? 7.598 -10.988 -3.196 1.00 95.94 364 GLU A C 1
ATOM 2848 O O . GLU A 1 364 ? 7.277 -12.131 -3.540 1.00 95.94 364 GLU A O 1
ATOM 2853 N N . TYR A 1 365 ? 8.808 -10.477 -3.412 1.00 97.50 365 TYR A N 1
ATOM 2854 C CA . TYR A 1 365 ? 9.893 -11.149 -4.126 1.00 97.50 365 TYR A CA 1
ATOM 2855 C C . TYR A 1 365 ? 11.169 -11.102 -3.293 1.00 97.50 365 TYR A C 1
ATOM 2857 O O . TYR A 1 365 ? 11.356 -10.200 -2.478 1.00 97.50 365 TYR A O 1
ATOM 2865 N N . ASP A 1 366 ? 12.072 -12.054 -3.503 1.00 95.94 366 ASP A N 1
ATOM 2866 C CA . ASP A 1 366 ? 13.380 -12.013 -2.848 1.00 95.94 366 ASP A CA 1
ATOM 2867 C C . ASP A 1 366 ? 14.185 -10.818 -3.353 1.00 95.94 366 ASP A C 1
ATOM 2869 O O . ASP A 1 366 ? 14.713 -10.042 -2.558 1.00 95.94 366 ASP A O 1
ATOM 2873 N N . HIS A 1 367 ? 14.186 -10.607 -4.666 1.00 96.94 367 HIS A N 1
ATOM 2874 C CA . HIS A 1 367 ? 14.892 -9.505 -5.301 1.00 96.94 367 HIS A CA 1
ATOM 2875 C C . HIS A 1 367 ? 13.947 -8.706 -6.192 1.00 96.94 367 HIS A C 1
ATOM 2877 O O . HIS A 1 367 ? 13.147 -9.278 -6.934 1.00 96.94 367 HIS A O 1
ATOM 2883 N N . ILE A 1 368 ? 14.060 -7.381 -6.155 1.00 97.81 368 ILE A N 1
ATOM 2884 C CA . ILE A 1 368 ? 13.371 -6.501 -7.102 1.00 97.81 368 ILE A CA 1
ATOM 2885 C C . ILE A 1 368 ? 14.410 -5.662 -7.830 1.00 97.81 368 ILE A C 1
ATOM 2887 O O . ILE A 1 368 ? 15.228 -4.988 -7.199 1.00 97.81 368 ILE A O 1
ATOM 2891 N N . VAL A 1 369 ? 14.369 -5.705 -9.159 1.00 96.69 369 VAL A N 1
ATOM 2892 C CA . VAL A 1 369 ? 15.293 -4.972 -10.018 1.00 96.69 369 VAL A CA 1
ATOM 2893 C C . VAL A 1 369 ? 14.563 -4.055 -10.991 1.00 96.69 369 VAL A C 1
ATOM 2895 O O . VAL A 1 369 ? 13.444 -4.348 -11.407 1.00 96.69 369 VAL A O 1
ATOM 2898 N N . CYS A 1 370 ? 15.184 -2.931 -11.349 1.00 95.88 370 CYS A N 1
ATOM 2899 C CA . CYS A 1 370 ? 14.663 -2.025 -12.372 1.00 95.88 370 CYS A CA 1
ATOM 2900 C C . CYS A 1 370 ? 15.804 -1.274 -13.063 1.00 95.88 370 CYS A C 1
ATOM 2902 O O . CYS A 1 370 ? 16.444 -0.414 -12.458 1.00 95.88 370 CYS A O 1
ATOM 2904 N N . PHE A 1 371 ? 16.043 -1.551 -14.344 1.00 91.38 371 PHE A N 1
ATOM 2905 C CA . PHE A 1 371 ? 17.153 -0.948 -15.085 1.00 91.38 371 PHE A CA 1
ATOM 2906 C C . PHE A 1 371 ? 16.661 -0.179 -16.317 1.00 91.38 371 PHE A C 1
ATOM 2908 O O . PHE A 1 371 ? 16.081 -0.772 -17.224 1.00 91.38 371 PHE A O 1
ATOM 2915 N N . GLY A 1 372 ? 16.944 1.125 -16.385 1.00 86.56 372 GLY A N 1
ATOM 2916 C CA . GLY A 1 372 ? 16.572 1.991 -17.511 1.00 86.56 372 GLY A CA 1
ATOM 2917 C C . GLY A 1 372 ? 15.073 2.292 -17.645 1.00 86.56 372 GLY A C 1
ATOM 2918 O O . GLY A 1 372 ? 14.621 2.636 -18.736 1.00 86.56 372 GLY A O 1
ATOM 2919 N N . GLY A 1 373 ? 14.293 2.131 -16.570 1.00 91.38 373 GLY A N 1
ATOM 2920 C CA . GLY A 1 373 ? 12.839 2.350 -16.570 1.00 91.38 373 GLY A CA 1
ATOM 2921 C C . GLY A 1 373 ? 12.354 3.517 -15.700 1.00 91.38 373 GLY A C 1
ATOM 2922 O O . GLY A 1 373 ? 11.314 4.111 -15.985 1.00 91.38 373 GLY A O 1
ATOM 2923 N N . LEU A 1 374 ? 13.096 3.879 -14.647 1.00 94.50 374 LEU A N 1
ATOM 2924 C CA . LEU A 1 374 ? 12.611 4.822 -13.632 1.00 94.50 374 LEU A CA 1
ATOM 2925 C C . LEU A 1 374 ? 12.535 6.272 -14.125 1.00 94.50 374 LEU A C 1
ATOM 2927 O O . LEU A 1 374 ? 11.747 7.048 -13.590 1.00 94.50 374 LEU A O 1
ATOM 2931 N N . HIS A 1 375 ? 13.281 6.645 -15.168 1.00 91.81 375 HIS A N 1
ATOM 2932 C CA . HIS A 1 375 ? 13.186 7.978 -15.768 1.00 91.81 375 HIS A CA 1
ATOM 2933 C C . HIS A 1 375 ? 11.854 8.223 -16.498 1.00 91.81 375 HIS A C 1
ATOM 2935 O O . HIS A 1 375 ? 11.502 9.372 -16.757 1.00 91.81 375 HIS A O 1
ATOM 2941 N N . PHE A 1 376 ? 11.070 7.178 -16.794 1.00 93.25 376 PHE A N 1
ATOM 2942 C CA . PHE A 1 376 ? 9.714 7.334 -17.333 1.00 93.25 376 PHE A CA 1
ATOM 2943 C C . PHE A 1 376 ? 8.682 7.722 -16.282 1.00 93.25 376 PHE A C 1
ATOM 2945 O O . PHE A 1 376 ? 7.532 7.980 -16.642 1.00 93.25 376 PHE A O 1
ATOM 2952 N N . LEU A 1 377 ? 9.057 7.769 -15.005 1.00 95.06 377 LEU A N 1
ATOM 2953 C CA . LEU A 1 377 ? 8.190 8.165 -13.905 1.00 95.06 377 LEU A CA 1
ATOM 2954 C C . LEU A 1 377 ? 8.456 9.625 -13.552 1.00 95.06 377 LEU A C 1
ATOM 2956 O O . LEU A 1 377 ? 9.607 10.041 -13.436 1.00 95.06 377 LEU A O 1
ATOM 2960 N N . ASP A 1 378 ? 7.390 10.406 -13.375 1.00 94.31 378 ASP A N 1
ATOM 2961 C CA . ASP A 1 378 ? 7.536 11.682 -12.671 1.00 94.31 378 ASP A CA 1
ATOM 2962 C C . ASP A 1 378 ? 7.794 11.436 -11.180 1.00 94.31 378 ASP A C 1
ATOM 2964 O O . ASP A 1 378 ? 7.614 10.322 -10.687 1.00 94.31 378 ASP A O 1
ATOM 2968 N N . ARG A 1 379 ? 8.198 12.483 -10.456 1.00 95.19 379 ARG A N 1
ATOM 2969 C CA . ARG A 1 379 ? 8.555 12.399 -9.033 1.00 95.19 379 ARG A CA 1
ATOM 2970 C C . ARG A 1 379 ? 7.490 11.702 -8.175 1.00 95.19 379 ARG A C 1
ATOM 2972 O O . ARG A 1 379 ? 7.848 10.915 -7.304 1.00 95.19 379 ARG A O 1
ATOM 2979 N N . ILE A 1 380 ? 6.208 11.979 -8.425 1.00 97.00 380 ILE A N 1
ATOM 2980 C CA . ILE A 1 380 ? 5.089 11.423 -7.650 1.00 97.00 380 ILE A CA 1
ATOM 2981 C C . ILE A 1 380 ? 5.049 9.901 -7.827 1.00 97.00 380 ILE A C 1
ATOM 2983 O O . ILE A 1 380 ? 5.089 9.148 -6.853 1.00 97.00 380 ILE A O 1
ATOM 2987 N N . HIS A 1 381 ? 5.045 9.431 -9.077 1.00 97.50 381 HIS A N 1
ATOM 2988 C CA . HIS A 1 381 ? 5.029 7.996 -9.363 1.00 97.50 381 HIS A CA 1
ATOM 2989 C C . HIS A 1 381 ? 6.346 7.313 -8.998 1.00 97.50 381 HIS A C 1
ATOM 2991 O O . HIS A 1 381 ? 6.326 6.165 -8.569 1.00 97.50 381 HIS A O 1
ATOM 2997 N N . PHE A 1 382 ? 7.476 8.004 -9.135 1.00 97.00 382 PHE A N 1
ATOM 2998 C CA . PHE A 1 382 ? 8.787 7.504 -8.742 1.00 97.00 382 PHE A CA 1
ATOM 2999 C C . PHE A 1 382 ? 8.831 7.188 -7.242 1.00 97.00 382 PHE A C 1
ATOM 3001 O O . PHE A 1 382 ? 9.141 6.059 -6.869 1.00 97.00 382 PHE A O 1
ATOM 3008 N N . ASN A 1 383 ? 8.431 8.137 -6.391 1.00 97.06 383 ASN A N 1
ATOM 3009 C CA . ASN A 1 383 ? 8.399 7.940 -4.941 1.00 97.06 383 ASN A CA 1
ATOM 3010 C C . ASN A 1 383 ? 7.415 6.838 -4.532 1.00 97.06 383 ASN A C 1
ATOM 3012 O O . ASN A 1 383 ? 7.748 6.006 -3.690 1.00 97.06 383 ASN A O 1
ATOM 3016 N N . ALA A 1 384 ? 6.238 6.775 -5.162 1.00 97.81 384 ALA A N 1
ATOM 3017 C CA . ALA A 1 384 ? 5.269 5.708 -4.911 1.00 97.81 384 ALA A CA 1
ATOM 3018 C C . ALA A 1 384 ? 5.813 4.322 -5.309 1.00 97.81 384 ALA A C 1
ATOM 3020 O O . ALA A 1 384 ? 5.643 3.344 -4.578 1.00 97.81 384 ALA A O 1
ATOM 3021 N N . VAL A 1 385 ? 6.486 4.231 -6.463 1.00 97.94 385 VAL A N 1
ATOM 3022 C CA . VAL A 1 385 ? 7.121 2.996 -6.942 1.00 97.94 385 VAL A CA 1
ATOM 3023 C C . VAL A 1 385 ? 8.239 2.565 -6.006 1.00 97.94 385 VAL A C 1
ATOM 3025 O O . VAL A 1 385 ? 8.244 1.408 -5.592 1.00 97.94 385 VAL A O 1
ATOM 3028 N N . LEU A 1 386 ? 9.138 3.474 -5.614 1.00 96.19 386 LEU A N 1
ATOM 3029 C CA . LEU A 1 386 ? 10.178 3.162 -4.636 1.00 96.19 386 LEU A CA 1
ATOM 3030 C C . LEU A 1 386 ? 9.560 2.670 -3.329 1.00 96.19 386 LEU A C 1
ATOM 3032 O O . LEU A 1 386 ? 9.916 1.586 -2.871 1.00 96.19 386 LEU A O 1
ATOM 3036 N N . ALA A 1 387 ? 8.577 3.390 -2.779 1.00 96.44 387 ALA A N 1
ATOM 3037 C CA . ALA A 1 387 ? 7.909 2.980 -1.550 1.00 96.44 387 ALA A CA 1
ATOM 3038 C C . ALA A 1 387 ? 7.357 1.557 -1.646 1.00 96.44 387 ALA A C 1
ATOM 3040 O O . ALA A 1 387 ? 7.556 0.739 -0.745 1.00 96.44 387 ALA A O 1
ATOM 3041 N N . ARG A 1 388 ? 6.741 1.218 -2.779 1.00 97.00 388 ARG A N 1
ATOM 3042 C CA . ARG A 1 388 ? 6.211 -0.122 -3.001 1.00 97.00 388 ARG A CA 1
ATOM 3043 C C . ARG A 1 388 ? 7.300 -1.186 -3.147 1.00 97.00 388 ARG A C 1
ATOM 3045 O O . ARG A 1 388 ? 7.153 -2.258 -2.567 1.00 97.00 388 ARG A O 1
ATOM 3052 N N . ILE A 1 389 ? 8.387 -0.910 -3.866 1.00 95.88 389 ILE A N 1
ATOM 3053 C CA . ILE A 1 389 ? 9.518 -1.840 -4.014 1.00 95.88 389 ILE A CA 1
ATOM 3054 C C . ILE A 1 389 ? 10.137 -2.151 -2.644 1.00 95.88 389 ILE A C 1
ATOM 3056 O O . ILE A 1 389 ? 10.362 -3.317 -2.321 1.00 95.88 389 ILE A O 1
ATOM 3060 N N . PHE A 1 390 ? 10.318 -1.131 -1.799 1.00 93.31 390 PHE A N 1
ATOM 3061 C CA . PHE A 1 390 ? 10.799 -1.302 -0.426 1.00 93.31 390 PHE A CA 1
ATOM 3062 C C . PHE A 1 390 ? 9.891 -2.182 0.425 1.00 93.31 390 PHE A C 1
ATOM 3064 O O . PHE A 1 390 ? 10.390 -2.932 1.256 1.00 93.31 390 PHE A O 1
ATOM 3071 N N . MET A 1 391 ? 8.576 -2.118 0.222 1.00 93.12 391 MET A N 1
ATOM 3072 C CA . MET A 1 391 ? 7.632 -2.976 0.939 1.00 93.12 391 MET A CA 1
ATOM 3073 C C . MET A 1 391 ? 7.648 -4.430 0.459 1.00 93.12 391 MET A C 1
ATOM 3075 O O . MET A 1 391 ? 7.330 -5.311 1.249 1.00 93.12 391 MET A O 1
ATOM 3079 N N . LEU A 1 392 ? 7.982 -4.679 -0.810 1.00 94.81 392 LEU A N 1
ATOM 3080 C CA . LEU A 1 392 ? 7.838 -5.989 -1.453 1.00 94.81 392 LEU A CA 1
ATOM 3081 C C . LEU A 1 392 ? 9.114 -6.837 -1.483 1.00 94.81 392 LEU A C 1
ATOM 3083 O O . LE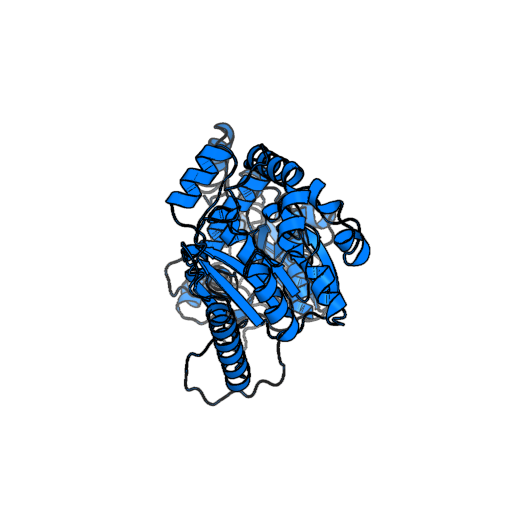U A 1 392 ? 9.022 -8.057 -1.616 1.00 94.81 392 LEU A O 1
ATOM 3087 N N . ALA A 1 393 ? 10.291 -6.217 -1.414 1.00 93.19 393 ALA A N 1
ATOM 3088 C CA . ALA A 1 393 ? 11.558 -6.937 -1.472 1.00 93.19 393 ALA A CA 1
ATOM 3089 C C . ALA A 1 393 ? 11.904 -7.589 -0.123 1.00 93.19 393 ALA A C 1
ATOM 3091 O O . ALA A 1 393 ? 11.894 -6.920 0.913 1.00 93.19 393 ALA A O 1
ATOM 3092 N N . ARG A 1 394 ? 12.264 -8.879 -0.148 1.00 91.19 394 ARG A N 1
ATOM 3093 C CA . ARG A 1 394 ? 12.698 -9.637 1.041 1.00 91.19 394 ARG A CA 1
ATOM 3094 C C . ARG A 1 394 ? 14.214 -9.675 1.235 1.00 91.19 394 ARG A C 1
ATOM 3096 O O . ARG A 1 394 ? 14.656 -9.800 2.370 1.00 91.19 394 ARG A O 1
ATOM 3103 N N . LYS A 1 395 ? 15.012 -9.588 0.162 1.00 89.00 395 LYS A N 1
ATOM 3104 C CA . LYS A 1 395 ? 16.484 -9.701 0.219 1.00 89.00 395 LYS A CA 1
ATOM 3105 C C . LYS A 1 395 ? 17.240 -8.564 -0.457 1.00 89.00 395 LYS A C 1
ATOM 3107 O O . LYS A 1 395 ? 18.249 -8.117 0.077 1.00 89.00 395 LYS A O 1
ATOM 3112 N N . SER A 1 396 ? 16.844 -8.107 -1.644 1.00 89.94 396 SER A N 1
ATOM 3113 C CA . SER A 1 396 ? 17.546 -6.976 -2.262 1.00 89.94 396 SER A CA 1
ATOM 3114 C C . SER A 1 396 ? 16.697 -6.148 -3.209 1.00 89.94 396 SER A C 1
ATOM 3116 O O . SER A 1 396 ? 15.711 -6.607 -3.790 1.00 89.94 396 SER A O 1
ATOM 3118 N N . ILE A 1 397 ? 17.121 -4.897 -3.354 1.00 91.88 397 ILE A N 1
ATOM 3119 C CA . ILE A 1 397 ? 16.582 -3.939 -4.307 1.00 91.88 397 ILE A CA 1
ATOM 3120 C C . ILE A 1 397 ? 17.756 -3.426 -5.134 1.00 91.88 397 ILE A C 1
ATOM 3122 O O . ILE A 1 397 ? 18.765 -2.976 -4.585 1.00 91.88 397 ILE A O 1
ATOM 3126 N N . THR A 1 398 ? 17.658 -3.503 -6.456 1.00 91.50 398 THR A N 1
ATOM 3127 C CA . THR A 1 398 ? 18.717 -3.018 -7.350 1.00 91.50 398 THR A CA 1
ATOM 3128 C C . THR A 1 398 ? 18.119 -2.235 -8.499 1.00 91.50 398 THR A C 1
ATOM 3130 O O . THR A 1 398 ? 17.426 -2.791 -9.344 1.00 91.50 398 THR A O 1
ATOM 3133 N N . PHE A 1 399 ? 18.398 -0.941 -8.566 1.00 90.56 399 PHE A N 1
ATOM 3134 C CA . PHE A 1 399 ? 17.895 -0.122 -9.659 1.00 90.56 399 PHE A CA 1
ATOM 3135 C C . PHE A 1 399 ? 18.913 0.900 -10.140 1.00 90.56 399 PHE A C 1
ATOM 3137 O O . PHE A 1 399 ? 19.861 1.277 -9.449 1.00 90.56 399 PHE A O 1
ATOM 3144 N N . GLU A 1 400 ? 18.684 1.353 -11.361 1.00 87.56 400 GLU A N 1
ATOM 3145 C CA . GLU A 1 400 ? 19.418 2.441 -11.987 1.00 87.56 400 GLU A CA 1
ATOM 3146 C C . GLU A 1 400 ? 18.565 3.708 -12.013 1.00 87.56 400 GLU A C 1
ATOM 3148 O O . GLU A 1 400 ? 17.359 3.649 -12.273 1.00 87.56 400 GLU A O 1
ATOM 3153 N N . ILE A 1 401 ? 19.215 4.852 -11.796 1.00 86.50 401 ILE A N 1
ATOM 3154 C CA . ILE A 1 401 ? 18.629 6.161 -12.085 1.00 86.50 401 ILE A CA 1
ATOM 3155 C C . ILE A 1 401 ? 19.496 6.858 -13.116 1.00 86.50 401 ILE A C 1
ATOM 3157 O O . ILE A 1 401 ? 20.686 7.100 -12.909 1.00 86.50 401 ILE A O 1
ATOM 3161 N N . ASP A 1 402 ? 18.863 7.208 -14.225 1.00 84.94 402 ASP A N 1
ATOM 3162 C CA . ASP A 1 402 ? 19.484 8.009 -15.257 1.00 84.94 402 ASP A CA 1
ATOM 3163 C C . ASP A 1 402 ? 19.630 9.464 -14.781 1.00 84.94 402 ASP A C 1
ATOM 3165 O O . ASP A 1 402 ? 18.638 10.147 -14.503 1.00 84.94 402 ASP A O 1
ATOM 3169 N N . ASP A 1 403 ? 20.865 9.963 -14.736 1.00 86.31 403 ASP A N 1
ATOM 3170 C CA . ASP A 1 403 ? 21.140 11.383 -14.524 1.00 86.31 403 ASP A CA 1
ATOM 3171 C C . ASP A 1 403 ? 20.980 12.129 -15.856 1.00 86.31 403 ASP A C 1
ATOM 3173 O O . ASP A 1 403 ? 21.900 12.264 -16.675 1.00 86.31 403 ASP A O 1
ATOM 3177 N N . LEU A 1 404 ? 19.734 12.525 -16.117 1.00 86.19 404 LEU A N 1
ATOM 3178 C CA . LEU A 1 404 ? 19.318 13.178 -17.351 1.00 86.19 404 LEU A CA 1
ATOM 3179 C C . LEU A 1 404 ? 19.428 14.699 -17.228 1.00 86.19 404 LEU A C 1
ATOM 3181 O O . LEU A 1 404 ? 18.739 15.319 -16.423 1.00 86.19 404 LEU A O 1
ATOM 3185 N N . ASN A 1 405 ? 20.221 15.330 -18.092 1.00 88.00 405 ASN A N 1
ATOM 3186 C CA . ASN A 1 405 ? 20.242 16.792 -18.180 1.00 88.00 405 ASN A CA 1
ATOM 3187 C C . ASN A 1 405 ? 19.044 17.354 -18.973 1.00 88.00 405 ASN A C 1
ATOM 3189 O O . ASN A 1 405 ? 18.476 16.692 -19.849 1.00 88.00 405 ASN A O 1
ATOM 3193 N N . ASP A 1 406 ? 18.719 18.626 -18.731 1.00 90.12 406 ASP A N 1
ATOM 3194 C CA . ASP A 1 406 ? 17.588 19.321 -19.363 1.00 90.12 406 ASP A CA 1
ATOM 3195 C C . ASP A 1 406 ? 17.652 19.316 -20.894 1.00 90.12 406 ASP A C 1
ATOM 3197 O O . ASP A 1 406 ? 16.631 19.198 -21.572 1.00 90.12 406 ASP A O 1
ATOM 3201 N N . SER A 1 407 ? 18.858 19.391 -21.465 1.00 91.25 407 SER A N 1
ATOM 3202 C CA . SER A 1 407 ? 19.049 19.356 -22.919 1.00 91.25 407 SER A CA 1
ATOM 3203 C C . SER A 1 407 ? 18.636 18.011 -23.525 1.00 91.25 407 SER A C 1
ATOM 3205 O O . SER A 1 407 ? 18.087 17.964 -24.630 1.00 91.25 407 SER A O 1
ATOM 3207 N N . TYR A 1 408 ? 18.891 16.905 -22.827 1.00 86.69 408 TYR A N 1
ATOM 3208 C CA . TYR A 1 408 ? 18.445 15.577 -23.235 1.00 86.69 408 TYR A CA 1
ATOM 3209 C C . TYR A 1 408 ? 16.928 15.429 -23.099 1.00 86.69 408 TYR A C 1
ATOM 3211 O O . TYR A 1 408 ? 16.274 14.938 -24.027 1.00 86.69 408 TYR A O 1
ATOM 3219 N N . ILE A 1 409 ? 16.363 15.901 -21.985 1.00 90.00 409 ILE A N 1
ATOM 3220 C CA . ILE A 1 409 ? 14.917 15.881 -21.736 1.00 90.00 409 ILE A CA 1
ATOM 3221 C C . ILE A 1 409 ? 14.189 16.677 -22.829 1.00 90.00 409 ILE A C 1
ATOM 3223 O O . ILE A 1 409 ? 13.293 16.147 -23.487 1.00 90.00 409 ILE A O 1
ATOM 3227 N N . ALA A 1 410 ? 14.637 17.903 -23.115 1.00 91.19 410 ALA A N 1
ATOM 3228 C CA . ALA A 1 410 ? 14.068 18.757 -24.155 1.00 91.19 410 ALA A CA 1
ATOM 3229 C C . ALA A 1 410 ? 14.164 18.128 -25.556 1.00 91.19 410 ALA A C 1
ATOM 3231 O O . ALA A 1 410 ? 13.207 18.175 -26.330 1.00 91.19 410 ALA A O 1
ATOM 3232 N N . ARG A 1 411 ? 15.290 17.484 -25.888 1.00 91.06 411 ARG A N 1
ATOM 3233 C CA . ARG A 1 411 ? 15.475 16.802 -27.180 1.00 91.06 411 ARG A CA 1
ATOM 3234 C C . ARG A 1 411 ? 14.564 15.589 -27.332 1.00 91.06 411 ARG A C 1
ATOM 3236 O O . ARG A 1 411 ? 13.955 15.412 -28.385 1.00 91.06 411 ARG A O 1
ATOM 3243 N N . THR A 1 412 ? 14.466 14.763 -26.293 1.00 87.38 412 THR A N 1
ATOM 3244 C CA . THR A 1 412 ? 13.558 13.607 -26.259 1.00 87.38 412 THR A CA 1
ATOM 3245 C C . THR A 1 412 ? 12.125 14.074 -26.467 1.00 87.38 412 THR A C 1
ATOM 3247 O O . THR A 1 412 ? 11.423 13.558 -27.336 1.00 87.38 412 THR A O 1
ATOM 3250 N N . LYS A 1 413 ? 11.725 15.103 -25.721 1.00 90.81 413 LYS A N 1
ATOM 3251 C CA . LYS A 1 413 ? 10.416 15.733 -25.820 1.00 90.81 413 LYS A CA 1
ATOM 3252 C C . LYS A 1 413 ? 10.137 16.260 -27.231 1.00 90.81 413 LYS A C 1
ATOM 3254 O O . LYS A 1 413 ? 9.077 15.983 -27.782 1.00 90.81 413 LYS A O 1
ATOM 3259 N N . GLY A 1 414 ? 11.102 16.935 -27.859 1.00 92.19 414 GLY A N 1
ATOM 3260 C CA . GLY A 1 414 ? 10.988 17.397 -29.246 1.00 92.19 414 GLY A CA 1
ATOM 3261 C C . GLY A 1 414 ? 10.864 16.258 -30.266 1.00 92.19 414 GLY A C 1
ATOM 3262 O O . GLY A 1 414 ? 10.097 16.368 -31.218 1.00 92.19 414 GLY A O 1
ATOM 3263 N N . LYS A 1 415 ? 11.574 15.141 -30.057 1.00 89.69 415 LYS A N 1
ATOM 3264 C CA . LYS A 1 415 ? 11.556 13.978 -30.962 1.00 89.69 415 LYS A CA 1
ATOM 3265 C C . LYS A 1 415 ? 10.289 13.130 -30.822 1.00 89.69 415 LYS A C 1
ATOM 3267 O O . LYS A 1 415 ? 9.746 12.659 -31.819 1.00 89.69 415 LYS A O 1
ATOM 3272 N N . TYR A 1 416 ? 9.840 12.890 -29.594 1.00 88.50 416 TYR A N 1
ATOM 3273 C CA . TYR A 1 416 ? 8.804 11.899 -29.295 1.00 88.50 416 TYR A CA 1
ATOM 3274 C C . TYR A 1 416 ? 7.466 12.503 -28.846 1.00 88.50 416 TYR A C 1
ATOM 3276 O O . TYR A 1 416 ? 6.456 11.785 -28.834 1.00 88.50 416 TYR A O 1
ATOM 3284 N N . GLY A 1 417 ? 7.433 13.812 -28.587 1.00 89.50 417 GLY A N 1
ATOM 3285 C CA . GLY A 1 417 ? 6.265 14.589 -28.177 1.00 89.50 417 GLY A CA 1
ATOM 3286 C C . GLY A 1 417 ? 6.097 14.692 -26.658 1.00 89.50 417 GLY A C 1
ATOM 3287 O O . GLY A 1 417 ? 6.726 13.965 -25.894 1.00 89.50 417 GLY A O 1
ATOM 3288 N N . GLU A 1 418 ? 5.178 15.565 -26.228 1.00 88.75 418 GLU A N 1
ATOM 3289 C CA . GLU A 1 418 ? 4.835 15.837 -24.814 1.00 88.75 418 GLU A CA 1
ATOM 3290 C C . GLU A 1 418 ? 4.453 14.582 -24.013 1.00 88.75 418 GLU A C 1
ATOM 3292 O O . GLU A 1 418 ? 4.670 14.507 -22.808 1.00 88.75 418 GLU A O 1
ATOM 3297 N N . LEU A 1 419 ? 3.884 13.579 -24.686 1.00 86.50 419 LEU A N 1
ATOM 3298 C CA . LEU A 1 419 ? 3.438 12.333 -24.062 1.00 86.50 419 LEU A CA 1
ATOM 3299 C C . LEU A 1 419 ? 4.583 11.345 -23.778 1.00 86.50 419 LEU A C 1
ATOM 3301 O O . LEU A 1 419 ? 4.329 10.303 -23.184 1.00 86.50 419 LEU A O 1
ATOM 3305 N N . CYS A 1 420 ? 5.817 11.635 -24.199 1.00 85.38 420 CYS A N 1
ATOM 3306 C CA . CYS A 1 420 ? 7.007 10.852 -23.865 1.00 85.38 420 CYS A CA 1
ATOM 3307 C C . CYS A 1 420 ? 7.807 11.586 -22.782 1.00 85.38 420 CYS A C 1
ATOM 3309 O O . CYS A 1 420 ? 8.780 12.285 -23.068 1.00 85.38 420 CYS A O 1
ATOM 3311 N N . TYR A 1 421 ? 7.351 11.463 -21.538 1.00 86.62 421 TYR A N 1
ATOM 3312 C CA . TYR A 1 421 ? 8.012 12.085 -20.396 1.00 86.62 421 TYR A CA 1
ATOM 3313 C C . TYR A 1 421 ? 9.301 11.349 -20.031 1.00 86.62 421 TYR A C 1
ATOM 3315 O O . TYR A 1 421 ? 9.265 10.136 -19.837 1.00 86.62 421 TYR A O 1
ATOM 3323 N N . ASN A 1 422 ? 10.371 12.119 -19.832 1.00 88.81 422 ASN A N 1
ATOM 3324 C CA . ASN A 1 422 ? 11.600 11.692 -19.174 1.00 88.81 422 ASN A CA 1
ATOM 3325 C C . ASN A 1 422 ? 11.897 12.661 -18.024 1.00 88.81 422 ASN A C 1
ATOM 3327 O O . ASN A 1 422 ? 12.003 13.867 -18.258 1.00 88.81 422 ASN A O 1
ATOM 3331 N N . GLY A 1 423 ? 12.027 12.141 -16.808 1.00 88.44 423 GLY A N 1
ATOM 3332 C CA . GLY A 1 423 ? 12.357 12.901 -15.607 1.00 88.44 423 GLY A CA 1
ATOM 3333 C C . GLY A 1 423 ? 13.745 12.552 -15.091 1.00 88.44 423 GLY A C 1
ATOM 3334 O O . GLY A 1 423 ? 14.167 11.399 -15.164 1.00 88.44 423 GLY A O 1
ATOM 3335 N N . ASN A 1 424 ? 14.445 13.551 -14.552 1.00 90.81 424 ASN A N 1
ATOM 3336 C CA . ASN A 1 424 ? 15.623 13.312 -13.727 1.00 90.81 424 ASN A CA 1
ATOM 3337 C C . ASN A 1 424 ? 15.161 13.087 -12.280 1.00 90.81 424 ASN A C 1
ATOM 3339 O O . ASN A 1 424 ? 14.674 14.013 -11.628 1.00 90.81 424 ASN A O 1
ATOM 3343 N N . ASN A 1 425 ? 15.295 11.849 -11.804 1.00 92.25 425 ASN A N 1
ATOM 3344 C CA . ASN A 1 425 ? 14.857 11.438 -10.471 1.00 92.25 425 ASN A CA 1
ATOM 3345 C C . ASN A 1 425 ? 16.015 11.319 -9.464 1.00 92.25 425 ASN A C 1
ATOM 3347 O O . ASN A 1 425 ? 15.791 10.829 -8.360 1.00 92.25 425 ASN A O 1
ATOM 3351 N N . VAL A 1 426 ? 17.226 11.790 -9.795 1.00 88.56 426 VAL A N 1
ATOM 3352 C CA . VAL A 1 426 ? 18.402 11.718 -8.904 1.00 88.56 426 VAL A CA 1
ATOM 3353 C C . VAL A 1 426 ? 18.104 12.385 -7.560 1.00 88.56 426 VAL A C 1
ATOM 3355 O O . VAL A 1 426 ? 18.137 11.724 -6.527 1.00 88.56 426 VAL A O 1
ATOM 3358 N N . ASN A 1 427 ? 17.661 13.647 -7.575 1.00 88.81 427 ASN A N 1
ATOM 3359 C CA . ASN A 1 427 ? 17.323 14.377 -6.346 1.00 88.81 427 ASN A CA 1
ATOM 3360 C C . ASN A 1 427 ? 16.194 13.707 -5.545 1.00 88.81 427 ASN A C 1
ATOM 3362 O O . ASN A 1 427 ? 16.169 13.775 -4.319 1.00 88.81 427 ASN A O 1
ATOM 3366 N N . ALA A 1 428 ? 15.223 13.093 -6.232 1.00 89.75 428 ALA A N 1
ATOM 3367 C CA . ALA A 1 428 ? 14.117 12.409 -5.567 1.00 89.75 428 ALA A CA 1
ATOM 3368 C C . ALA A 1 428 ? 14.608 11.158 -4.831 1.00 89.75 428 ALA A C 1
ATOM 3370 O O . ALA A 1 428 ? 14.172 10.905 -3.714 1.00 89.75 428 ALA A O 1
ATOM 3371 N N . ALA A 1 429 ? 15.539 10.417 -5.431 1.00 87.88 429 ALA A N 1
ATOM 3372 C CA . ALA A 1 429 ? 16.143 9.243 -4.822 1.00 87.88 429 ALA A CA 1
ATOM 3373 C C . ALA A 1 429 ? 17.071 9.585 -3.662 1.00 87.88 429 ALA A C 1
ATOM 3375 O O . ALA A 1 429 ? 17.003 8.928 -2.632 1.00 87.88 429 ALA A O 1
ATOM 3376 N N . GLU A 1 430 ? 17.888 10.630 -3.797 1.00 85.50 430 GLU A N 1
ATOM 3377 C CA . GLU A 1 430 ? 18.754 11.109 -2.713 1.00 85.50 430 GLU A CA 1
ATOM 3378 C C . GLU A 1 430 ? 17.941 11.581 -1.500 1.00 85.50 430 GLU A C 1
ATOM 3380 O O . GLU A 1 430 ? 18.331 11.353 -0.358 1.00 85.50 430 GLU A O 1
ATOM 3385 N N . ALA A 1 431 ? 16.782 12.201 -1.738 1.00 87.69 431 ALA A N 1
ATOM 3386 C CA . ALA A 1 431 ? 15.870 12.628 -0.682 1.00 87.69 431 ALA A CA 1
ATOM 3387 C C . ALA A 1 431 ? 15.011 11.486 -0.104 1.00 87.69 431 ALA A C 1
ATOM 3389 O O . ALA A 1 431 ? 14.328 11.688 0.904 1.00 87.69 431 ALA A O 1
ATOM 3390 N N . PHE A 1 432 ? 14.991 10.308 -0.735 1.00 88.69 432 PHE A N 1
ATOM 3391 C CA . PHE A 1 432 ? 14.130 9.205 -0.328 1.00 88.69 432 PHE A CA 1
ATOM 3392 C C . PHE A 1 432 ? 14.686 8.529 0.929 1.00 88.69 432 PHE A C 1
ATOM 3394 O O . PHE A 1 432 ? 15.727 7.889 0.898 1.00 88.69 432 PHE A O 1
ATOM 3401 N N . SER A 1 433 ? 13.996 8.643 2.060 1.00 83.12 433 SER A N 1
ATOM 3402 C CA . SER A 1 433 ? 14.447 8.019 3.310 1.00 83.12 433 SER A CA 1
ATOM 3403 C C . SER A 1 433 ? 14.147 6.517 3.338 1.00 83.12 433 SER A C 1
ATOM 3405 O O . SER A 1 433 ? 13.045 6.091 2.992 1.00 83.12 433 SER A O 1
ATOM 3407 N N . THR A 1 434 ? 15.082 5.688 3.796 1.00 77.06 434 THR A N 1
ATOM 3408 C CA . THR A 1 434 ? 14.802 4.268 4.056 1.00 77.06 434 THR A CA 1
ATOM 3409 C C . THR A 1 434 ? 14.053 4.102 5.389 1.00 77.06 434 THR A C 1
ATOM 3411 O O . THR A 1 434 ? 14.281 4.884 6.313 1.00 77.06 434 THR A O 1
ATOM 3414 N N . PRO A 1 435 ? 13.133 3.122 5.521 1.00 72.50 435 PRO A N 1
ATOM 3415 C CA . PRO A 1 435 ? 12.462 2.852 6.792 1.00 72.50 435 PRO A CA 1
ATOM 3416 C C . PRO A 1 435 ? 13.445 2.490 7.908 1.00 72.50 435 PRO A C 1
ATOM 3418 O O . PRO A 1 435 ? 14.414 1.757 7.679 1.00 72.50 435 PRO A O 1
ATOM 3421 N N . PHE A 1 436 ? 13.131 2.915 9.131 1.00 67.56 436 PHE A N 1
ATOM 3422 C CA . PHE A 1 436 ? 13.845 2.518 10.341 1.00 67.56 436 PHE A CA 1
ATOM 3423 C C . PHE A 1 436 ? 13.810 0.990 10.517 1.00 67.56 436 PHE A C 1
ATOM 3425 O O . PHE A 1 436 ? 12.810 0.338 10.212 1.00 67.56 436 PHE A O 1
ATOM 3432 N N . GLY A 1 437 ? 14.918 0.400 10.973 1.00 59.50 437 GLY A N 1
ATOM 3433 C CA . GLY A 1 437 ? 15.035 -1.047 11.207 1.00 59.50 437 GLY A CA 1
ATOM 3434 C C . GLY A 1 437 ? 15.281 -1.916 9.963 1.00 59.50 437 GLY A C 1
ATOM 3435 O O . GLY A 1 437 ? 15.770 -3.031 10.108 1.00 59.50 437 GLY A O 1
ATOM 3436 N N . ARG A 1 438 ? 15.055 -1.425 8.732 1.00 54.19 438 ARG A N 1
ATOM 3437 C CA . ARG A 1 438 ? 15.416 -2.164 7.497 1.00 54.19 438 ARG A CA 1
ATOM 3438 C C . ARG A 1 438 ? 16.866 -1.957 7.037 1.00 54.19 438 ARG A C 1
ATOM 3440 O O . ARG A 1 438 ? 17.310 -2.656 6.131 1.00 54.19 438 ARG A O 1
ATOM 3447 N N . ALA A 1 439 ? 17.603 -1.039 7.669 1.00 46.47 439 ALA A N 1
ATOM 3448 C CA . ALA A 1 439 ? 19.005 -0.737 7.356 1.00 46.47 439 ALA A CA 1
ATOM 3449 C C . ALA A 1 439 ? 19.996 -1.007 8.512 1.00 46.47 439 ALA A C 1
ATOM 3451 O O . ALA A 1 439 ? 21.178 -0.723 8.365 1.00 46.47 439 ALA A O 1
ATOM 3452 N N . HIS A 1 440 ? 19.567 -1.573 9.645 1.00 31.67 440 HIS A N 1
ATOM 3453 C CA . HIS A 1 440 ? 20.427 -1.739 10.823 1.00 31.67 440 HIS A CA 1
ATOM 3454 C C . HIS A 1 440 ? 21.007 -3.156 10.953 1.00 31.67 440 HIS A C 1
ATOM 3456 O O . HIS A 1 440 ? 20.390 -4.035 11.546 1.00 31.67 440 HIS A O 1
ATOM 3462 N N . ASN A 1 441 ? 22.200 -3.379 10.384 1.00 33.22 441 ASN A N 1
ATOM 3463 C CA . ASN A 1 441 ? 23.358 -3.994 11.062 1.00 33.22 441 ASN A CA 1
ATOM 3464 C C . ASN A 1 441 ? 24.493 -4.331 10.078 1.00 33.22 441 ASN A C 1
ATOM 3466 O O . ASN A 1 441 ? 24.299 -4.975 9.046 1.00 33.22 441 ASN A O 1
ATOM 3470 N N . SER A 1 442 ? 25.700 -3.940 10.477 1.00 29.86 442 SER A N 1
ATOM 3471 C CA . SER A 1 442 ? 26.936 -3.905 9.703 1.00 29.86 442 SER A CA 1
ATOM 3472 C C . SER A 1 442 ? 27.555 -5.281 9.404 1.00 29.86 442 SER A C 1
ATOM 3474 O O . SER A 1 442 ? 27.678 -6.155 10.258 1.00 29.86 442 SER A O 1
ATOM 3476 N N . ASN A 1 443 ? 28.027 -5.434 8.163 1.00 27.16 443 ASN A N 1
ATOM 3477 C CA . ASN A 1 443 ? 29.297 -6.093 7.825 1.00 27.16 443 ASN A CA 1
ATOM 3478 C C . ASN A 1 443 ? 30.012 -5.185 6.804 1.00 27.16 443 ASN A C 1
ATOM 3480 O O . ASN A 1 443 ? 30.203 -5.518 5.633 1.00 27.16 443 ASN A O 1
ATOM 3484 N N . VAL A 1 444 ? 30.364 -3.983 7.271 1.00 33.06 444 VAL A N 1
ATOM 3485 C CA . VAL A 1 444 ? 30.912 -2.862 6.482 1.00 33.06 444 VAL A CA 1
ATOM 3486 C C . VAL A 1 444 ? 32.224 -3.228 5.768 1.00 33.06 444 VAL A C 1
ATOM 3488 O O . VAL A 1 444 ? 32.553 -2.670 4.721 1.00 33.06 444 VAL A O 1
ATOM 3491 N N . THR A 1 445 ? 32.974 -4.212 6.264 1.00 29.56 445 THR A N 1
ATOM 3492 C CA . THR A 1 445 ? 34.297 -4.537 5.718 1.00 29.56 445 THR A CA 1
ATOM 3493 C C . THR A 1 445 ? 34.227 -5.263 4.372 1.00 29.56 445 THR A C 1
ATOM 3495 O O . THR A 1 445 ? 35.074 -5.022 3.517 1.00 29.56 445 THR A O 1
ATOM 3498 N N . THR A 1 446 ? 33.224 -6.110 4.121 1.00 34.78 446 THR A N 1
ATOM 3499 C CA . THR A 1 446 ? 33.141 -6.895 2.872 1.00 34.78 446 THR A CA 1
ATOM 3500 C C . THR A 1 446 ? 32.512 -6.096 1.729 1.00 34.78 446 THR A C 1
ATOM 3502 O O . THR A 1 446 ? 32.936 -6.224 0.583 1.00 34.78 446 THR A O 1
ATOM 3505 N N . CYS A 1 447 ? 31.544 -5.222 2.029 1.00 33.75 447 CYS A N 1
ATOM 3506 C CA . CYS A 1 447 ? 30.877 -4.398 1.017 1.00 33.75 447 CYS A CA 1
ATOM 3507 C C . CYS A 1 447 ? 31.814 -3.309 0.467 1.00 33.75 447 CYS A C 1
ATOM 3509 O O . CYS A 1 447 ? 31.887 -3.110 -0.742 1.00 33.75 447 CYS A O 1
ATOM 3511 N N . LYS A 1 448 ? 32.626 -2.677 1.326 1.00 34.72 448 LYS A N 1
ATOM 3512 C CA . LYS A 1 448 ? 33.571 -1.626 0.914 1.00 34.72 448 LYS A CA 1
ATOM 3513 C C . LYS A 1 448 ? 34.651 -2.125 -0.058 1.00 34.72 448 LYS A C 1
ATOM 3515 O O . LYS A 1 448 ? 34.913 -1.459 -1.055 1.00 34.72 448 LYS A O 1
ATOM 3520 N N . HIS A 1 449 ? 35.204 -3.325 0.160 1.00 42.31 449 HIS A N 1
ATOM 3521 C CA . HIS A 1 449 ? 36.173 -3.935 -0.765 1.00 42.31 449 HIS A CA 1
ATOM 3522 C C . HIS A 1 449 ? 35.546 -4.281 -2.124 1.00 42.31 449 HIS A C 1
ATOM 3524 O O . HIS A 1 449 ? 36.184 -4.088 -3.158 1.00 42.31 449 HIS A O 1
ATOM 3530 N N . HIS A 1 450 ? 34.290 -4.741 -2.147 1.00 42.75 450 HIS A N 1
ATOM 3531 C CA . HIS A 1 450 ? 33.576 -4.973 -3.402 1.00 42.75 450 HIS A CA 1
ATOM 3532 C C . HIS A 1 450 ? 33.245 -3.661 -4.123 1.00 42.75 450 HIS A C 1
ATOM 3534 O O . HIS A 1 450 ? 33.446 -3.595 -5.327 1.00 42.75 450 HIS A O 1
ATOM 3540 N N . ILE A 1 451 ? 32.834 -2.600 -3.416 1.00 47.62 451 ILE A N 1
ATOM 3541 C CA . ILE A 1 451 ? 32.582 -1.259 -3.983 1.00 47.62 451 ILE A CA 1
ATOM 3542 C C . ILE A 1 451 ? 33.847 -0.667 -4.602 1.00 47.62 451 ILE A C 1
ATOM 3544 O O . ILE A 1 451 ? 33.814 -0.197 -5.739 1.00 47.62 451 ILE A O 1
ATOM 3548 N N . GLU A 1 452 ? 34.972 -0.710 -3.886 1.00 50.56 452 GLU A N 1
ATOM 3549 C CA . GLU A 1 452 ? 36.258 -0.269 -4.424 1.00 50.56 452 GLU A CA 1
ATOM 3550 C C . GLU A 1 452 ? 36.656 -1.118 -5.630 1.00 50.56 452 GLU A C 1
ATOM 3552 O O . GLU A 1 452 ? 37.092 -0.560 -6.632 1.00 50.56 452 GLU A O 1
ATOM 3557 N N . ALA A 1 453 ? 36.409 -2.432 -5.612 1.00 54.12 453 ALA A N 1
ATOM 3558 C CA . ALA A 1 453 ? 36.592 -3.281 -6.783 1.00 54.12 453 ALA A CA 1
ATOM 3559 C C . ALA A 1 453 ? 35.652 -2.902 -7.943 1.00 54.12 453 ALA A C 1
ATOM 3561 O O . ALA A 1 453 ? 36.111 -2.906 -9.082 1.00 54.12 453 ALA A O 1
ATOM 3562 N N . VAL A 1 454 ? 34.395 -2.499 -7.700 1.00 54.84 454 VAL A N 1
ATOM 3563 C CA . VAL A 1 454 ? 33.459 -2.026 -8.742 1.00 54.84 454 VAL A CA 1
ATOM 3564 C C . VAL A 1 454 ? 33.952 -0.724 -9.345 1.00 54.84 454 VAL A C 1
ATOM 3566 O O . VAL A 1 454 ? 34.065 -0.616 -10.559 1.00 54.84 454 VAL A O 1
ATOM 3569 N N . LEU A 1 455 ? 34.283 0.264 -8.515 1.00 57.50 455 LEU A N 1
ATOM 3570 C CA . LEU A 1 455 ? 34.792 1.557 -8.967 1.00 57.50 455 LEU A CA 1
ATOM 3571 C C . LEU A 1 455 ? 36.151 1.393 -9.664 1.00 57.50 455 LEU A C 1
ATOM 3573 O O . LEU A 1 455 ? 36.432 2.063 -10.661 1.00 57.50 455 LEU A O 1
ATOM 3577 N N . HIS A 1 456 ? 36.981 0.451 -9.215 1.00 57.72 456 HIS A N 1
ATOM 3578 C CA . HIS A 1 456 ? 38.255 0.119 -9.845 1.00 57.72 456 HIS A CA 1
ATOM 3579 C C . HIS A 1 456 ? 38.074 -0.664 -11.160 1.00 57.72 456 HIS A C 1
ATOM 3581 O O . HIS A 1 456 ? 38.818 -0.435 -12.118 1.00 57.72 456 HIS A O 1
ATOM 3587 N N . LEU A 1 457 ? 37.083 -1.554 -11.256 1.00 55.38 457 LEU A N 1
ATOM 3588 C CA . LEU A 1 457 ? 36.717 -2.268 -12.482 1.00 55.38 457 LEU A CA 1
ATOM 3589 C C . LEU A 1 457 ? 36.106 -1.296 -13.496 1.00 55.38 457 LEU A C 1
ATOM 3591 O O . LEU A 1 457 ? 36.545 -1.256 -14.640 1.00 55.38 457 LEU A O 1
ATOM 3595 N N . LEU A 1 458 ? 35.168 -0.450 -13.068 1.00 56.16 458 LEU A N 1
ATOM 3596 C CA . LEU A 1 458 ? 34.538 0.591 -13.878 1.00 56.16 458 LEU A CA 1
ATOM 3597 C C . LEU A 1 458 ? 35.564 1.617 -14.360 1.00 56.16 458 LEU A C 1
ATOM 3599 O O . LEU A 1 458 ? 35.599 1.926 -15.549 1.00 56.16 458 LEU A O 1
ATOM 3603 N N . SER A 1 459 ? 36.464 2.089 -13.495 1.00 55.91 459 SER A N 1
ATOM 3604 C CA . SER A 1 459 ? 37.540 3.001 -13.908 1.00 55.91 459 SER A CA 1
ATOM 3605 C C . SER A 1 459 ? 38.546 2.338 -14.856 1.00 55.91 459 SER A C 1
ATOM 3607 O O . SER A 1 459 ? 39.023 2.994 -15.784 1.00 55.91 459 SER A O 1
ATOM 3609 N N . ARG A 1 460 ? 38.834 1.034 -14.707 1.00 54.25 460 ARG A N 1
ATOM 3610 C CA . ARG A 1 460 ? 39.634 0.265 -15.679 1.00 54.25 460 ARG A CA 1
ATOM 3611 C C . ARG A 1 460 ? 38.909 0.085 -17.011 1.00 54.25 460 ARG A C 1
ATOM 3613 O O . ARG A 1 460 ? 39.532 0.285 -18.048 1.00 54.25 460 ARG A O 1
ATOM 3620 N N . LEU A 1 461 ? 37.614 -0.222 -17.005 1.00 50.88 461 LEU A N 1
ATOM 3621 C CA . LEU A 1 461 ? 36.784 -0.337 -18.211 1.00 50.88 461 LEU A CA 1
ATOM 3622 C C . LEU A 1 461 ? 36.655 1.005 -18.948 1.00 50.88 461 LEU A C 1
ATOM 3624 O O . LEU A 1 461 ? 36.651 1.039 -20.178 1.00 50.88 461 LEU A O 1
ATOM 3628 N N . VAL A 1 462 ? 36.614 2.122 -18.213 1.00 49.97 462 VAL A N 1
ATOM 3629 C CA . VAL A 1 462 ? 36.658 3.477 -18.782 1.00 49.97 462 VAL A CA 1
ATOM 3630 C C . VAL A 1 462 ? 38.029 3.772 -19.409 1.00 49.97 462 VAL A C 1
ATOM 3632 O O . VAL A 1 462 ? 38.066 4.332 -20.503 1.00 49.97 462 VAL A O 1
ATOM 3635 N N . LYS A 1 463 ? 39.137 3.351 -18.779 1.00 46.91 463 LYS A N 1
ATOM 3636 C CA . LYS A 1 463 ? 40.513 3.567 -19.275 1.00 46.91 463 LYS A CA 1
ATOM 3637 C C . LYS A 1 463 ? 40.928 2.643 -20.431 1.00 46.91 463 LYS A C 1
ATOM 3639 O O . LYS A 1 463 ? 41.682 3.067 -21.297 1.00 46.91 463 LYS A O 1
ATOM 3644 N N . LEU A 1 464 ? 40.442 1.400 -20.484 1.00 42.53 464 LEU A N 1
ATOM 3645 C CA . LEU A 1 464 ? 40.838 0.407 -21.499 1.00 42.53 464 LEU A CA 1
ATOM 3646 C C . LEU A 1 464 ? 40.296 0.699 -22.911 1.00 42.53 464 LEU A C 1
ATOM 3648 O O . LEU A 1 464 ? 40.824 0.157 -23.876 1.00 42.53 464 LEU A O 1
ATOM 3652 N N . LYS A 1 465 ? 39.276 1.558 -23.054 1.00 42.19 465 LYS A N 1
ATOM 3653 C CA . LYS A 1 465 ? 38.701 1.942 -24.360 1.00 42.19 465 LYS A CA 1
ATOM 3654 C C . LYS A 1 465 ? 39.056 3.365 -24.818 1.00 42.19 465 LYS A C 1
ATOM 3656 O O . LYS A 1 465 ? 38.642 3.764 -25.902 1.00 42.19 465 LYS A O 1
ATOM 3661 N N . SER A 1 466 ? 39.831 4.133 -24.047 1.00 33.66 466 SER A N 1
ATOM 3662 C CA . SER A 1 466 ? 40.349 5.436 -24.485 1.00 33.66 466 SER A CA 1
ATOM 3663 C C . SER A 1 466 ? 41.686 5.274 -25.219 1.00 33.66 466 SER A C 1
ATOM 3665 O O . SER A 1 466 ? 42.735 5.666 -24.711 1.00 33.66 466 SER A O 1
ATOM 3667 N N . SER A 1 467 ? 41.670 4.674 -26.411 1.00 34.03 467 SER A N 1
ATOM 3668 C CA . SER A 1 467 ? 42.783 4.808 -27.360 1.00 34.03 467 SER A CA 1
ATOM 3669 C C . SER A 1 467 ? 42.652 6.155 -28.092 1.00 34.03 467 SER A C 1
ATOM 3671 O O . SER A 1 467 ? 41.543 6.520 -28.489 1.00 34.03 467 SER A O 1
ATOM 3673 N N . PRO A 1 468 ? 43.738 6.927 -28.277 1.00 36.25 468 PRO A N 1
ATOM 3674 C CA . PRO A 1 468 ? 43.669 8.263 -28.854 1.00 36.25 468 PRO A CA 1
ATOM 3675 C C . PRO A 1 468 ? 43.582 8.175 -30.381 1.00 36.25 468 PRO A C 1
ATOM 3677 O O . PRO A 1 468 ? 44.570 8.342 -31.088 1.00 36.25 468 PRO A O 1
ATOM 3680 N N . SER A 1 469 ? 42.391 7.930 -30.920 1.00 35.28 469 SER A N 1
ATOM 3681 C CA . SER A 1 469 ? 42.140 8.154 -32.344 1.00 35.28 469 SER A CA 1
ATOM 3682 C C . SER A 1 469 ? 40.731 8.693 -32.576 1.00 35.28 469 SER A C 1
ATOM 3684 O O . SER A 1 469 ? 39.761 7.945 -32.584 1.00 35.28 469 SER A O 1
ATOM 3686 N N . ARG A 1 470 ? 40.685 10.015 -32.799 1.00 35.06 470 ARG A N 1
ATOM 3687 C CA . ARG A 1 470 ? 39.599 10.838 -33.364 1.00 35.06 470 ARG A CA 1
ATOM 3688 C C . ARG A 1 470 ? 38.260 10.874 -32.606 1.00 35.06 470 ARG A C 1
ATOM 3690 O O . ARG A 1 470 ? 37.351 10.119 -32.900 1.00 35.06 470 ARG A O 1
ATOM 3697 N N . GLY A 1 471 ? 38.131 11.917 -31.776 1.00 35.19 471 GLY A N 1
ATOM 3698 C CA . GLY A 1 471 ? 36.922 12.747 -31.654 1.00 35.19 471 GLY A CA 1
ATOM 3699 C C . GLY A 1 471 ? 35.753 12.181 -30.840 1.00 35.19 471 GLY A C 1
ATOM 3700 O O . GLY A 1 471 ? 35.110 11.234 -31.260 1.00 35.19 471 GLY A O 1
ATOM 3701 N N . ALA A 1 472 ? 35.425 12.869 -29.740 1.00 34.81 472 ALA A N 1
ATOM 3702 C CA . ALA A 1 472 ? 34.320 12.619 -28.801 1.00 34.81 472 ALA A CA 1
ATOM 3703 C C . ALA A 1 472 ? 34.528 11.465 -27.797 1.00 34.81 472 ALA A C 1
ATOM 3705 O O . ALA A 1 472 ? 33.924 10.397 -27.870 1.00 34.81 472 ALA A O 1
ATOM 3706 N N . GLY A 1 473 ? 35.361 11.727 -26.783 1.00 28.84 473 GLY A N 1
ATOM 3707 C CA . GLY A 1 473 ? 35.410 10.907 -25.575 1.00 28.84 473 GLY A CA 1
ATOM 3708 C C . GLY A 1 473 ? 34.119 11.049 -24.762 1.00 28.84 473 GLY A C 1
ATOM 3709 O O . GLY A 1 473 ? 33.769 12.142 -24.326 1.00 28.84 473 GLY A O 1
ATOM 3710 N N . VAL A 1 474 ? 33.412 9.937 -24.562 1.00 33.62 474 VAL A N 1
ATOM 3711 C CA . VAL A 1 474 ? 32.223 9.843 -23.703 1.00 33.62 474 VAL A CA 1
ATOM 3712 C C . VAL A 1 474 ? 32.679 9.603 -22.259 1.00 33.62 474 VAL A C 1
ATOM 3714 O O . VAL A 1 474 ? 33.075 8.485 -21.907 1.00 33.62 474 VAL A O 1
ATOM 3717 N N . ASN A 1 475 ? 32.601 10.637 -21.418 1.00 36.31 475 ASN A N 1
ATOM 3718 C CA . ASN A 1 475 ? 32.665 10.483 -19.965 1.00 36.31 475 ASN A CA 1
ATOM 3719 C C . ASN A 1 475 ? 31.280 10.046 -19.478 1.00 36.31 475 ASN A C 1
ATOM 3721 O O . ASN A 1 475 ? 30.368 10.862 -19.400 1.00 36.31 475 ASN A O 1
ATOM 3725 N N . ALA A 1 476 ? 31.124 8.752 -19.203 1.00 42.03 476 ALA A N 1
ATOM 3726 C CA . ALA A 1 476 ? 30.036 8.259 -18.367 1.00 42.03 476 ALA A CA 1
ATOM 3727 C C . ALA A 1 476 ? 30.563 8.243 -16.930 1.00 42.03 476 ALA A C 1
ATOM 3729 O O . ALA A 1 476 ? 31.587 7.600 -16.673 1.00 42.03 476 ALA A O 1
ATOM 3730 N N . GLN A 1 477 ? 29.919 8.982 -16.029 1.00 50.22 477 GLN A N 1
ATOM 3731 C CA . GLN A 1 477 ? 30.185 8.881 -14.597 1.00 50.22 477 GLN A CA 1
ATOM 3732 C C . GLN A 1 477 ? 29.160 7.922 -13.999 1.00 50.22 477 GLN A C 1
ATOM 3734 O O . GLN A 1 477 ? 27.965 8.033 -14.269 1.00 50.22 477 GLN A O 1
ATOM 3739 N N . TYR A 1 478 ? 29.663 6.953 -13.241 1.00 51.09 478 TYR A N 1
ATOM 3740 C CA . TYR A 1 478 ? 28.854 6.024 -12.470 1.00 51.09 478 TYR A CA 1
ATOM 3741 C C . TYR A 1 478 ? 29.006 6.405 -11.006 1.00 51.09 478 TYR A C 1
ATOM 3743 O O . TYR A 1 478 ? 30.134 6.401 -10.505 1.00 51.09 478 TYR A O 1
ATOM 3751 N N . THR A 1 479 ? 27.901 6.695 -10.330 1.00 49.22 479 THR A N 1
ATOM 3752 C CA . THR A 1 479 ? 27.905 6.842 -8.872 1.00 49.22 479 THR A CA 1
ATOM 3753 C C . THR A 1 479 ? 27.157 5.664 -8.280 1.00 49.22 479 THR A C 1
ATOM 3755 O O . THR A 1 479 ? 25.953 5.525 -8.475 1.00 49.22 479 THR A O 1
ATOM 3758 N N . LEU A 1 480 ? 27.891 4.775 -7.612 1.00 50.84 480 LEU A N 1
ATOM 3759 C CA . LEU A 1 480 ? 27.330 3.643 -6.886 1.00 50.84 480 LEU A CA 1
ATOM 3760 C C . LEU A 1 480 ? 27.035 4.098 -5.459 1.00 50.84 480 LEU A C 1
ATOM 3762 O O . LEU A 1 480 ? 27.964 4.376 -4.702 1.00 50.84 480 LEU A O 1
ATOM 3766 N N . HIS A 1 481 ? 25.763 4.149 -5.091 1.00 50.31 481 HIS A N 1
ATOM 3767 C CA . HIS A 1 481 ? 25.349 4.350 -3.711 1.00 50.31 481 HIS A CA 1
ATOM 3768 C C . HIS A 1 481 ? 24.849 3.016 -3.172 1.00 50.31 481 HIS A C 1
ATOM 3770 O O . HIS A 1 481 ? 23.925 2.408 -3.716 1.00 50.31 481 HIS A O 1
ATOM 3776 N N . ILE A 1 482 ? 25.478 2.558 -2.097 1.00 52.41 482 ILE A N 1
ATOM 3777 C CA . ILE A 1 482 ? 24.979 1.438 -1.309 1.00 52.41 482 ILE A CA 1
ATOM 3778 C C . ILE A 1 482 ? 24.418 2.039 -0.031 1.00 52.41 482 ILE A C 1
ATOM 3780 O O . ILE A 1 482 ? 25.137 2.735 0.686 1.00 52.41 482 ILE A O 1
ATOM 3784 N N . TRP A 1 483 ? 23.134 1.806 0.233 1.00 48.91 483 TRP A N 1
ATOM 3785 C CA . TRP A 1 483 ? 22.555 2.164 1.522 1.00 48.91 483 TRP A CA 1
ATOM 3786 C C . TRP A 1 483 ? 22.982 1.110 2.540 1.00 48.91 483 TRP A C 1
ATOM 3788 O O . TRP A 1 483 ? 22.467 -0.006 2.544 1.00 48.91 483 TRP A O 1
ATOM 3798 N N . ASP A 1 484 ? 23.945 1.479 3.374 1.00 44.47 484 ASP A N 1
ATOM 3799 C CA . ASP A 1 484 ? 24.365 0.747 4.566 1.00 44.47 484 ASP A CA 1
ATOM 3800 C C . ASP A 1 484 ? 24.417 1.789 5.688 1.00 44.47 484 ASP A C 1
ATOM 3802 O O . ASP A 1 484 ? 25.127 2.791 5.558 1.00 44.47 484 ASP A O 1
ATOM 3806 N N . SER A 1 485 ? 23.578 1.668 6.722 1.00 35.53 485 SER A N 1
ATOM 3807 C CA . SER A 1 485 ? 23.528 2.715 7.746 1.00 35.53 485 SER A CA 1
ATOM 3808 C C . SER A 1 485 ? 24.727 2.569 8.681 1.00 35.53 485 SER A C 1
ATOM 3810 O O . SER A 1 485 ? 24.786 1.632 9.480 1.00 35.53 485 SER A O 1
ATOM 3812 N N . GLN A 1 486 ? 25.652 3.521 8.613 1.00 33.16 486 GLN A N 1
ATOM 3813 C CA . GLN A 1 486 ? 26.580 3.824 9.691 1.00 33.16 486 GLN A CA 1
ATOM 3814 C C . GLN A 1 486 ? 26.081 5.102 10.371 1.00 33.16 486 GLN A C 1
ATOM 3816 O O . GLN A 1 486 ? 26.175 6.174 9.786 1.00 33.16 486 GLN A O 1
ATOM 3821 N N . GLU A 1 487 ? 25.560 4.987 11.590 1.00 34.44 487 GLU A N 1
ATOM 3822 C CA . GLU A 1 487 ? 25.581 6.082 12.560 1.00 34.44 487 GLU A CA 1
ATOM 3823 C C . GLU A 1 487 ? 25.831 5.494 13.952 1.00 34.44 487 GLU A C 1
ATOM 3825 O O . GLU A 1 487 ? 25.103 4.625 14.435 1.00 34.44 487 GLU A O 1
ATOM 3830 N N . ASP A 1 488 ? 26.938 5.932 14.546 1.00 38.44 488 ASP A N 1
ATOM 3831 C CA . ASP A 1 488 ? 27.381 5.582 15.885 1.00 38.44 488 ASP A CA 1
ATOM 3832 C C . ASP A 1 488 ? 26.408 6.158 16.923 1.00 38.44 488 ASP A C 1
ATOM 3834 O O . ASP A 1 488 ? 26.396 7.361 17.181 1.00 38.44 488 ASP A O 1
ATOM 3838 N N . SER A 1 489 ? 25.643 5.300 17.596 1.00 31.48 489 SER A N 1
ATOM 3839 C CA . SER A 1 489 ? 25.122 5.620 18.925 1.00 31.48 489 SER A CA 1
ATOM 3840 C C . SER A 1 489 ? 25.665 4.607 19.922 1.00 31.48 489 SER A C 1
ATOM 3842 O O . SER A 1 489 ? 25.249 3.449 19.953 1.00 31.48 489 SER A O 1
ATOM 3844 N N . HIS A 1 490 ? 26.627 5.050 20.729 1.00 32.66 490 HIS A N 1
ATOM 3845 C CA . HIS A 1 490 ? 27.115 4.336 21.900 1.00 32.66 490 HIS A CA 1
ATOM 3846 C C . HIS A 1 490 ? 25.947 3.975 22.833 1.00 32.66 490 HIS A C 1
ATOM 3848 O O . HIS A 1 490 ? 25.504 4.812 23.615 1.00 32.66 490 HIS A O 1
ATOM 3854 N N . ASN A 1 491 ? 25.474 2.728 22.790 1.00 31.11 491 ASN A N 1
ATOM 3855 C CA . ASN A 1 491 ? 24.676 2.160 23.873 1.00 31.11 491 ASN A CA 1
ATOM 3856 C C . ASN A 1 491 ? 24.957 0.648 24.008 1.00 31.11 491 ASN A C 1
ATOM 3858 O O . ASN A 1 491 ? 24.536 -0.129 23.150 1.00 31.11 491 ASN A O 1
ATOM 3862 N N . PRO A 1 492 ? 25.714 0.197 25.027 1.00 32.00 492 PRO A N 1
ATOM 3863 C CA . PRO A 1 492 ? 26.153 -1.186 25.139 1.00 32.00 492 PRO A CA 1
ATOM 3864 C C . PRO A 1 492 ? 25.194 -1.985 26.027 1.00 32.00 492 PRO A C 1
ATOM 3866 O O . PRO A 1 492 ? 25.560 -2.385 27.127 1.00 32.00 492 PRO A O 1
ATOM 3869 N N . SER A 1 493 ? 23.964 -2.231 25.582 1.00 32.50 493 SER A N 1
ATOM 3870 C CA . SER A 1 493 ? 23.117 -3.243 26.229 1.00 32.50 493 SER A CA 1
ATOM 3871 C C . SER A 1 493 ? 21.920 -3.610 25.360 1.00 32.50 493 SER A C 1
ATOM 3873 O O . SER A 1 493 ? 20.880 -2.976 25.480 1.00 32.50 493 SER A O 1
ATOM 3875 N N . LEU A 1 494 ? 22.084 -4.611 24.494 1.00 33.81 494 LEU A N 1
ATOM 3876 C CA . LEU A 1 494 ? 21.061 -5.578 24.060 1.00 33.81 494 LEU A CA 1
ATOM 3877 C C . LEU A 1 494 ? 21.698 -6.472 22.985 1.00 33.81 494 LEU A C 1
ATOM 3879 O O . LEU A 1 494 ? 21.973 -6.043 21.869 1.00 33.81 494 LEU A O 1
ATOM 3883 N N . GLN A 1 495 ? 22.028 -7.709 23.361 1.00 30.80 495 GLN A N 1
ATOM 3884 C CA . GLN A 1 495 ? 22.377 -8.764 22.412 1.00 30.80 495 GLN A CA 1
ATOM 3885 C C . GLN A 1 495 ? 21.070 -9.364 21.889 1.00 30.80 495 GLN A C 1
ATOM 3887 O O . GLN A 1 495 ? 20.471 -10.197 22.567 1.00 30.80 495 GLN A O 1
ATOM 3892 N N . ASP A 1 496 ? 20.640 -8.953 20.698 1.00 33.03 496 ASP A N 1
ATOM 3893 C CA . ASP A 1 496 ? 19.494 -9.568 20.029 1.00 33.03 496 ASP A CA 1
ATOM 3894 C C . ASP A 1 496 ? 19.908 -10.823 19.258 1.00 33.03 496 ASP A C 1
ATOM 3896 O O . ASP A 1 496 ? 20.885 -10.850 18.506 1.00 33.03 496 ASP A O 1
ATOM 3900 N N . SER A 1 497 ? 19.132 -11.885 19.465 1.00 28.12 497 SER A N 1
ATOM 3901 C CA . SER A 1 497 ? 19.361 -13.232 18.948 1.00 28.12 497 SER A CA 1
ATOM 3902 C C . SER A 1 497 ? 18.331 -13.641 17.894 1.00 28.12 497 SER A C 1
ATOM 3904 O O . SER A 1 497 ? 18.009 -14.811 17.797 1.00 28.12 497 SER A O 1
ATOM 3906 N N . HIS A 1 498 ? 17.847 -12.722 17.053 1.00 31.34 498 HIS A N 1
ATOM 3907 C CA . HIS A 1 498 ? 17.063 -13.068 15.860 1.00 31.34 498 HIS A CA 1
ATOM 3908 C C . HIS A 1 498 ? 17.373 -12.088 14.720 1.00 31.34 498 HIS A C 1
ATOM 3910 O O . HIS A 1 498 ? 17.104 -10.895 14.812 1.00 31.34 498 HIS A O 1
ATOM 3916 N N . SER A 1 499 ? 18.002 -12.575 13.645 1.00 31.23 499 SER A N 1
ATOM 3917 C CA . SER A 1 499 ? 18.359 -11.748 12.490 1.00 31.23 499 SER A CA 1
ATOM 3918 C C . SER A 1 499 ? 17.163 -11.599 11.550 1.00 31.23 499 SER A C 1
ATOM 3920 O O . SER A 1 499 ? 16.866 -12.523 10.787 1.00 31.23 499 SER A O 1
ATOM 3922 N N . SER A 1 500 ? 16.513 -10.436 11.558 1.00 34.06 500 SER A N 1
ATOM 3923 C CA . SER A 1 500 ? 15.596 -10.042 10.484 1.00 34.06 500 SER A CA 1
ATOM 3924 C C . SER A 1 500 ? 16.309 -10.092 9.122 1.00 34.06 500 SER A C 1
ATOM 3926 O O . SER A 1 500 ? 17.519 -9.830 9.048 1.00 34.06 500 SER A O 1
ATOM 3928 N N . PRO A 1 501 ? 15.608 -10.452 8.030 1.00 36.66 501 PRO A N 1
ATOM 3929 C CA . PRO A 1 501 ? 16.213 -10.552 6.708 1.00 36.66 501 PRO A CA 1
ATOM 3930 C C . PRO A 1 501 ? 16.800 -9.201 6.280 1.00 36.66 501 PRO A C 1
ATOM 3932 O O . PRO A 1 501 ? 16.125 -8.172 6.266 1.00 36.66 501 PRO A O 1
ATOM 3935 N N . ARG A 1 502 ? 18.097 -9.211 5.960 1.00 45.25 502 ARG A N 1
ATOM 3936 C CA . ARG A 1 502 ? 18.854 -8.034 5.526 1.00 45.25 502 ARG A CA 1
ATOM 3937 C C . ARG A 1 502 ? 18.486 -7.712 4.082 1.00 45.25 502 ARG A C 1
ATOM 3939 O O . ARG A 1 502 ? 18.650 -8.571 3.218 1.00 45.25 502 ARG A O 1
ATOM 3946 N N . VAL A 1 503 ? 18.045 -6.480 3.819 1.00 45.50 503 VAL A N 1
ATOM 3947 C CA . VAL A 1 503 ? 17.828 -5.997 2.452 1.00 45.50 503 VAL A CA 1
ATOM 3948 C C . VAL A 1 503 ? 19.055 -5.219 1.987 1.00 45.50 503 VAL A C 1
ATOM 3950 O O . VAL A 1 503 ? 19.342 -4.148 2.511 1.00 45.50 503 VAL A O 1
ATOM 3953 N N . SER A 1 504 ? 19.792 -5.739 1.005 1.00 49.50 504 SER A N 1
ATOM 3954 C CA . SER A 1 504 ? 20.872 -4.980 0.358 1.00 49.50 504 SER A CA 1
ATOM 3955 C C . SER A 1 504 ? 20.301 -4.062 -0.721 1.00 49.50 504 SER A C 1
ATOM 3957 O O . SER A 1 504 ? 19.531 -4.507 -1.574 1.00 49.50 504 SER A O 1
ATOM 3959 N N . ILE A 1 505 ? 20.681 -2.783 -0.693 1.00 55.03 505 ILE A N 1
ATOM 3960 C CA . ILE A 1 505 ? 20.209 -1.778 -1.651 1.00 55.03 505 ILE A CA 1
ATOM 3961 C C . ILE A 1 505 ? 21.394 -1.292 -2.469 1.00 55.03 505 ILE A C 1
ATOM 3963 O O . ILE A 1 505 ? 22.379 -0.801 -1.918 1.00 55.03 505 ILE A O 1
ATOM 3967 N N . VAL A 1 506 ? 21.274 -1.405 -3.788 1.00 56.97 506 VAL A N 1
ATOM 3968 C CA . VAL A 1 506 ? 22.290 -0.942 -4.730 1.00 56.97 506 VAL A CA 1
ATOM 3969 C C . VAL A 1 506 ? 21.638 0.031 -5.705 1.00 56.97 506 VAL A C 1
ATOM 3971 O O . VAL A 1 506 ? 20.811 -0.371 -6.525 1.00 56.97 506 VAL A O 1
ATOM 3974 N N . PHE A 1 507 ? 22.013 1.307 -5.610 1.00 56.38 507 PHE A N 1
ATOM 3975 C CA . PHE A 1 507 ? 21.633 2.352 -6.558 1.00 56.38 507 PHE A CA 1
ATOM 3976 C C . PHE A 1 507 ? 22.840 2.736 -7.412 1.00 56.38 507 PHE A C 1
ATOM 3978 O O . PHE A 1 507 ? 23.935 2.964 -6.894 1.00 56.38 507 PHE A O 1
ATOM 3985 N N . VAL A 1 508 ? 22.636 2.834 -8.726 1.00 54.53 508 VAL A N 1
ATOM 3986 C CA . VAL A 1 508 ? 23.641 3.364 -9.652 1.00 54.53 508 VAL A CA 1
ATOM 3987 C C . VAL A 1 508 ? 23.088 4.554 -10.410 1.00 54.53 508 VAL A C 1
ATOM 3989 O O . VAL A 1 508 ? 22.130 4.416 -11.170 1.00 54.53 508 VAL A O 1
ATOM 3992 N N . SER A 1 509 ? 23.721 5.709 -10.213 1.00 41.44 509 SER A N 1
ATOM 3993 C CA . SER A 1 509 ? 23.530 6.886 -11.054 1.00 41.44 509 SER A CA 1
ATOM 3994 C C . SER A 1 509 ? 24.381 6.736 -12.301 1.00 41.44 509 SER A C 1
ATOM 3996 O O . SER A 1 509 ? 25.587 6.490 -12.190 1.00 41.44 509 SER A O 1
ATOM 3998 N N . THR A 1 510 ? 23.788 6.897 -13.479 1.00 50.72 510 THR A N 1
ATOM 3999 C CA . THR A 1 510 ? 24.540 6.950 -14.737 1.00 50.72 510 THR A CA 1
ATOM 4000 C C . THR A 1 510 ? 24.384 8.318 -15.379 1.00 50.72 510 THR A C 1
ATOM 4002 O O . THR A 1 510 ? 23.288 8.668 -15.819 1.00 50.72 510 THR A O 1
ATOM 4005 N N . SER A 1 511 ? 25.477 9.075 -15.508 1.00 43.41 511 SER A N 1
ATOM 4006 C CA . SER A 1 511 ? 25.462 10.288 -16.326 1.00 43.41 511 SER A CA 1
ATOM 4007 C C . SER A 1 511 ? 25.639 9.925 -17.800 1.00 43.41 511 SER A C 1
ATOM 4009 O O . SER A 1 511 ? 26.653 9.360 -18.230 1.00 43.41 511 SER A O 1
ATOM 4011 N N . LEU A 1 512 ? 24.614 10.206 -18.605 1.00 45.88 512 LEU A N 1
ATOM 4012 C CA . LEU A 1 512 ? 24.656 9.957 -20.043 1.00 45.88 512 LEU A CA 1
ATOM 4013 C C . LEU A 1 512 ? 25.318 11.137 -20.765 1.00 45.88 512 LEU A C 1
ATOM 4015 O O . LEU A 1 512 ? 24.784 12.245 -20.797 1.00 45.88 512 LEU A O 1
ATOM 4019 N N . SER A 1 513 ? 26.438 10.878 -21.449 1.00 38.16 513 SER A N 1
ATOM 4020 C CA . SER A 1 513 ? 26.896 11.743 -22.545 1.00 38.16 513 SER A CA 1
ATOM 4021 C C . SER A 1 513 ? 26.282 11.263 -23.877 1.00 38.16 513 SER A C 1
ATOM 4023 O O . SER A 1 513 ? 26.466 10.104 -24.254 1.00 38.16 513 SER A O 1
ATOM 4025 N N . PRO A 1 514 ? 25.537 12.100 -24.627 1.00 39.38 514 PRO A N 1
ATOM 4026 C CA . PRO A 1 514 ? 24.312 11.662 -25.315 1.00 39.38 514 PRO A CA 1
ATOM 4027 C C . PRO A 1 514 ? 24.477 11.245 -26.788 1.00 39.38 514 PRO A C 1
ATOM 4029 O O . PRO A 1 514 ? 23.509 11.280 -27.547 1.00 39.38 514 PRO A O 1
ATOM 4032 N N . GLN A 1 515 ? 25.677 10.908 -27.260 1.00 42.53 515 GLN A N 1
ATOM 4033 C CA . GLN A 1 515 ? 25.904 10.850 -28.715 1.00 42.53 515 GLN A CA 1
ATOM 4034 C C . GLN A 1 515 ? 25.433 9.560 -29.414 1.00 42.53 515 GLN A C 1
ATOM 4036 O O . GLN A 1 515 ? 25.211 9.588 -30.626 1.00 42.53 515 GLN A O 1
ATOM 4041 N N . TYR A 1 516 ? 25.216 8.456 -28.690 1.00 42.38 516 TYR A N 1
ATOM 4042 C CA . TYR A 1 516 ? 25.105 7.133 -29.326 1.00 42.38 516 TYR A CA 1
ATOM 4043 C C . TYR A 1 516 ? 23.691 6.542 -29.436 1.00 42.38 516 TYR A C 1
ATOM 4045 O O . TYR A 1 516 ? 23.434 5.800 -30.376 1.00 42.38 516 TYR A O 1
ATOM 4053 N N . PHE A 1 517 ? 22.742 6.896 -28.564 1.00 42.81 517 PHE A N 1
ATOM 4054 C CA . PHE A 1 517 ? 21.405 6.274 -28.597 1.00 42.81 517 PHE A CA 1
ATOM 4055 C C . PHE A 1 517 ? 20.460 6.832 -29.669 1.00 42.81 517 PHE A C 1
ATOM 4057 O O . PHE A 1 517 ? 19.420 6.240 -29.941 1.00 42.81 517 PHE A O 1
ATOM 4064 N N . LEU A 1 518 ? 20.760 8.001 -30.245 1.00 45.50 518 LEU A N 1
ATOM 4065 C CA . LEU A 1 518 ? 19.758 8.769 -30.996 1.00 45.50 518 LEU A CA 1
ATOM 4066 C C . LEU A 1 518 ? 20.239 9.310 -32.350 1.00 45.50 518 LEU A C 1
ATOM 4068 O O . LEU A 1 518 ? 19.457 10.000 -33.004 1.00 45.50 518 LEU A O 1
ATOM 4072 N N . SER A 1 519 ? 21.478 9.024 -32.773 1.00 38.25 519 SER A N 1
ATOM 4073 C CA . SER A 1 519 ? 22.101 9.679 -33.937 1.00 38.25 519 SER A CA 1
ATOM 4074 C C . SER A 1 519 ? 22.074 8.896 -35.251 1.00 38.25 519 SER A C 1
ATOM 4076 O O . SER A 1 519 ? 22.482 9.458 -36.262 1.00 38.25 519 SER A O 1
ATOM 4078 N N . GLN A 1 520 ? 21.560 7.663 -35.306 1.00 38.62 520 GLN A N 1
ATOM 4079 C CA . GLN A 1 520 ? 21.489 6.931 -36.577 1.00 38.62 520 GLN A CA 1
ATOM 4080 C C . GLN A 1 520 ? 20.116 6.300 -36.799 1.00 38.62 520 GLN A C 1
ATOM 4082 O O . GLN A 1 520 ? 19.818 5.214 -36.313 1.00 38.62 520 GLN A O 1
ATOM 4087 N N . SER A 1 521 ? 19.282 7.001 -37.569 1.00 32.12 521 SER A N 1
ATOM 4088 C CA . SER A 1 521 ? 18.349 6.305 -38.463 1.00 32.12 521 SER A CA 1
ATOM 4089 C C . SER A 1 521 ? 19.174 5.873 -39.683 1.00 32.12 521 SER A C 1
ATOM 4091 O O . SER A 1 521 ? 20.020 6.668 -40.107 1.00 32.12 521 SER A O 1
ATOM 4093 N N . PRO A 1 522 ? 19.002 4.664 -40.242 1.00 32.88 522 PRO A N 1
ATOM 4094 C CA . PRO A 1 522 ? 19.581 4.381 -41.547 1.00 32.88 522 PRO A CA 1
ATOM 4095 C C . PRO A 1 522 ? 18.898 5.272 -42.605 1.00 32.88 522 PRO A C 1
ATOM 4097 O O . PRO A 1 522 ? 17.747 5.665 -42.384 1.00 32.88 522 PRO A O 1
ATOM 4100 N N . PRO A 1 523 ? 19.599 5.636 -43.696 1.00 37.81 523 PRO A N 1
ATOM 4101 C CA . PRO A 1 523 ? 18.995 6.341 -44.824 1.00 37.81 523 PRO A CA 1
ATOM 4102 C C . PRO A 1 523 ? 17.857 5.548 -45.474 1.00 37.81 523 PRO A C 1
ATOM 4104 O O . PRO A 1 523 ? 17.906 4.295 -45.436 1.00 37.81 523 PRO A O 1
#